Protein AF-A0A350X123-F1 (afdb_monomer)

Radius of gyration: 25.1 Å; Cα contacts (8 Å, |Δi|>4): 903; chains: 1; bounding box: 57×53×91 Å

pLDDT: mean 89.82, std 14.3, range [31.48, 98.81]

Foldseek 3Di:
DDDDDDDDPDPVPVVPPPPPPVPDPQVAAAEEEEEEADQADVPGPHRVQLVVQLLCLVRHLYYHYDYLVRDDAPPCVVHQEYEYYYQDQDRPHVSVLVVVLVDPHAYEYAAHNVVVNVVPNPVDPKDWDAKDQQWQWKDADPDIDGDRGNGIFTFIDDDPQKAQGMWIDSPPDIGRQWIDDDRYIYHRHDDQVQHQSVSQCVCVNSVNDDDLADAEAEEAAQLELPDDLVVLLVVLCVCLVVVHAHEYAYQQWFQDLVVRDIDGNVNRVSSLVSLVSSVVSRYAYAHAFHQLAPHRPDGGRGHFHQADQVVQAGDPPLLVVCVVRVVVSCCSQVVSVHHHAEYEGRVLDHALVNLQNVQVVHQEYEEWHQSHRRGGDTGFDFAWRDNRNRHNIYQYAFLEEDEPPDVCSVVSSVVRVVSSVSRSHGYYYYYYYD

Structure (mmCIF, N/CA/C/O backbone):
data_AF-A0A350X123-F1
#
_entry.id   AF-A0A350X123-F1
#
loop_
_atom_site.group_PDB
_atom_site.id
_atom_site.type_symbol
_atom_site.label_atom_id
_atom_site.label_alt_id
_atom_site.label_comp_id
_atom_site.label_asym_id
_atom_site.label_entity_id
_atom_site.label_seq_id
_atom_site.pdbx_PDB_ins_code
_atom_site.Cartn_x
_atom_site.Cartn_y
_atom_site.Cartn_z
_atom_site.occupancy
_atom_site.B_iso_or_equiv
_atom_site.auth_seq_id
_atom_site.auth_comp_id
_atom_site.auth_asym_id
_atom_site.auth_atom_id
_atom_site.pdbx_PDB_model_num
ATOM 1 N N . MET A 1 1 ? -27.722 -31.964 -57.222 1.00 36.09 1 MET A N 1
ATOM 2 C CA . MET A 1 1 ? -26.274 -31.696 -57.072 1.00 36.09 1 MET A CA 1
ATOM 3 C C . MET A 1 1 ? -26.150 -30.420 -56.248 1.00 36.09 1 MET A C 1
ATOM 5 O O . MET A 1 1 ? -26.488 -29.360 -56.736 1.00 36.09 1 MET A O 1
ATOM 9 N N . MET A 1 2 ? -26.159 -30.578 -54.926 1.00 37.12 2 MET A N 1
ATOM 10 C CA . MET A 1 2 ? -24.990 -30.437 -54.041 1.00 37.12 2 MET A CA 1
ATOM 11 C C . MET A 1 2 ? -24.732 -28.989 -53.601 1.00 37.12 2 MET A C 1
ATOM 13 O O . MET A 1 2 ? -24.146 -28.196 -54.324 1.00 37.12 2 MET A O 1
ATOM 17 N N . PHE A 1 3 ? -25.202 -28.722 -52.377 1.00 43.97 3 PHE A N 1
ATOM 18 C CA . PHE A 1 3 ? -24.625 -27.889 -51.320 1.00 43.97 3 PHE A CA 1
ATOM 19 C C . PHE A 1 3 ? -23.419 -27.013 -51.678 1.00 43.97 3 PHE A C 1
ATOM 21 O O . PHE A 1 3 ? -22.340 -27.536 -51.950 1.00 43.97 3 PHE A O 1
ATOM 28 N N . LYS A 1 4 ? -23.556 -25.699 -51.466 1.00 43.44 4 LYS A N 1
ATOM 29 C CA . LYS A 1 4 ? -22.497 -24.865 -50.879 1.00 43.44 4 LYS A CA 1
ATOM 30 C C . LYS A 1 4 ? -23.059 -23.510 -50.440 1.00 43.44 4 LYS A C 1
ATOM 32 O O . LYS A 1 4 ? -23.906 -22.951 -51.124 1.00 43.44 4 LYS A O 1
ATOM 37 N N . ASN A 1 5 ? -22.525 -23.015 -49.323 1.00 46.03 5 ASN A N 1
ATOM 38 C CA . ASN A 1 5 ? -22.668 -21.662 -48.761 1.00 46.03 5 ASN A CA 1
ATOM 39 C C . ASN A 1 5 ? -23.703 -21.482 -47.637 1.00 46.03 5 ASN A C 1
ATOM 41 O O . ASN A 1 5 ? -24.524 -20.578 -47.672 1.00 46.03 5 ASN A O 1
ATOM 45 N N . ILE A 1 6 ? -23.584 -22.291 -46.578 1.00 47.25 6 ILE A N 1
ATOM 46 C CA . ILE A 1 6 ? -23.981 -21.887 -45.216 1.00 47.25 6 ILE A CA 1
ATOM 47 C C . ILE A 1 6 ? -22.839 -22.280 -44.271 1.00 47.25 6 ILE A C 1
ATOM 49 O O . ILE A 1 6 ? -22.899 -23.297 -43.591 1.00 47.25 6 ILE A O 1
ATOM 53 N N . LYS A 1 7 ? -21.736 -21.526 -44.305 1.00 41.31 7 LYS A N 1
ATOM 54 C CA . LYS A 1 7 ? -20.661 -21.570 -43.295 1.00 41.31 7 LYS A CA 1
ATOM 55 C C . LYS A 1 7 ? -19.983 -20.201 -43.207 1.00 41.31 7 LYS A C 1
ATOM 57 O O . LYS A 1 7 ? -18.793 -20.068 -43.462 1.00 41.31 7 LYS A O 1
ATOM 62 N N . THR A 1 8 ? -20.756 -19.159 -42.910 1.00 45.09 8 THR A N 1
ATOM 63 C CA . THR A 1 8 ? -20.196 -17.844 -42.536 1.00 45.09 8 THR A CA 1
ATOM 64 C C . THR A 1 8 ? -21.164 -17.051 -41.654 1.00 45.09 8 THR A C 1
ATOM 66 O O . THR A 1 8 ? -21.272 -15.839 -41.759 1.00 45.09 8 THR A O 1
ATOM 69 N N . MET A 1 9 ? -21.919 -17.744 -40.797 1.00 41.50 9 MET A N 1
ATOM 70 C CA . MET A 1 9 ? -22.833 -17.103 -39.846 1.00 41.50 9 MET A CA 1
ATOM 71 C C . MET A 1 9 ? -23.016 -17.972 -38.594 1.00 41.50 9 MET A C 1
ATOM 73 O O . MET A 1 9 ? -24.129 -18.272 -38.181 1.00 41.50 9 MET A O 1
ATOM 77 N N . LEU A 1 10 ? -21.907 -18.471 -38.036 1.00 41.25 10 LEU A N 1
ATOM 78 C CA . LEU A 1 10 ? -21.913 -19.205 -36.763 1.00 41.25 10 LEU A CA 1
ATOM 79 C C . LEU A 1 10 ? -20.611 -19.019 -35.960 1.00 41.25 10 LEU A C 1
ATOM 81 O O . LEU A 1 10 ? -20.199 -19.913 -35.232 1.00 41.25 10 LEU A O 1
ATOM 85 N N . VAL A 1 11 ? -19.941 -17.872 -36.126 1.00 40.16 11 VAL A N 1
ATOM 86 C CA . VAL A 1 11 ? -18.756 -17.484 -35.326 1.00 40.16 11 VAL A CA 1
ATOM 87 C C . VAL A 1 11 ? -18.992 -16.167 -34.563 1.00 40.16 11 VAL A C 1
ATOM 89 O O . VAL A 1 11 ? -18.219 -15.819 -33.686 1.00 40.16 11 VAL A O 1
ATOM 92 N N . LEU A 1 12 ? -20.124 -15.483 -34.781 1.00 38.47 12 LEU A N 1
ATOM 93 C CA . LEU A 1 12 ? -20.457 -14.219 -34.100 1.00 38.47 12 LEU A CA 1
ATOM 94 C C . LEU A 1 12 ? -21.505 -14.355 -32.972 1.00 38.47 12 LEU A C 1
ATOM 96 O O . LEU A 1 12 ? -22.029 -13.361 -32.491 1.00 38.47 12 LEU A O 1
ATOM 100 N N . CYS A 1 13 ? -21.836 -15.579 -32.551 1.00 36.19 13 CYS A N 1
ATOM 101 C CA . CYS A 1 13 ? -22.736 -15.836 -31.410 1.00 36.19 13 CYS A CA 1
ATOM 102 C C . CYS A 1 13 ? -22.086 -16.668 -30.294 1.00 36.19 13 CYS A C 1
ATOM 104 O O . CYS A 1 13 ? -22.763 -17.028 -29.339 1.00 36.19 13 CYS A O 1
ATOM 106 N N . LEU A 1 14 ? -20.779 -16.947 -30.385 1.00 37.34 14 LEU A N 1
ATOM 107 C CA . LEU A 1 14 ? -20.018 -17.663 -29.351 1.00 37.34 14 LEU A CA 1
ATOM 108 C C . LEU A 1 14 ? -19.043 -16.755 -28.571 1.00 37.34 14 LEU A C 1
ATOM 110 O O . LEU A 1 14 ? -18.146 -17.255 -27.908 1.00 37.34 14 LEU A O 1
ATOM 114 N N . LEU A 1 15 ? -19.232 -15.430 -28.647 1.00 39.53 15 LEU A N 1
ATOM 115 C CA . LEU A 1 15 ? -18.514 -14.413 -27.855 1.00 39.53 15 LEU A CA 1
ATOM 116 C C . LEU A 1 15 ? -19.413 -13.730 -26.801 1.00 39.53 15 LEU A C 1
ATOM 118 O O . LEU A 1 15 ? -18.994 -12.782 -26.153 1.00 39.53 15 LEU A O 1
ATOM 122 N N . LEU A 1 16 ? -20.643 -14.225 -26.606 1.00 38.75 16 LEU A N 1
ATOM 123 C CA . LEU A 1 16 ? -21.588 -13.747 -25.580 1.00 38.75 16 LEU A CA 1
ATOM 124 C C . LEU A 1 16 ? -21.794 -14.757 -24.441 1.00 38.75 16 LEU A C 1
ATOM 126 O O . LEU A 1 16 ? -22.757 -14.670 -23.689 1.00 38.75 16 LEU A O 1
ATOM 130 N N . LEU A 1 17 ? -20.865 -15.702 -24.290 1.00 40.03 17 LEU A N 1
ATOM 131 C CA . LEU A 1 17 ? -20.618 -16.354 -23.007 1.00 40.03 17 LEU A CA 1
ATOM 132 C C . LEU A 1 17 ? -19.450 -15.625 -22.341 1.00 40.03 17 LEU A C 1
ATOM 134 O O . LEU A 1 17 ? -18.439 -16.227 -21.994 1.00 40.03 17 LEU A O 1
ATOM 138 N N . THR A 1 18 ? -19.581 -14.303 -22.186 1.00 40.28 18 THR A N 1
ATOM 139 C CA . THR A 1 18 ? -18.934 -13.652 -21.052 1.00 40.28 18 THR A CA 1
ATOM 140 C C . THR A 1 18 ? -19.448 -14.409 -19.845 1.00 40.28 18 THR A C 1
ATOM 142 O O . THR A 1 18 ? -20.664 -14.469 -19.629 1.00 40.28 18 THR A O 1
ATOM 145 N N . SER A 1 19 ? -18.542 -15.057 -19.116 1.00 38.12 19 SER A N 1
ATOM 146 C CA . SER A 1 19 ? -18.816 -15.438 -17.745 1.00 38.12 19 SER A CA 1
ATOM 147 C C . SER A 1 19 ? -19.530 -14.248 -17.126 1.00 38.12 19 SER A C 1
ATOM 149 O O . SER A 1 19 ? -19.004 -13.137 -17.083 1.00 38.12 19 SER A O 1
ATOM 151 N N . THR A 1 20 ? -20.771 -14.452 -16.705 1.00 34.06 20 THR A N 1
ATOM 152 C CA . THR A 1 20 ? -21.314 -13.630 -15.645 1.00 34.06 20 THR A CA 1
ATOM 153 C C . THR A 1 20 ? -20.399 -13.928 -14.466 1.00 34.06 20 THR A C 1
ATOM 155 O O . THR A 1 20 ? -20.666 -14.835 -13.681 1.00 34.06 20 THR A O 1
ATOM 158 N N . GLN A 1 21 ? -19.258 -13.231 -14.389 1.00 36.31 21 GLN A N 1
ATOM 159 C CA . GLN A 1 21 ? -18.742 -12.852 -13.096 1.00 36.31 21 GLN A CA 1
ATOM 160 C C . GLN A 1 21 ? -19.955 -12.210 -12.453 1.00 36.31 21 GLN A C 1
ATOM 162 O O . GLN A 1 21 ? -20.4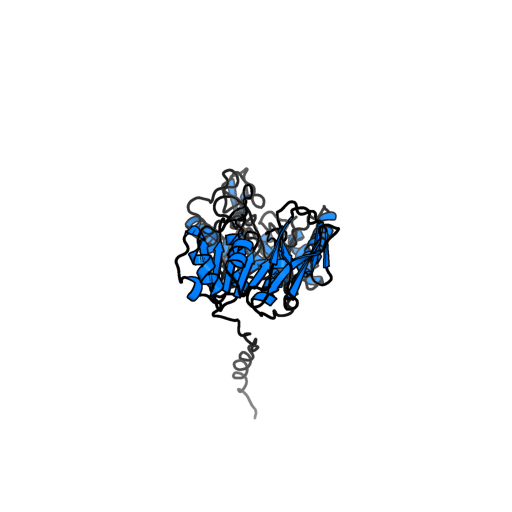76 -11.201 -12.929 1.00 36.31 21 GLN A O 1
ATOM 167 N N . THR A 1 22 ? -20.520 -12.915 -11.484 1.00 31.48 22 THR A N 1
ATOM 168 C CA . THR A 1 22 ? -21.356 -12.282 -10.493 1.00 31.48 22 THR A CA 1
ATOM 169 C C . THR A 1 22 ? -20.520 -11.111 -10.015 1.00 31.48 22 THR A C 1
ATOM 171 O O . THR A 1 22 ? -19.526 -11.312 -9.321 1.00 31.48 22 THR A O 1
ATOM 174 N N . ALA A 1 23 ? -20.845 -9.912 -10.499 1.00 32.91 23 ALA A N 1
ATOM 175 C CA . ALA A 1 23 ? -20.477 -8.700 -9.815 1.00 32.91 23 ALA A CA 1
ATOM 176 C C . ALA A 1 23 ? -21.074 -8.906 -8.430 1.00 32.91 23 ALA A C 1
ATOM 178 O O . ALA A 1 23 ? -22.294 -8.881 -8.250 1.00 32.91 23 ALA A O 1
ATOM 179 N N . PHE A 1 24 ? -20.216 -9.307 -7.497 1.00 40.00 24 PHE A N 1
ATOM 180 C CA . PHE A 1 24 ? -20.561 -9.271 -6.100 1.00 40.00 24 PHE A CA 1
ATOM 181 C C . PHE A 1 24 ? -20.972 -7.828 -5.857 1.00 40.00 24 PHE A C 1
ATOM 183 O O . PHE A 1 24 ? -20.303 -6.909 -6.335 1.00 40.00 24 PHE A O 1
ATOM 190 N N . ALA A 1 25 ? -22.125 -7.637 -5.226 1.00 33.03 25 ALA A N 1
ATOM 191 C CA . ALA A 1 25 ? -22.467 -6.335 -4.705 1.00 33.03 25 ALA A CA 1
ATOM 192 C C . ALA A 1 25 ? -21.348 -5.978 -3.718 1.00 33.03 25 ALA A C 1
ATOM 194 O O . ALA A 1 25 ? -21.362 -6.421 -2.574 1.00 33.03 25 ALA A O 1
ATOM 195 N N . ASN A 1 26 ? -20.338 -5.244 -4.196 1.00 44.75 26 ASN A N 1
ATOM 196 C CA . ASN A 1 26 ? -19.586 -4.345 -3.343 1.00 44.75 26 ASN A CA 1
ATOM 197 C C . ASN A 1 26 ? -20.648 -3.543 -2.592 1.00 44.75 26 ASN A C 1
ATOM 199 O O . ASN A 1 26 ? -21.658 -3.164 -3.195 1.00 44.75 26 ASN A O 1
ATOM 203 N N . ASN A 1 27 ? -20.437 -3.272 -1.309 1.00 49.38 27 ASN A N 1
ATOM 204 C CA . ASN A 1 27 ? -21.118 -2.165 -0.644 1.00 49.38 27 ASN A CA 1
ATOM 205 C C . ASN A 1 27 ? -20.673 -0.866 -1.342 1.00 49.38 27 ASN A C 1
ATOM 207 O O . ASN A 1 27 ? -19.841 -0.127 -0.833 1.00 49.38 27 ASN A O 1
ATOM 211 N N . SER A 1 28 ? -21.149 -0.637 -2.569 1.00 50.88 28 SER A N 1
ATOM 212 C CA . SER A 1 28 ? -20.587 0.303 -3.539 1.00 50.88 28 SER A CA 1
ATOM 213 C C . SER A 1 28 ? -20.944 1.754 -3.245 1.00 50.88 28 SER A C 1
ATOM 215 O O . SER A 1 28 ? -20.851 2.562 -4.151 1.00 50.88 28 SER A O 1
ATOM 217 N N . GLU A 1 29 ? -21.402 2.048 -2.031 1.00 74.62 29 GLU A N 1
ATOM 218 C CA . GLU A 1 29 ? -21.740 3.390 -1.549 1.00 74.62 29 GLU A CA 1
ATOM 219 C C . GLU A 1 29 ? -21.163 3.640 -0.141 1.00 74.62 29 GLU A C 1
ATOM 221 O O . GLU A 1 29 ? -21.431 4.679 0.448 1.00 74.62 29 GLU A O 1
ATOM 226 N N . ALA A 1 30 ? -20.381 2.701 0.421 1.00 89.44 30 ALA A N 1
ATOM 227 C CA . ALA A 1 30 ? -19.825 2.841 1.766 1.00 89.44 30 ALA A CA 1
ATOM 228 C C . ALA A 1 30 ? -18.906 4.067 1.861 1.00 89.44 30 ALA A C 1
ATOM 230 O O . ALA A 1 30 ? -17.932 4.190 1.102 1.00 89.44 30 ALA A O 1
ATOM 231 N N . HIS A 1 31 ? -19.212 4.945 2.819 1.00 95.38 31 HIS A N 1
ATOM 232 C CA . HIS A 1 31 ? -18.493 6.195 3.036 1.00 95.38 31 HIS A CA 1
ATOM 233 C C . HIS A 1 31 ? -17.895 6.250 4.445 1.00 95.38 31 HIS A C 1
ATOM 235 O O . HIS A 1 31 ? -18.607 6.296 5.452 1.00 95.38 31 HIS A O 1
ATOM 241 N N . SER A 1 32 ? -16.561 6.254 4.509 1.00 97.94 32 SER A N 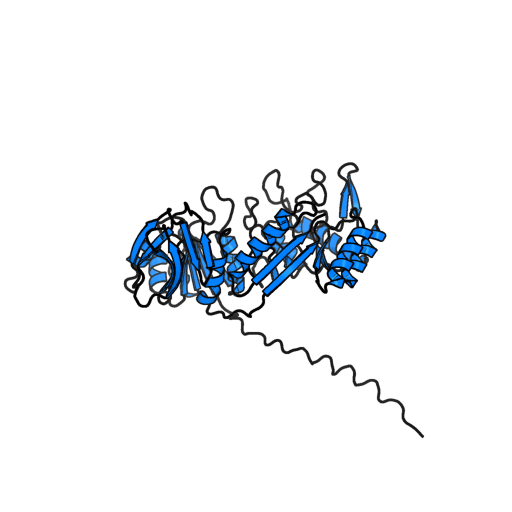1
ATOM 242 C CA . SER A 1 32 ? -15.801 6.329 5.761 1.00 97.94 32 SER A CA 1
ATOM 243 C C . SER A 1 32 ? -15.236 7.727 6.022 1.00 97.94 32 SER A C 1
ATOM 245 O O . SER A 1 32 ? -14.752 8.396 5.108 1.00 97.94 32 SER A O 1
ATOM 247 N N . LEU A 1 33 ? -15.220 8.131 7.293 1.00 98.56 33 LEU A N 1
ATOM 248 C CA . LEU A 1 33 ? -14.486 9.295 7.792 1.00 98.56 33 LEU A CA 1
ATOM 249 C C . LEU A 1 33 ? -13.331 8.849 8.685 1.00 98.56 33 LEU A C 1
ATOM 251 O O . LEU A 1 33 ? -13.550 8.123 9.651 1.00 98.56 33 LEU A O 1
ATOM 255 N N . ILE A 1 34 ? -12.123 9.344 8.431 1.00 98.25 34 ILE A N 1
ATOM 256 C CA . ILE A 1 34 ? -11.000 9.248 9.366 1.00 98.25 34 ILE A CA 1
ATOM 257 C C . ILE A 1 34 ? -10.899 10.563 10.138 1.00 98.25 34 ILE A C 1
ATOM 259 O O . ILE A 1 34 ? -10.558 11.607 9.580 1.00 98.25 34 ILE A O 1
ATOM 263 N N . LEU A 1 35 ? -11.164 10.495 11.437 1.00 97.12 35 LEU A N 1
ATOM 264 C CA . LEU A 1 35 ? -10.872 11.538 12.407 1.00 97.12 35 LEU A CA 1
ATOM 265 C C . LEU A 1 35 ? -9.509 11.261 13.027 1.00 97.12 35 LEU A C 1
ATOM 267 O O . LEU A 1 35 ? -9.317 10.214 13.641 1.00 97.12 35 LEU A O 1
ATOM 271 N N . TYR A 1 36 ? -8.567 12.187 12.884 1.00 94.56 36 TYR A N 1
ATOM 272 C CA . TYR A 1 36 ? -7.205 11.985 13.379 1.00 94.56 36 TYR A CA 1
ATOM 273 C C . TYR A 1 36 ? -6.684 13.172 14.191 1.00 94.56 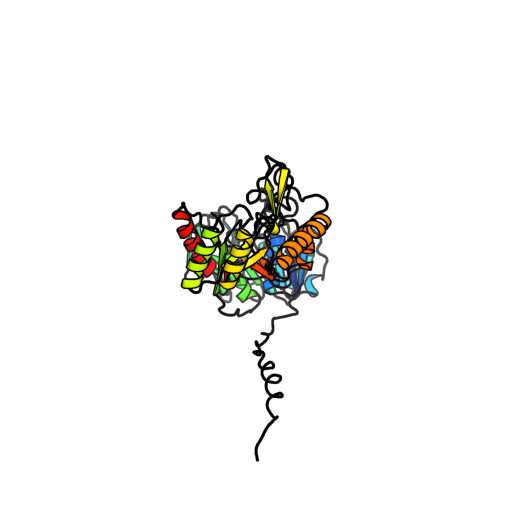36 TYR A C 1
ATOM 275 O O . TYR A 1 36 ? -7.025 14.327 13.933 1.00 94.56 36 TYR A O 1
ATOM 283 N N . GLU A 1 37 ? -5.842 12.891 15.183 1.00 90.12 37 GLU A N 1
ATOM 284 C CA . GLU A 1 37 ? -5.128 13.924 15.944 1.00 90.12 37 GLU A CA 1
ATOM 285 C C . GLU A 1 37 ? -3.872 14.395 15.190 1.00 90.12 37 GLU A C 1
ATOM 287 O O . GLU A 1 37 ? -3.732 15.573 14.850 1.00 90.12 37 GLU A O 1
ATOM 292 N N . MET A 1 38 ? -2.978 13.448 14.899 1.00 85.19 38 MET A N 1
ATOM 293 C CA . MET A 1 38 ? -1.733 13.637 14.157 1.00 85.19 38 MET A CA 1
ATOM 294 C C . MET A 1 38 ? -1.590 12.546 13.099 1.00 85.19 38 MET A C 1
ATOM 296 O O . MET A 1 38 ? -2.123 11.450 13.252 1.00 85.19 38 MET A O 1
ATOM 300 N N . ASN A 1 39 ? -0.866 12.849 12.026 1.00 81.94 39 ASN A N 1
ATOM 301 C CA . ASN A 1 39 ? -0.646 11.925 10.916 1.00 81.94 39 ASN A CA 1
ATOM 302 C C . ASN A 1 39 ? 0.662 11.124 11.025 1.00 81.94 39 ASN A C 1
ATOM 304 O O . ASN A 1 39 ? 0.756 10.051 10.440 1.00 81.94 39 ASN A O 1
ATOM 308 N N . THR A 1 40 ? 1.639 11.617 11.791 1.00 81.19 40 THR A N 1
ATOM 309 C CA . THR A 1 40 ? 2.945 10.979 12.016 1.00 81.19 40 THR A CA 1
ATOM 310 C C . THR A 1 40 ? 3.255 10.908 13.509 1.00 81.19 40 THR A C 1
ATOM 312 O O . THR A 1 40 ? 3.084 11.900 14.225 1.00 81.19 40 THR A O 1
ATOM 315 N N . GLU A 1 41 ? 3.772 9.778 13.990 1.00 78.56 41 GLU A N 1
ATOM 316 C CA . GLU A 1 41 ? 4.320 9.693 15.349 1.00 78.56 41 GLU A CA 1
ATOM 317 C C . GLU A 1 41 ? 5.637 10.471 15.474 1.00 78.56 41 GLU A C 1
ATOM 319 O O . GLU A 1 41 ? 6.394 10.610 14.513 1.00 78.56 41 GLU A O 1
ATOM 324 N N . TYR A 1 42 ? 5.948 10.973 16.674 1.00 73.56 42 TYR A N 1
ATOM 325 C CA . TYR A 1 42 ? 7.190 11.713 16.897 1.00 73.56 42 TYR A CA 1
ATOM 326 C C . TYR A 1 42 ? 8.419 10.858 16.550 1.00 73.56 42 TYR A C 1
ATOM 328 O O . TYR A 1 42 ? 8.650 9.811 17.151 1.00 73.56 42 TYR A O 1
ATOM 336 N N . GLY A 1 43 ? 9.229 11.342 15.606 1.00 74.06 43 GLY A N 1
ATOM 337 C CA . GLY A 1 43 ? 10.428 10.647 15.134 1.00 74.06 43 GLY A CA 1
ATOM 338 C C . GLY A 1 43 ? 10.169 9.571 14.075 1.00 74.06 43 GLY A C 1
ATOM 339 O O . GLY A 1 43 ? 11.139 8.996 13.586 1.00 74.06 43 GLY A O 1
ATOM 340 N N . ASN A 1 44 ? 8.910 9.326 13.693 1.00 81.12 44 ASN A N 1
ATOM 341 C CA . ASN A 1 44 ? 8.563 8.479 12.558 1.00 81.12 44 ASN A CA 1
ATOM 342 C C . ASN A 1 44 ? 8.293 9.342 11.314 1.00 81.12 44 ASN A C 1
ATOM 344 O O . ASN A 1 44 ? 7.728 10.433 11.394 1.00 81.12 44 ASN A O 1
ATOM 348 N N . LYS A 1 45 ? 8.738 8.846 10.163 1.00 86.19 45 LYS A N 1
ATOM 349 C CA . LYS A 1 45 ? 8.478 9.422 8.842 1.00 86.19 45 LYS A CA 1
ATOM 350 C C . LYS A 1 45 ? 7.119 8.992 8.294 1.00 86.19 45 LYS A C 1
ATOM 352 O O . LYS A 1 45 ? 6.503 9.724 7.531 1.00 86.19 45 LYS A O 1
ATOM 357 N N . GLU A 1 46 ? 6.649 7.826 8.708 1.00 86.75 46 GLU A N 1
ATOM 358 C CA . GLU A 1 46 ? 5.438 7.199 8.207 1.00 86.75 46 GLU A CA 1
ATOM 359 C C . GLU A 1 46 ? 4.168 8.001 8.491 1.00 86.75 46 GLU A C 1
ATOM 361 O O . GLU A 1 46 ? 3.898 8.393 9.630 1.00 86.75 46 GLU A O 1
ATOM 366 N N . ASN A 1 47 ? 3.369 8.208 7.443 1.00 92.31 47 ASN A N 1
ATOM 367 C CA . ASN A 1 47 ? 2.062 8.839 7.540 1.00 92.31 47 ASN A CA 1
ATOM 368 C C . ASN A 1 47 ? 0.969 7.770 7.686 1.00 92.31 47 ASN A C 1
ATOM 370 O O . ASN A 1 47 ? 0.379 7.306 6.706 1.00 92.31 47 ASN A O 1
ATOM 374 N N . THR A 1 48 ? 0.682 7.398 8.932 1.00 91.50 48 THR A N 1
ATOM 375 C CA . THR A 1 48 ? -0.302 6.361 9.277 1.00 91.50 48 THR A CA 1
ATOM 376 C C . THR A 1 48 ? -1.712 6.703 8.786 1.00 91.50 48 THR A C 1
ATOM 378 O O . THR A 1 48 ? -2.485 5.805 8.456 1.00 91.50 48 THR A O 1
ATOM 381 N N . VAL A 1 49 ? -2.054 7.993 8.706 1.00 94.38 49 VAL A N 1
ATOM 382 C CA . VAL A 1 49 ? -3.375 8.449 8.245 1.00 94.38 49 VAL A CA 1
ATOM 383 C C . VAL A 1 49 ? -3.538 8.239 6.743 1.00 94.38 49 VAL A C 1
ATOM 385 O O . VAL A 1 49 ? -4.572 7.727 6.321 1.00 94.38 49 VAL A O 1
ATOM 388 N N . GLU A 1 50 ? -2.526 8.580 5.940 1.00 95.06 50 GLU A N 1
ATOM 389 C CA . GLU A 1 50 ? -2.562 8.323 4.494 1.00 95.06 50 GLU A CA 1
ATOM 390 C C . GLU A 1 50 ? -2.558 6.821 4.206 1.00 95.06 50 GLU A C 1
ATOM 392 O O . GLU A 1 50 ? -3.325 6.349 3.371 1.00 95.06 50 GLU A O 1
ATOM 397 N N . HIS A 1 51 ? -1.774 6.051 4.962 1.00 95.25 51 HIS A N 1
ATOM 398 C CA . HIS A 1 51 ? -1.799 4.599 4.870 1.00 95.25 51 HIS A CA 1
ATOM 399 C C . HIS A 1 51 ? -3.189 4.015 5.174 1.00 95.25 51 HIS A C 1
ATOM 401 O O . HIS A 1 51 ? -3.720 3.260 4.359 1.00 95.25 51 HIS A O 1
ATOM 407 N N . LEU A 1 52 ? -3.822 4.406 6.290 1.00 96.19 52 LEU A N 1
ATOM 408 C CA . LEU A 1 52 ? -5.180 3.959 6.616 1.00 96.19 52 LEU A CA 1
ATOM 409 C C . LEU A 1 52 ? -6.178 4.385 5.533 1.00 96.19 52 LEU A C 1
ATOM 411 O O . LEU A 1 52 ? -7.004 3.583 5.112 1.00 96.19 52 LEU A O 1
ATOM 415 N N . LYS A 1 53 ? -6.099 5.626 5.048 1.00 97.00 53 LYS A N 1
ATOM 416 C CA . LYS A 1 53 ? -6.985 6.125 3.992 1.00 97.00 53 LYS A CA 1
ATOM 417 C C . LYS A 1 53 ? -6.923 5.250 2.742 1.00 97.00 53 LYS A C 1
ATOM 419 O O . LYS A 1 53 ? -7.971 4.838 2.249 1.00 97.00 53 LYS A O 1
ATOM 424 N N . GLN A 1 54 ? -5.719 4.946 2.255 1.00 96.69 54 GLN A N 1
ATOM 425 C CA . GLN A 1 54 ? -5.536 4.087 1.085 1.00 96.69 54 GLN A CA 1
ATOM 426 C C . GLN A 1 54 ? -6.037 2.656 1.343 1.00 96.69 54 GLN A C 1
ATOM 428 O O . GLN A 1 54 ? -6.739 2.098 0.501 1.00 96.69 54 GLN A O 1
ATOM 433 N N . LEU A 1 55 ? -5.768 2.097 2.526 1.00 95.94 55 LEU A N 1
ATOM 434 C CA . LEU A 1 55 ? -6.255 0.780 2.947 1.00 95.94 55 LEU A CA 1
ATOM 435 C C . LEU A 1 55 ? -7.794 0.687 2.930 1.00 95.94 55 LEU A C 1
ATOM 437 O O . LEU A 1 55 ? -8.358 -0.297 2.447 1.00 95.94 55 LEU A O 1
ATOM 441 N N . LEU A 1 56 ? -8.493 1.719 3.417 1.00 96.75 56 LEU A N 1
ATOM 442 C CA . LEU A 1 56 ? -9.957 1.718 3.530 1.00 96.75 56 LEU A CA 1
ATOM 443 C C . LEU A 1 56 ? -10.686 1.679 2.178 1.00 96.75 56 LEU A C 1
ATOM 445 O O . LEU A 1 56 ? -11.837 1.238 2.139 1.00 96.75 56 LEU A O 1
ATOM 449 N N . TYR A 1 57 ? -10.042 2.045 1.066 1.00 95.94 57 TYR A N 1
ATOM 450 C CA . TYR A 1 57 ? -10.627 1.896 -0.275 1.00 95.94 57 TYR A CA 1
ATOM 451 C C . TYR A 1 57 ? -10.843 0.433 -0.695 1.00 95.94 57 TYR A C 1
ATOM 453 O O . TYR A 1 57 ? -11.578 0.167 -1.642 1.00 95.94 57 TYR A O 1
ATOM 461 N N . ALA A 1 58 ? -10.287 -0.547 0.026 1.00 93.25 58 ALA A N 1
ATOM 462 C CA . ALA A 1 58 ? -10.679 -1.946 -0.156 1.00 93.25 58 ALA A CA 1
ATOM 463 C C . ALA A 1 58 ? -12.149 -2.222 0.225 1.00 93.25 58 ALA A C 1
ATOM 465 O O . ALA A 1 58 ? -12.720 -3.215 -0.228 1.00 93.25 58 ALA A O 1
ATOM 466 N N . PHE A 1 59 ? -12.761 -1.351 1.035 1.00 93.75 59 PHE A N 1
ATOM 467 C CA . PHE A 1 59 ? -14.115 -1.521 1.577 1.00 93.75 59 PHE A CA 1
ATOM 468 C C . PHE A 1 59 ? -15.057 -0.352 1.272 1.00 93.75 59 PHE A C 1
ATOM 470 O O . PHE A 1 59 ? -16.260 -0.477 1.486 1.00 93.75 59 PHE A O 1
ATOM 477 N N . ASN A 1 60 ? -14.523 0.778 0.803 1.00 94.38 60 ASN A N 1
ATOM 478 C CA . ASN A 1 60 ? -15.249 2.038 0.670 1.00 94.38 60 ASN A CA 1
ATOM 479 C C . ASN A 1 60 ? -15.125 2.609 -0.740 1.00 94.38 60 ASN A C 1
ATOM 481 O O . ASN A 1 60 ? -14.084 2.485 -1.381 1.00 94.38 60 ASN A O 1
ATOM 485 N N . GLU A 1 61 ? -16.173 3.299 -1.187 1.00 91.38 61 GLU A N 1
ATOM 486 C CA . GLU A 1 61 ? -16.111 4.118 -2.403 1.00 91.38 61 GLU A CA 1
ATOM 487 C C . GLU A 1 61 ? -15.450 5.470 -2.111 1.00 91.38 61 GLU A C 1
ATOM 489 O O . GLU A 1 61 ? -14.728 6.018 -2.945 1.00 91.38 61 GLU A O 1
ATOM 494 N N . LYS A 1 62 ? -15.680 6.001 -0.906 1.00 94.62 62 LYS A N 1
ATOM 495 C CA . LYS A 1 62 ? -15.170 7.301 -0.487 1.00 94.62 62 LYS A CA 1
ATOM 496 C C . LYS A 1 62 ? -14.596 7.244 0.920 1.00 94.62 62 LYS A C 1
ATOM 498 O O . LYS A 1 62 ? -15.191 6.664 1.830 1.00 94.62 62 LYS A O 1
ATOM 503 N N . VAL A 1 63 ? -13.450 7.897 1.095 1.00 97.50 63 VAL A N 1
ATOM 504 C CA . VAL A 1 63 ? -12.788 8.061 2.389 1.00 97.50 63 VAL A CA 1
ATOM 505 C C . VAL A 1 63 ? -12.402 9.525 2.554 1.00 97.50 63 VAL A C 1
ATOM 507 O O . VAL A 1 63 ? -11.532 10.022 1.837 1.00 97.50 63 VAL A O 1
ATOM 510 N N . ASP A 1 64 ? -13.044 10.216 3.494 1.00 97.69 64 ASP A N 1
ATOM 511 C CA . ASP A 1 64 ? -12.657 11.578 3.866 1.00 97.69 64 ASP A CA 1
ATOM 512 C C . ASP A 1 64 ? -11.787 11.562 5.124 1.00 97.69 64 ASP A C 1
ATOM 514 O O . ASP A 1 64 ? -11.863 10.658 5.956 1.00 97.69 64 ASP A O 1
ATOM 518 N N . VAL A 1 65 ? -10.941 12.578 5.263 1.00 97.56 65 VAL A N 1
ATOM 519 C CA . VAL A 1 65 ? -9.973 12.691 6.354 1.00 97.56 65 VAL A CA 1
ATOM 520 C C . VAL A 1 65 ? -10.091 14.078 6.968 1.00 97.56 65 VAL A C 1
ATOM 522 O O . VAL A 1 65 ? -9.956 15.082 6.270 1.00 97.56 65 VAL A O 1
ATOM 525 N N . VAL A 1 66 ? -10.350 14.141 8.274 1.00 97.00 66 VAL A N 1
ATOM 526 C CA . VAL A 1 66 ? -10.540 15.394 9.010 1.00 97.00 66 VAL A CA 1
ATOM 527 C C . VAL A 1 66 ? -9.751 15.361 10.306 1.00 97.00 66 VAL A C 1
ATOM 529 O O . VAL A 1 66 ? -9.848 14.430 11.103 1.00 97.00 66 VAL A O 1
ATOM 532 N N . GLN A 1 67 ? -8.965 16.409 10.536 1.00 95.38 67 GLN A N 1
ATOM 533 C CA . GLN A 1 67 ? -8.260 16.560 11.798 1.00 95.38 67 GLN A CA 1
ATOM 534 C C . GLN A 1 67 ? -9.268 16.868 12.912 1.00 95.38 67 GLN A C 1
ATOM 536 O O . GLN A 1 67 ? -10.124 17.738 12.749 1.00 95.38 67 GLN A O 1
ATOM 541 N N . ILE A 1 68 ? -9.151 16.197 14.058 1.00 94.38 68 ILE A N 1
ATOM 542 C CA . ILE A 1 68 ? -10.084 16.305 15.193 1.00 94.38 68 ILE A CA 1
ATOM 543 C C . ILE A 1 68 ? -10.284 17.764 15.639 1.00 94.38 68 ILE A C 1
ATOM 545 O O . ILE A 1 68 ? -11.407 18.181 15.923 1.00 94.38 68 ILE A O 1
ATOM 549 N N . GLU A 1 69 ? -9.225 18.577 15.659 1.00 92.25 69 GLU A N 1
ATOM 550 C CA . GLU A 1 69 ? -9.311 19.999 16.033 1.00 92.25 69 GLU A CA 1
ATOM 551 C C . GLU A 1 69 ? -10.090 20.852 15.012 1.00 92.25 69 GLU A C 1
ATOM 553 O O . GLU A 1 69 ? -10.654 21.881 15.377 1.00 92.25 69 GLU A O 1
ATOM 558 N N . ALA A 1 70 ? -10.155 20.422 13.749 1.00 94.81 70 ALA A N 1
ATOM 559 C CA . ALA A 1 70 ? -10.891 21.091 12.676 1.00 94.81 70 ALA A CA 1
ATOM 560 C C . ALA A 1 70 ? -12.331 20.571 12.510 1.00 94.81 70 ALA A C 1
ATOM 562 O O . ALA A 1 70 ? -13.072 21.077 11.665 1.00 94.81 70 ALA A O 1
ATOM 563 N N . TYR A 1 71 ? -12.731 19.562 13.289 1.00 96.69 71 TYR A N 1
ATOM 564 C CA . TYR A 1 71 ? -14.061 18.971 13.215 1.00 96.69 71 TYR A CA 1
ATOM 565 C C . TYR A 1 71 ? -15.163 19.968 13.595 1.00 96.69 71 TYR A C 1
ATOM 567 O O . TYR A 1 71 ? -15.053 20.706 14.578 1.00 96.69 71 TYR A O 1
ATOM 575 N N . THR A 1 72 ? -16.262 19.924 12.844 1.00 96.31 72 THR A N 1
ATOM 576 C CA . THR A 1 72 ? -17.464 20.734 13.057 1.00 96.31 72 THR A CA 1
ATOM 577 C C . THR A 1 72 ? -18.652 19.853 13.416 1.00 96.31 72 THR A C 1
ATOM 579 O O . THR A 1 72 ? -18.861 18.825 12.778 1.00 96.31 72 THR A O 1
ATOM 582 N N . GLU A 1 73 ? -19.449 20.285 14.393 1.00 97.25 73 GLU A N 1
ATOM 583 C CA . GLU A 1 73 ? -20.644 19.570 14.864 1.00 97.25 73 GLU A CA 1
ATOM 584 C C . GLU A 1 73 ? -21.569 19.148 13.710 1.00 97.25 73 GLU A C 1
ATOM 586 O O . GLU A 1 73 ? -21.836 19.923 12.787 1.00 97.25 73 GLU A O 1
ATOM 591 N N . GLY A 1 74 ? -22.047 17.905 13.766 1.00 96.75 74 GLY A N 1
ATOM 592 C CA . GLY A 1 74 ? -22.913 17.287 12.768 1.00 96.75 74 GLY A CA 1
ATOM 593 C C . GLY A 1 74 ? -22.194 16.716 11.544 1.00 96.75 74 GLY A C 1
ATOM 594 O O . GLY A 1 74 ? -22.838 16.015 10.765 1.00 96.75 74 GLY A O 1
ATOM 595 N N . LEU A 1 75 ? -20.885 16.944 11.368 1.00 96.56 75 LEU A N 1
ATOM 596 C CA . LEU A 1 75 ? -20.150 16.462 10.192 1.00 96.56 75 LEU A CA 1
ATOM 597 C C . LEU A 1 75 ? -20.241 14.938 10.028 1.00 96.56 75 LEU A C 1
ATOM 599 O O . LEU A 1 75 ? -20.427 14.475 8.909 1.00 96.56 75 LEU A O 1
ATOM 603 N N . ILE A 1 76 ? -20.153 14.150 11.109 1.00 97.06 76 ILE A N 1
ATOM 604 C CA . ILE A 1 76 ? -20.188 12.680 10.990 1.00 97.06 76 ILE A CA 1
ATOM 605 C C . ILE A 1 76 ? -21.529 12.124 10.483 1.00 97.06 76 ILE A C 1
ATOM 607 O O . ILE A 1 76 ? -21.601 10.948 10.152 1.00 97.06 76 ILE A O 1
ATOM 611 N N . THR A 1 77 ? -22.598 12.926 10.433 1.00 94.38 77 THR A N 1
ATOM 612 C CA . THR A 1 77 ? -23.939 12.433 10.067 1.00 94.38 77 THR A CA 1
ATOM 613 C C . THR A 1 77 ? -24.067 11.996 8.607 1.00 94.38 77 THR A C 1
ATOM 615 O O . THR A 1 77 ? -24.983 11.240 8.295 1.00 94.38 77 THR A O 1
ATOM 618 N N . ASP A 1 78 ? -23.138 12.420 7.749 1.00 93.81 78 ASP A N 1
ATOM 619 C CA . ASP A 1 78 ? -23.088 12.060 6.328 1.00 93.81 78 ASP A CA 1
ATOM 620 C C . ASP A 1 78 ? -22.323 10.747 6.053 1.00 93.81 78 ASP A C 1
ATOM 622 O O . ASP A 1 78 ? -22.165 10.374 4.895 1.00 93.81 78 ASP A O 1
ATOM 626 N N . TYR A 1 79 ? -21.834 10.055 7.090 1.00 97.25 79 TYR A N 1
ATOM 627 C CA . TYR A 1 79 ? -20.947 8.893 6.961 1.00 97.25 79 TYR A CA 1
ATOM 628 C C . TYR A 1 79 ? -21.560 7.621 7.552 1.00 97.25 79 TYR A C 1
ATOM 630 O O . TYR A 1 79 ? -22.301 7.666 8.535 1.00 97.25 79 TYR A O 1
ATOM 638 N N . ASP A 1 80 ? -21.180 6.467 7.002 1.00 96.75 80 ASP A N 1
ATOM 639 C CA . ASP A 1 80 ? -21.585 5.146 7.505 1.00 96.75 80 ASP A CA 1
ATOM 640 C C . ASP A 1 80 ? -20.627 4.627 8.586 1.00 96.75 80 ASP A C 1
ATOM 642 O O . ASP A 1 80 ? -21.021 3.934 9.533 1.00 96.75 80 ASP A O 1
ATOM 646 N N . TYR A 1 81 ? -19.347 4.975 8.441 1.00 98.44 81 TYR A N 1
ATOM 647 C CA . TYR A 1 81 ? -18.255 4.480 9.269 1.00 98.44 81 TYR A CA 1
ATOM 648 C C . TYR A 1 81 ? -17.348 5.628 9.705 1.00 98.44 81 TYR A C 1
ATOM 650 O O . TYR A 1 81 ? -16.998 6.501 8.909 1.00 98.44 81 TYR A O 1
ATOM 658 N N . VAL A 1 82 ? -16.918 5.609 10.965 1.00 98.50 82 VAL A N 1
ATOM 659 C CA . VAL A 1 82 ? -15.981 6.597 11.509 1.00 98.50 82 VAL A CA 1
ATOM 660 C C . VAL A 1 82 ? -14.792 5.887 12.138 1.00 98.50 82 VAL A C 1
ATOM 662 O O . VAL A 1 82 ? -14.939 5.101 13.067 1.00 98.50 82 VAL A O 1
ATOM 665 N N . PHE A 1 83 ? -13.598 6.201 11.663 1.00 98.38 83 PHE A N 1
ATOM 666 C CA . PHE A 1 83 ? -12.338 5.786 12.258 1.00 98.38 83 PHE A CA 1
ATOM 667 C C . PHE A 1 83 ? -11.814 6.931 13.116 1.00 98.38 83 PHE A C 1
ATOM 669 O O . PHE A 1 83 ? -11.635 8.037 12.618 1.00 98.38 83 PHE A O 1
ATOM 676 N N . VAL A 1 84 ? -11.562 6.681 14.398 1.00 96.88 84 VAL A N 1
ATOM 677 C CA . VAL A 1 84 ? -10.952 7.662 15.304 1.00 96.88 84 VAL A CA 1
ATOM 678 C C . VAL A 1 84 ? -9.532 7.208 15.591 1.00 96.88 84 VAL A C 1
ATOM 680 O O . VAL A 1 84 ? -9.332 6.233 16.308 1.00 96.88 84 VAL A O 1
ATOM 683 N N . MET A 1 85 ? -8.547 7.895 15.020 1.00 93.75 85 MET A N 1
ATOM 684 C CA . MET A 1 85 ? -7.130 7.603 15.206 1.00 93.75 85 MET A CA 1
ATOM 685 C C . MET A 1 85 ? -6.497 8.621 16.142 1.00 93.75 85 MET A C 1
ATOM 687 O O . MET A 1 85 ? -6.406 9.811 15.832 1.00 93.75 85 MET A O 1
ATOM 691 N N . ASN A 1 86 ? -6.015 8.134 17.279 1.00 87.50 86 ASN A N 1
ATOM 692 C CA . ASN A 1 86 ? -5.447 8.993 18.299 1.00 87.50 86 ASN A CA 1
ATOM 693 C C . ASN A 1 86 ? -4.120 8.421 18.805 1.00 87.50 86 ASN A C 1
ATOM 695 O O . ASN A 1 86 ? -4.033 7.271 19.248 1.00 87.50 86 ASN A O 1
ATOM 699 N N . ILE A 1 87 ? -3.066 9.228 18.695 1.00 76.25 87 ILE A N 1
ATOM 700 C CA . ILE A 1 87 ? -1.703 8.829 19.058 1.00 76.25 87 ILE A CA 1
ATOM 701 C C . ILE A 1 87 ? -1.420 9.251 20.500 1.00 76.25 87 ILE A C 1
ATOM 703 O O . ILE A 1 87 ? -0.804 8.488 21.251 1.00 76.25 87 ILE A O 1
ATOM 707 N N . HIS A 1 88 ? -1.889 10.429 20.915 1.00 73.88 88 HIS A N 1
ATOM 708 C CA . HIS A 1 88 ? -1.875 10.861 22.307 1.00 73.88 88 HIS A CA 1
ATOM 709 C C . HIS A 1 88 ? -3.195 10.532 23.012 1.00 73.88 88 HIS A C 1
ATOM 711 O O . HIS A 1 88 ? -4.073 9.861 22.482 1.00 73.88 88 HIS A O 1
ATOM 717 N N . THR A 1 89 ? -3.313 10.945 24.272 1.00 70.06 89 THR A N 1
ATOM 718 C CA . THR A 1 89 ? -4.434 10.557 25.133 1.00 70.06 89 THR A CA 1
ATOM 719 C C . THR A 1 89 ? -5.594 11.550 25.132 1.00 70.06 89 THR A C 1
ATOM 721 O O . THR A 1 89 ? -6.666 11.182 25.583 1.00 70.06 89 THR A O 1
ATOM 724 N N . GLU A 1 90 ? -5.418 12.800 24.691 1.00 78.81 90 GLU A N 1
ATOM 725 C CA . GLU A 1 90 ? -6.421 13.859 24.895 1.00 78.81 90 GLU A CA 1
ATOM 726 C C . GLU A 1 90 ? -7.111 14.270 23.590 1.00 78.81 90 GLU A C 1
ATOM 728 O O . GLU A 1 90 ? -6.472 14.761 22.665 1.00 78.81 90 GLU A O 1
ATOM 733 N N . ILE A 1 91 ? -8.439 14.142 23.546 1.00 83.94 91 ILE A N 1
ATOM 734 C CA . ILE A 1 91 ? -9.273 14.703 22.476 1.00 83.94 91 ILE A CA 1
ATOM 735 C C . ILE A 1 91 ? -9.782 16.067 22.928 1.00 83.94 91 ILE A C 1
ATOM 737 O O . ILE A 1 91 ? -10.539 16.161 23.890 1.00 83.94 91 ILE A O 1
ATOM 741 N N . LYS A 1 92 ? -9.372 17.122 22.220 1.00 82.06 92 LYS A N 1
ATOM 742 C CA . LYS A 1 92 ? -9.651 18.522 22.590 1.00 82.06 92 LYS A CA 1
ATOM 743 C C . LYS A 1 92 ? -10.940 19.098 21.995 1.00 82.06 92 LYS A C 1
ATOM 745 O O . LYS A 1 92 ? -11.203 20.287 22.162 1.00 82.06 92 LYS A O 1
ATOM 750 N N . ASN A 1 93 ? -11.715 18.294 21.268 1.00 90.44 93 ASN A N 1
ATOM 751 C CA . ASN A 1 93 ? -12.944 18.731 20.611 1.00 90.44 93 ASN A CA 1
ATOM 752 C C . ASN A 1 93 ? -14.156 17.958 21.152 1.00 90.44 93 ASN A C 1
ATOM 754 O O . ASN A 1 93 ? -14.433 16.837 20.725 1.00 90.44 93 ASN A O 1
ATOM 758 N N . ASP A 1 94 ? -14.890 18.576 22.079 1.00 91.94 94 ASP A N 1
ATOM 759 C CA . ASP A 1 94 ? -16.065 17.972 22.723 1.00 91.94 94 ASP A CA 1
ATOM 760 C C . ASP A 1 94 ? -17.215 17.696 21.739 1.00 91.94 94 ASP A C 1
ATOM 762 O O . ASP A 1 94 ? -18.013 16.781 21.968 1.00 91.94 94 ASP A O 1
ATOM 766 N N . SER A 1 95 ? -17.302 18.443 20.629 1.00 95.19 95 SER A N 1
ATOM 767 C CA . SER A 1 95 ? -18.315 18.207 19.591 1.00 95.19 95 SER A CA 1
ATOM 768 C C . SER A 1 95 ? -18.118 16.848 18.921 1.00 95.19 95 SER A C 1
ATOM 770 O O . SER A 1 95 ? -19.099 16.149 18.691 1.00 95.19 95 SER A O 1
ATOM 772 N N . VAL A 1 96 ? -16.865 16.422 18.694 1.00 95.88 96 VAL A N 1
ATOM 773 C CA . VAL A 1 96 ? -16.559 15.078 18.163 1.00 95.88 96 VAL A CA 1
ATOM 774 C C . VAL A 1 96 ? -17.110 14.004 19.093 1.00 95.88 96 VAL A C 1
ATOM 776 O O . VAL A 1 96 ? -17.825 13.109 18.655 1.00 95.88 96 VAL A O 1
ATOM 779 N N . LEU A 1 97 ? -16.800 14.098 20.389 1.00 95.12 97 LEU A N 1
ATOM 780 C CA . LEU A 1 97 ? -17.230 13.105 21.374 1.00 95.12 97 LEU A CA 1
ATOM 781 C C . LEU A 1 97 ? -18.757 13.069 21.504 1.00 95.12 97 LEU A C 1
ATOM 783 O O . LEU A 1 97 ? -19.342 11.990 21.574 1.00 95.12 97 LEU A O 1
ATOM 787 N N . THR A 1 98 ? -19.398 14.241 21.497 1.00 95.19 98 THR A N 1
ATOM 788 C CA . THR A 1 98 ? -20.859 14.368 21.566 1.00 95.19 98 THR A CA 1
ATOM 789 C C . THR A 1 98 ? -21.531 13.712 20.366 1.00 95.19 98 THR A C 1
ATOM 791 O O . THR A 1 98 ? -22.483 12.950 20.543 1.00 95.19 98 THR A O 1
ATOM 794 N N . ASP A 1 99 ? -21.025 13.954 19.159 1.00 97.31 99 ASP A N 1
ATOM 795 C CA . ASP A 1 99 ? -21.592 13.366 17.951 1.00 97.31 99 ASP A CA 1
ATOM 796 C C . ASP A 1 99 ? -21.352 11.850 17.905 1.00 97.31 99 ASP A C 1
ATOM 798 O O . ASP A 1 99 ? -22.285 11.098 17.628 1.00 97.31 99 ASP A O 1
ATOM 802 N N . LEU A 1 100 ? -20.154 11.370 18.269 1.00 96.81 100 LEU A N 1
ATOM 803 C CA . LEU A 1 100 ? -19.831 9.935 18.315 1.00 96.81 100 LEU A CA 1
ATOM 804 C C . LEU A 1 100 ? -20.746 9.139 19.263 1.00 96.81 100 LEU A C 1
ATOM 806 O O . LEU A 1 100 ? -21.009 7.963 19.018 1.00 96.81 100 LEU A O 1
ATOM 810 N N . VAL A 1 101 ? -21.236 9.740 20.353 1.00 95.75 101 VAL A N 1
ATOM 811 C CA . VAL A 1 101 ? -22.200 9.089 21.270 1.00 95.75 101 VAL A CA 1
ATOM 812 C C . VAL A 1 101 ? -23.552 8.846 20.592 1.00 95.75 101 VAL A C 1
ATOM 814 O O . VAL A 1 101 ? -24.239 7.879 20.920 1.00 95.75 101 VAL A O 1
ATOM 817 N N . HIS A 1 102 ? -23.935 9.710 19.652 1.00 95.06 102 HIS A N 1
ATOM 818 C CA . HIS A 1 102 ? -25.214 9.653 18.939 1.00 95.06 102 HIS A CA 1
ATOM 819 C C . HIS A 1 102 ? -25.084 9.087 17.519 1.00 95.06 102 HIS A C 1
ATOM 821 O O . HIS A 1 102 ? -26.070 9.042 16.778 1.00 95.06 102 HIS A O 1
ATOM 827 N N . PHE A 1 103 ? -23.882 8.668 17.126 1.00 96.62 103 PHE A N 1
ATOM 828 C CA . PHE A 1 103 ? -23.616 8.138 15.803 1.00 96.62 103 PHE A CA 1
ATOM 829 C C . PHE A 1 103 ? -24.250 6.755 15.640 1.00 96.62 103 PHE A C 1
ATOM 831 O O . PHE A 1 103 ? -24.012 5.848 16.436 1.00 96.62 103 PHE A O 1
ATOM 838 N N . ASN A 1 104 ? -25.062 6.598 14.594 1.00 92.88 104 ASN A N 1
ATOM 839 C CA . ASN A 1 104 ? -25.772 5.346 14.321 1.00 92.88 104 ASN A CA 1
ATOM 840 C C . ASN A 1 104 ? -24.947 4.360 13.477 1.00 92.88 104 ASN A C 1
ATOM 842 O O . ASN A 1 104 ? -25.308 3.187 13.397 1.00 92.88 104 ASN A O 1
ATOM 846 N N . GLY A 1 105 ? -23.875 4.835 12.837 1.00 96.06 105 GLY A N 1
ATOM 847 C CA . GLY A 1 105 ? -22.933 3.998 12.103 1.00 96.06 105 GLY A CA 1
ATOM 848 C C . GLY A 1 105 ? -21.943 3.285 13.027 1.00 96.06 105 GLY A C 1
ATOM 849 O O . GLY A 1 105 ? -22.088 3.292 14.256 1.00 96.06 105 GLY A O 1
ATOM 850 N N . ARG A 1 106 ? -20.918 2.659 12.439 1.00 97.50 106 ARG A N 1
ATOM 851 C CA . ARG A 1 106 ? -19.875 1.963 13.214 1.00 97.50 106 ARG A CA 1
ATOM 852 C C . ARG A 1 106 ? -18.665 2.843 13.442 1.00 97.50 106 ARG A C 1
ATOM 854 O O . ARG A 1 106 ? -18.236 3.575 12.554 1.00 97.50 106 ARG A O 1
ATOM 861 N N . ILE A 1 107 ? -18.089 2.717 14.627 1.00 98.25 107 ILE A N 1
ATOM 862 C CA . ILE A 1 107 ? -16.898 3.445 15.040 1.00 98.25 107 ILE A CA 1
ATOM 863 C C . ILE A 1 107 ? -15.760 2.443 15.151 1.00 98.25 107 ILE A C 1
ATOM 865 O O . ILE A 1 107 ? -15.913 1.439 15.837 1.00 98.25 107 ILE A O 1
ATOM 869 N N . TYR A 1 108 ? -14.625 2.713 14.518 1.00 98.31 108 TYR A N 1
ATOM 870 C CA . TYR A 1 108 ? -13.382 2.008 14.799 1.00 98.31 108 TYR A CA 1
ATOM 871 C C . TYR A 1 108 ? -12.442 2.953 15.542 1.00 98.31 108 TYR A C 1
ATOM 873 O O . TYR A 1 108 ? -11.872 3.880 14.967 1.00 98.31 108 TYR A O 1
ATOM 881 N N . TRP A 1 109 ? -12.269 2.719 16.836 1.00 97.44 109 TRP A N 1
ATOM 882 C CA . TRP A 1 109 ? -11.304 3.444 17.645 1.00 97.44 109 TRP A CA 1
ATOM 883 C C . TRP A 1 109 ? -9.919 2.815 17.548 1.00 97.44 109 TRP A C 1
ATOM 885 O O . TRP A 1 109 ? -9.747 1.626 17.819 1.00 97.44 109 TRP A O 1
ATOM 895 N N . ILE A 1 110 ? -8.928 3.620 17.185 1.00 95.56 110 ILE A N 1
ATOM 896 C CA . ILE A 1 110 ? -7.554 3.195 16.959 1.00 95.56 110 ILE A CA 1
ATOM 897 C C . ILE A 1 110 ? -6.631 3.916 17.932 1.00 95.56 110 ILE A C 1
ATOM 899 O O . ILE A 1 110 ? -6.402 5.124 17.820 1.00 95.56 110 ILE A O 1
ATOM 903 N N . GLY A 1 111 ? -6.037 3.142 18.838 1.00 92.19 111 GLY A N 1
ATOM 904 C CA . GLY A 1 111 ? -5.029 3.638 19.758 1.00 92.19 111 GLY A CA 1
ATOM 905 C C . GLY A 1 111 ? -5.625 4.290 20.999 1.00 92.19 111 GLY A C 1
ATOM 906 O O . GLY A 1 111 ? -6.556 3.777 21.618 1.00 92.19 111 GLY A O 1
ATOM 907 N N . ASN A 1 112 ? -5.040 5.421 21.374 1.00 91.44 112 ASN A N 1
ATOM 908 C CA . ASN A 1 112 ? -5.164 5.990 22.709 1.00 91.44 112 ASN A CA 1
ATOM 909 C C . ASN A 1 112 ? -6.424 6.857 22.890 1.00 91.44 112 ASN A C 1
ATOM 911 O O . ASN A 1 112 ? -7.133 7.209 21.947 1.00 91.44 112 ASN A O 1
ATOM 915 N N . GLY A 1 113 ? -6.713 7.250 24.131 1.00 91.00 113 GLY A N 1
ATOM 916 C CA . GLY A 1 113 ? -7.719 8.277 24.441 1.00 91.00 113 GLY A CA 1
ATOM 917 C C . GLY A 1 113 ? -9.168 7.795 24.362 1.00 91.00 113 GLY A C 1
ATOM 918 O O . GLY A 1 113 ? -10.093 8.604 24.460 1.00 91.00 113 GLY A O 1
ATOM 919 N N . ILE A 1 114 ? -9.390 6.480 24.250 1.00 93.94 114 ILE A N 1
ATOM 920 C CA . ILE A 1 114 ? -10.734 5.879 24.293 1.00 93.94 114 ILE A CA 1
ATOM 921 C C . ILE A 1 114 ? -11.471 6.240 25.590 1.00 93.94 114 ILE A C 1
ATOM 923 O O . ILE A 1 114 ? -12.695 6.369 25.607 1.00 93.94 114 ILE A O 1
ATOM 927 N N . GLN A 1 115 ? -10.728 6.495 26.673 1.00 94.06 115 GLN A N 1
ATOM 928 C CA . GLN A 1 115 ? -11.273 6.965 27.944 1.00 94.06 115 GLN A CA 1
ATOM 929 C C . GLN A 1 115 ? -12.122 8.240 27.792 1.00 94.06 115 GLN A C 1
ATOM 931 O O . GLN A 1 115 ? -13.156 8.351 28.457 1.00 94.06 115 GLN A O 1
ATOM 936 N N . ASN A 1 116 ? -11.734 9.185 26.927 1.00 92.75 116 ASN A N 1
ATOM 937 C CA . ASN A 1 116 ? -12.491 10.420 26.694 1.00 92.75 116 ASN A CA 1
ATOM 938 C C . ASN A 1 116 ? -13.891 10.113 26.153 1.00 92.75 116 ASN A C 1
ATOM 940 O O . ASN A 1 116 ? -14.873 10.681 26.627 1.00 92.75 116 ASN A O 1
ATOM 944 N N . TYR A 1 117 ? -13.986 9.165 25.219 1.00 94.12 117 TYR A N 1
ATOM 945 C CA . TYR A 1 117 ? -15.255 8.705 24.662 1.00 94.12 117 TYR A CA 1
ATOM 946 C C . TYR A 1 117 ? -16.081 7.909 25.675 1.00 94.12 117 TYR A C 1
ATOM 948 O O . TYR A 1 117 ? -17.258 8.205 25.875 1.00 94.12 117 TYR A O 1
ATOM 956 N N . LEU A 1 118 ? -15.468 6.953 26.378 1.00 94.25 118 LEU A N 1
ATOM 957 C CA . LEU A 1 118 ? -16.163 6.129 27.375 1.00 94.25 118 LEU A CA 1
ATOM 958 C C . LEU A 1 118 ? -16.706 6.955 28.550 1.00 94.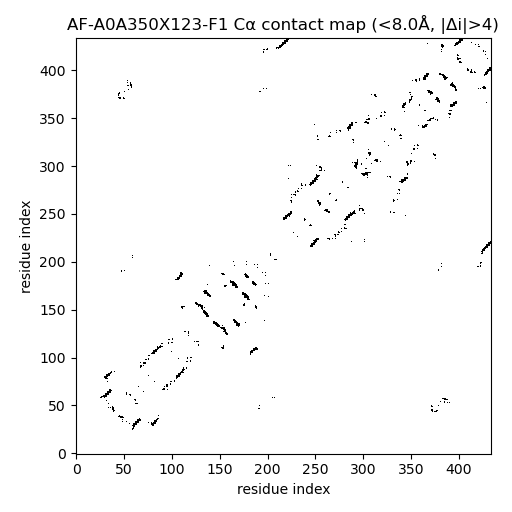25 118 LEU A C 1
ATOM 960 O O . LEU A 1 118 ? -17.754 6.630 29.096 1.00 94.25 118 LEU A O 1
ATOM 964 N N . THR A 1 119 ? -16.034 8.051 28.914 1.00 92.81 119 THR A N 1
ATOM 965 C CA . THR A 1 119 ? -16.481 8.938 30.002 1.00 92.81 119 THR A CA 1
ATOM 966 C C . THR A 1 119 ? -17.793 9.651 29.668 1.00 92.81 119 THR A C 1
ATOM 968 O O . THR A 1 119 ? -18.607 9.881 30.563 1.00 92.81 119 THR A O 1
ATOM 971 N N . VAL A 1 120 ? -18.017 10.001 28.397 1.00 93.25 120 VAL A N 1
ATOM 972 C CA . VAL A 1 120 ? -19.251 10.674 27.954 1.00 93.25 120 VAL A CA 1
ATOM 973 C C . VAL A 1 120 ? -20.300 9.698 27.416 1.00 93.25 120 VAL A C 1
ATOM 975 O O . VAL A 1 120 ? -21.489 10.016 27.409 1.00 93.25 120 VAL A O 1
ATOM 978 N N . ASN A 1 121 ? -19.892 8.494 27.006 1.00 92.75 121 ASN A N 1
ATOM 979 C CA . ASN A 1 121 ? -20.788 7.464 26.500 1.00 92.75 121 ASN A CA 1
ATOM 980 C C . ASN A 1 121 ? -21.325 6.560 27.621 1.00 92.75 121 ASN A C 1
ATOM 982 O O . ASN A 1 121 ? -20.852 5.444 27.831 1.00 92.75 121 ASN A O 1
ATOM 986 N N . SER A 1 122 ? -22.395 7.004 28.283 1.00 86.38 122 SER A N 1
ATOM 987 C CA . SER A 1 122 ? -23.073 6.207 29.321 1.00 86.38 122 SER A CA 1
ATOM 988 C C . SER A 1 122 ? -23.714 4.895 28.832 1.00 86.38 122 SER A C 1
ATOM 990 O O . SER A 1 122 ? -24.160 4.106 29.660 1.00 86.38 122 SER A O 1
ATOM 992 N N . ASN A 1 123 ? -23.777 4.658 27.514 1.00 85.25 123 ASN A N 1
ATOM 993 C CA . ASN A 1 123 ? -24.315 3.427 26.925 1.00 85.25 123 ASN A CA 1
ATOM 994 C C . ASN A 1 123 ? -23.236 2.361 26.660 1.00 85.25 123 ASN A C 1
ATOM 996 O O . ASN A 1 123 ? -23.575 1.268 26.195 1.00 85.25 123 ASN A O 1
ATOM 1000 N N . SER A 1 124 ? -21.958 2.672 26.892 1.00 87.19 124 SER A N 1
ATOM 1001 C CA . SER A 1 124 ? -20.870 1.706 26.746 1.00 87.19 124 SER A CA 1
ATOM 1002 C C . SER A 1 124 ? -20.766 0.820 27.983 1.00 87.19 124 SER A C 1
ATOM 1004 O O . SER A 1 124 ? -20.749 1.321 29.106 1.00 87.19 124 SER A O 1
ATOM 1006 N N . ASP A 1 125 ? -20.652 -0.489 27.769 1.00 89.94 125 ASP A N 1
ATOM 1007 C CA . ASP A 1 125 ? -20.416 -1.467 28.836 1.00 89.94 125 ASP A CA 1
ATOM 1008 C C . ASP A 1 125 ? -18.910 -1.748 29.042 1.00 89.94 125 ASP A C 1
ATOM 1010 O O . ASP A 1 125 ? -18.532 -2.582 29.864 1.00 89.94 125 ASP A O 1
ATOM 1014 N N . LEU A 1 126 ? -18.038 -1.039 28.312 1.00 95.12 126 LEU A N 1
ATOM 1015 C CA . LEU A 1 126 ? -16.582 -1.143 28.426 1.00 95.12 126 LEU A CA 1
ATOM 1016 C C . LEU A 1 126 ? -16.043 -0.234 29.530 1.00 95.12 126 LEU A C 1
ATOM 1018 O O . LEU A 1 126 ? -16.402 0.942 29.617 1.00 95.12 126 LEU A O 1
ATOM 1022 N N . THR A 1 127 ? -15.094 -0.747 30.315 1.00 95.19 127 THR A N 1
ATOM 1023 C CA . THR A 1 127 ? -14.399 0.041 31.344 1.00 95.19 127 THR A CA 1
ATOM 1024 C C . THR A 1 127 ? -12.931 0.232 30.985 1.00 95.19 127 THR A C 1
ATOM 1026 O O . THR A 1 127 ? -12.199 -0.734 30.795 1.00 95.19 127 THR A O 1
ATOM 1029 N N . TYR A 1 128 ? -12.467 1.482 30.933 1.00 95.62 128 TYR A N 1
ATOM 1030 C CA . TYR A 1 128 ? -11.037 1.776 30.827 1.00 95.62 128 TYR A CA 1
ATOM 1031 C C . TYR A 1 128 ? -10.337 1.515 32.164 1.00 95.62 128 TYR A C 1
ATOM 1033 O O . TYR A 1 128 ? -10.728 2.071 33.192 1.00 95.62 128 TYR A O 1
ATOM 1041 N N . THR A 1 129 ? -9.295 0.683 32.151 1.00 95.94 129 THR A N 1
ATOM 1042 C CA . THR A 1 129 ? -8.587 0.236 33.367 1.00 95.94 129 THR A CA 1
ATOM 1043 C C . THR A 1 129 ? -7.162 0.772 33.485 1.00 95.94 129 THR A C 1
ATOM 1045 O O . THR A 1 129 ? -6.537 0.638 34.538 1.00 95.94 129 THR A O 1
ATOM 1048 N N . GLY A 1 130 ? -6.659 1.438 32.446 1.00 94.69 130 GLY A N 1
ATOM 1049 C CA . GLY A 1 130 ? -5.325 2.023 32.409 1.00 94.69 130 GLY A CA 1
ATOM 1050 C C . GLY A 1 130 ? -4.644 1.750 31.078 1.00 94.69 130 GLY A C 1
ATOM 1051 O O . GLY A 1 130 ? -5.299 1.419 30.096 1.00 94.69 130 GLY A O 1
ATOM 1052 N N . SER A 1 131 ? -3.323 1.863 31.058 1.00 93.69 131 SER A N 1
ATOM 1053 C CA . SER A 1 131 ? -2.513 1.588 29.878 1.00 93.69 131 SER A CA 1
ATOM 1054 C C . SER A 1 131 ? -1.207 0.889 30.254 1.00 93.69 131 SER A C 1
ATOM 1056 O O . SER A 1 131 ? -0.733 0.994 31.389 1.00 93.69 131 SER A O 1
ATOM 1058 N N . SER A 1 132 ? -0.634 0.133 29.317 1.00 93.00 132 SER A N 1
ATOM 1059 C CA . SER A 1 132 ? 0.612 -0.617 29.515 1.00 93.00 132 SER A CA 1
ATOM 1060 C C . SER A 1 132 ? 1.524 -0.511 28.301 1.00 93.00 132 SER A C 1
ATOM 1062 O O . SER A 1 132 ? 1.064 -0.472 27.169 1.00 93.00 132 SER A O 1
ATOM 1064 N N . ASN A 1 133 ? 2.833 -0.493 28.537 1.00 92.00 133 ASN A N 1
ATOM 1065 C CA . ASN A 1 133 ? 3.863 -0.592 27.500 1.00 92.00 133 ASN A CA 1
ATOM 1066 C C . ASN A 1 133 ? 4.746 -1.836 27.676 1.00 92.00 133 ASN A C 1
ATOM 1068 O O . ASN A 1 133 ? 5.906 -1.849 27.274 1.00 92.00 133 ASN A O 1
ATOM 1072 N N . GLN A 1 134 ? 4.223 -2.841 28.380 1.00 92.62 134 GLN A N 1
ATOM 1073 C CA . GLN A 1 134 ? 4.909 -4.096 28.695 1.00 92.62 134 GLN A CA 1
ATOM 1074 C C . GLN A 1 134 ? 4.189 -5.282 28.045 1.00 92.62 134 GLN A C 1
ATOM 1076 O O . GLN A 1 134 ? 4.095 -6.356 28.631 1.00 92.62 134 GLN A O 1
ATOM 1081 N N . ILE A 1 135 ? 3.626 -5.078 26.854 1.00 94.19 135 ILE A N 1
ATOM 1082 C CA . ILE A 1 135 ? 2.976 -6.146 26.095 1.00 94.19 135 ILE A CA 1
ATOM 1083 C C . ILE A 1 135 ? 4.058 -6.994 25.430 1.00 94.19 135 ILE A C 1
ATOM 1085 O O . ILE A 1 135 ? 4.952 -6.454 24.785 1.00 94.19 135 ILE A O 1
ATOM 1089 N N . LEU A 1 136 ? 3.990 -8.312 25.613 1.00 93.81 136 LEU A N 1
ATOM 1090 C CA . LEU A 1 136 ? 4.998 -9.274 25.151 1.00 93.81 136 LEU A CA 1
ATOM 1091 C C . LEU A 1 136 ? 4.477 -10.217 24.064 1.00 93.81 136 LEU A C 1
ATOM 1093 O O . LEU A 1 136 ? 5.264 -10.890 23.393 1.00 93.81 136 LEU A O 1
ATOM 1097 N N . GLN A 1 137 ? 3.156 -10.330 23.946 1.00 93.62 137 GLN A N 1
ATOM 1098 C CA . GLN A 1 137 ? 2.508 -11.334 23.119 1.00 93.62 137 GLN A CA 1
ATOM 1099 C C . GLN A 1 137 ? 1.163 -10.822 22.614 1.00 93.62 137 GLN A C 1
ATOM 1101 O O . GLN A 1 137 ? 0.394 -10.247 23.386 1.00 93.62 137 GLN A O 1
ATOM 1106 N N . PHE A 1 138 ? 0.861 -11.124 21.355 1.00 93.50 138 PHE A N 1
ATOM 1107 C CA . PHE A 1 138 ? -0.442 -10.938 20.727 1.00 93.50 138 PHE A CA 1
ATOM 1108 C C . PHE A 1 138 ? -0.981 -12.298 20.283 1.00 93.50 138 PHE A C 1
ATOM 1110 O O . PHE A 1 138 ? -0.241 -13.124 19.748 1.00 93.50 138 PHE A O 1
ATOM 1117 N N . ASN A 1 139 ? -2.268 -12.540 20.516 1.00 94.25 139 ASN A N 1
ATOM 1118 C CA . ASN A 1 139 ? -2.960 -13.749 20.090 1.00 94.25 139 ASN A CA 1
ATOM 1119 C C . ASN A 1 139 ? -4.106 -13.369 19.168 1.00 94.25 139 ASN A C 1
ATOM 1121 O O . ASN A 1 139 ? -4.967 -12.560 19.532 1.00 94.25 139 ASN A O 1
ATOM 1125 N N . TYR A 1 140 ? -4.135 -14.000 18.003 1.00 94.19 140 TYR A N 1
ATOM 1126 C CA . TYR A 1 140 ? -5.184 -13.794 17.025 1.00 94.19 140 TYR A CA 1
ATOM 1127 C C . TYR A 1 140 ? -5.446 -15.086 16.266 1.00 94.19 140 TYR A C 1
ATOM 1129 O O . TYR A 1 140 ? -4.529 -15.665 15.686 1.00 94.19 140 TYR A O 1
ATOM 1137 N N . GLN A 1 141 ? -6.699 -15.546 16.286 1.00 88.88 141 GLN A N 1
ATOM 1138 C CA . GLN A 1 141 ? -7.072 -16.864 15.766 1.00 88.88 141 GLN A CA 1
ATOM 1139 C C . GLN A 1 141 ? -6.170 -17.963 16.382 1.00 88.88 141 GLN A C 1
ATOM 1141 O O . GLN A 1 141 ? -6.034 -18.022 17.604 1.00 88.88 141 GLN A O 1
ATOM 1146 N N . ASP A 1 142 ? -5.533 -18.801 15.559 1.00 86.44 142 ASP A N 1
ATOM 1147 C CA . ASP A 1 142 ? -4.591 -19.843 15.995 1.00 86.44 142 ASP A CA 1
ATOM 1148 C C . ASP A 1 142 ? -3.125 -19.357 16.052 1.00 86.44 142 ASP A C 1
ATOM 1150 O O . ASP A 1 142 ? -2.211 -20.149 16.294 1.00 86.44 142 ASP A O 1
ATOM 1154 N N . GLN A 1 143 ? -2.879 -18.065 15.808 1.00 85.69 143 GLN A N 1
ATOM 1155 C CA . GLN A 1 143 ? -1.542 -17.479 15.747 1.00 85.69 143 GLN A CA 1
ATOM 1156 C C . GLN A 1 143 ? -1.158 -16.816 17.070 1.00 85.69 143 GLN A C 1
ATOM 1158 O O . GLN A 1 143 ? -1.950 -16.112 17.705 1.00 85.69 143 GLN A O 1
ATOM 1163 N N . VAL A 1 144 ? 0.105 -17.008 17.446 1.00 89.12 144 VAL A N 1
ATOM 1164 C CA . VAL A 1 144 ? 0.740 -16.333 18.579 1.00 89.12 144 VAL A CA 1
ATOM 1165 C C . VAL A 1 144 ? 1.939 -15.560 18.057 1.00 89.12 144 VAL A C 1
ATOM 1167 O O . VAL A 1 144 ? 2.895 -16.151 17.554 1.00 89.12 144 VAL A O 1
ATOM 1170 N N . ILE A 1 145 ? 1.888 -14.239 18.191 1.00 86.25 145 ILE A N 1
ATOM 1171 C CA . ILE A 1 145 ? 2.961 -13.334 17.791 1.00 86.25 145 ILE A CA 1
ATOM 1172 C C . ILE A 1 145 ? 3.683 -12.884 19.057 1.00 86.25 145 ILE A C 1
ATOM 1174 O O . ILE A 1 145 ? 3.090 -12.261 19.938 1.00 86.25 145 ILE A O 1
ATOM 1178 N N . TYR A 1 146 ? 4.967 -13.219 19.154 1.00 84.31 146 TYR A N 1
ATOM 1179 C CA . TYR A 1 146 ? 5.825 -12.795 20.256 1.00 84.31 146 TYR A CA 1
ATOM 1180 C C . TYR A 1 146 ? 6.562 -11.514 19.880 1.00 84.31 146 TYR A C 1
ATOM 1182 O O . TYR A 1 146 ? 7.218 -11.457 18.842 1.00 84.31 146 TYR A O 1
ATOM 1190 N N . GLY A 1 147 ? 6.500 -10.510 20.748 1.00 74.38 147 GLY A N 1
ATOM 1191 C CA . GLY A 1 147 ? 7.165 -9.232 20.532 1.00 74.38 147 GLY A CA 1
ATOM 1192 C C . GLY A 1 147 ? 6.931 -8.293 21.703 1.00 74.38 147 GLY A C 1
ATOM 1193 O O . GLY A 1 147 ? 5.790 -8.036 22.080 1.00 74.38 147 GLY A O 1
ATOM 1194 N N . ALA A 1 148 ? 8.016 -7.783 22.289 1.00 70.25 148 ALA A N 1
ATOM 1195 C CA . ALA A 1 148 ? 7.916 -6.735 23.293 1.00 70.25 148 ALA A CA 1
ATOM 1196 C C . ALA A 1 148 ? 7.551 -5.414 22.603 1.00 70.25 148 ALA A C 1
ATOM 1198 O O . ALA A 1 148 ? 8.365 -4.844 21.876 1.00 70.25 148 ALA A O 1
ATOM 1199 N N . SER A 1 149 ? 6.336 -4.927 22.835 1.00 76.94 149 SER A N 1
ATOM 1200 C CA . SER A 1 149 ? 5.895 -3.618 22.370 1.00 76.94 149 SER A CA 1
ATOM 1201 C C . SER A 1 149 ? 6.154 -2.587 23.463 1.00 76.94 149 SER A C 1
ATOM 1203 O O . SER A 1 149 ? 5.485 -2.587 24.492 1.00 76.94 149 SER A O 1
ATOM 1205 N N . ASN A 1 150 ? 7.110 -1.686 23.223 1.00 80.12 150 ASN A N 1
ATOM 1206 C CA . ASN A 1 150 ? 7.385 -0.546 24.110 1.00 80.12 150 ASN A CA 1
ATOM 1207 C C . ASN A 1 150 ? 6.390 0.614 23.914 1.00 80.12 150 ASN A C 1
ATOM 1209 O O . ASN A 1 150 ? 6.538 1.671 24.534 1.00 80.12 150 ASN A O 1
ATOM 1213 N N . LEU A 1 151 ? 5.417 0.446 23.017 1.00 85.31 151 LEU A N 1
ATOM 1214 C CA . LEU A 1 151 ? 4.368 1.422 22.753 1.00 85.31 151 LEU A CA 1
ATOM 1215 C C . LEU A 1 151 ? 3.283 1.320 23.821 1.00 85.31 151 LEU A C 1
ATOM 1217 O O . LEU A 1 151 ? 3.093 0.270 24.426 1.00 85.31 151 LEU A O 1
ATOM 1221 N N . LEU A 1 152 ? 2.589 2.428 24.065 1.00 89.69 152 LEU A N 1
ATOM 1222 C CA . LEU A 1 152 ? 1.484 2.452 25.012 1.00 89.69 152 LEU A CA 1
ATOM 1223 C C . LEU A 1 152 ? 0.242 1.797 24.391 1.00 89.69 152 LEU A C 1
ATOM 1225 O O . LEU A 1 152 ? -0.122 2.120 23.261 1.00 89.69 152 LEU A O 1
ATOM 1229 N N . HIS A 1 153 ? -0.373 0.901 25.156 1.00 92.94 153 HIS A N 1
ATOM 1230 C CA . HIS A 1 153 ? -1.584 0.151 24.835 1.00 92.94 153 HIS A CA 1
ATOM 1231 C C . HIS A 1 153 ? -2.663 0.469 25.867 1.00 92.94 153 HIS A C 1
ATOM 1233 O O . HIS A 1 153 ? -2.437 0.246 27.060 1.00 92.94 153 HIS A O 1
ATOM 1239 N N . ASP A 1 154 ? -3.814 0.974 25.428 1.00 94.44 154 ASP A N 1
ATOM 1240 C CA . ASP A 1 154 ? -4.966 1.220 26.299 1.00 94.44 154 ASP A CA 1
ATOM 1241 C C . ASP A 1 154 ? -5.630 -0.115 26.692 1.00 94.44 154 ASP A C 1
ATOM 1243 O O . ASP A 1 154 ? -5.900 -0.982 25.860 1.00 94.44 154 ASP A O 1
ATOM 1247 N N . LEU A 1 155 ? -5.888 -0.295 27.990 1.00 96.19 155 LEU A N 1
ATOM 1248 C CA . LEU A 1 155 ? -6.427 -1.522 28.574 1.00 96.19 155 LEU A CA 1
ATOM 1249 C C . LEU A 1 155 ? -7.912 -1.354 28.890 1.00 96.19 155 LEU A C 1
ATOM 1251 O O . LEU A 1 155 ? -8.304 -0.516 29.711 1.00 96.19 155 LEU A O 1
ATOM 1255 N N . LEU A 1 156 ? -8.737 -2.207 28.288 1.00 96.56 156 LEU A N 1
ATOM 1256 C CA . LEU A 1 156 ? -10.181 -2.229 28.499 1.00 96.56 156 LEU A CA 1
ATOM 1257 C C . LEU A 1 156 ? -10.618 -3.520 29.194 1.00 96.56 156 LEU A C 1
ATOM 1259 O O . LEU A 1 156 ? -10.165 -4.611 28.846 1.00 96.56 156 LEU A O 1
ATOM 1263 N N . GLU A 1 157 ? -11.526 -3.390 30.156 1.00 96.38 157 GLU A N 1
ATOM 1264 C CA . GLU A 1 157 ? -12.266 -4.507 30.733 1.00 96.38 157 GLU A CA 1
ATOM 1265 C C . GLU A 1 157 ? -13.573 -4.695 29.941 1.00 96.38 157 GLU A C 1
ATOM 1267 O O . GLU A 1 157 ? -14.385 -3.760 29.883 1.00 96.38 157 GLU A O 1
ATOM 1272 N N . PRO A 1 158 ? -13.756 -5.858 29.286 1.00 95.25 158 PRO A N 1
ATOM 1273 C CA . PRO A 1 158 ? -14.928 -6.143 28.469 1.00 95.25 158 PRO A CA 1
ATOM 1274 C C . PRO A 1 158 ? -16.153 -6.509 29.319 1.00 95.25 158 PRO A C 1
ATOM 1276 O O . PRO A 1 158 ? -16.036 -7.008 30.441 1.00 95.25 158 PRO A O 1
ATOM 1279 N N . SER A 1 159 ? -17.336 -6.325 28.740 1.00 92.00 159 SER A N 1
ATOM 1280 C CA . SER A 1 159 ? -18.604 -6.845 29.248 1.00 92.00 159 SER A CA 1
ATOM 1281 C C . SER A 1 159 ? -18.807 -8.315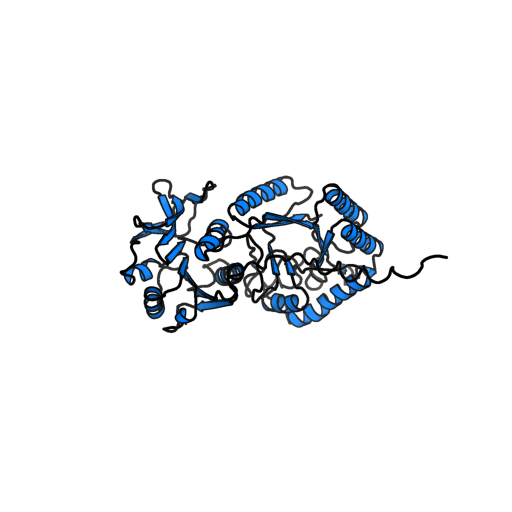 28.840 1.00 92.00 159 SER A C 1
ATOM 1283 O O . SER A 1 159 ? -18.022 -8.887 28.082 1.00 92.00 159 SER A O 1
ATOM 1285 N N . SER A 1 160 ? -19.883 -8.954 29.316 1.00 90.56 160 SER A N 1
ATOM 1286 C CA . SER A 1 160 ? -20.241 -10.310 28.869 1.00 90.56 160 SER A CA 1
ATOM 1287 C C . SER A 1 160 ? -20.701 -10.378 27.411 1.00 90.56 160 SER A C 1
ATOM 1289 O O . SER A 1 160 ? -20.688 -11.461 26.833 1.00 90.56 160 SER A O 1
ATOM 1291 N N . GLU A 1 161 ? -21.125 -9.249 26.840 1.00 91.19 161 GLU A N 1
ATOM 1292 C CA . GLU A 1 161 ? -21.610 -9.146 25.461 1.00 91.19 161 GLU A CA 1
ATOM 1293 C C . GLU A 1 161 ? -20.504 -8.689 24.493 1.00 91.19 161 GLU A C 1
ATOM 1295 O O . GLU A 1 161 ? -20.689 -8.756 23.278 1.00 91.19 161 GLU A O 1
ATOM 1300 N N . THR A 1 162 ? -19.340 -8.262 25.006 1.00 96.69 162 THR A N 1
ATOM 1301 C CA . THR A 1 162 ? -18.206 -7.853 24.173 1.00 96.69 162 THR A CA 1
ATOM 1302 C C . THR A 1 162 ? -17.657 -9.039 23.389 1.00 96.69 162 THR A C 1
ATOM 1304 O O . THR A 1 162 ? -17.244 -10.057 23.953 1.00 96.69 162 THR A O 1
ATOM 1307 N N . GLN A 1 163 ? -17.533 -8.874 22.078 1.00 97.06 163 GLN A N 1
ATOM 1308 C CA . GLN A 1 163 ? -16.804 -9.811 21.241 1.00 97.06 163 GLN A CA 1
ATOM 1309 C C . GLN A 1 163 ? -15.315 -9.452 21.242 1.00 97.06 163 GLN A C 1
ATOM 1311 O O . GLN A 1 163 ? -14.914 -8.396 20.760 1.00 97.06 163 GLN A O 1
ATOM 1316 N N . ILE A 1 164 ? -14.472 -10.350 21.747 1.00 97.62 164 ILE A N 1
ATOM 1317 C CA . ILE A 1 164 ? -13.013 -10.200 21.699 1.00 97.62 164 ILE A CA 1
ATOM 1318 C C . ILE A 1 164 ? -12.500 -10.880 20.427 1.00 97.62 164 ILE A C 1
ATOM 1320 O O . ILE A 1 164 ? -12.653 -12.091 20.274 1.00 97.62 164 ILE A O 1
ATOM 1324 N N . LEU A 1 165 ? -11.897 -10.107 19.523 1.00 97.00 165 LEU A N 1
ATOM 1325 C CA . LEU A 1 165 ? -11.352 -10.603 18.252 1.00 97.00 165 LEU A CA 1
ATOM 1326 C C . LEU A 1 165 ? -9.875 -10.991 18.378 1.00 97.00 165 LEU A C 1
ATOM 1328 O O . LEU A 1 165 ? -9.443 -11.984 17.800 1.00 97.00 165 LEU A O 1
ATOM 1332 N N . ALA A 1 166 ? -9.111 -10.228 19.159 1.00 96.94 166 ALA A N 1
ATOM 1333 C CA . ALA A 1 166 ? -7.696 -10.468 19.420 1.00 96.94 166 ALA A CA 1
ATOM 1334 C C . ALA A 1 166 ? -7.371 -10.161 20.884 1.00 96.94 166 ALA A C 1
ATOM 1336 O O . ALA A 1 166 ? -7.996 -9.286 21.488 1.00 96.94 166 ALA A O 1
ATOM 1337 N N . THR A 1 167 ? -6.364 -10.825 21.449 1.00 97.19 167 THR A N 1
ATOM 1338 C CA . THR A 1 167 ? -5.866 -10.522 22.800 1.00 97.19 167 THR A CA 1
ATOM 1339 C C . THR A 1 167 ? -4.389 -10.172 22.798 1.00 97.19 167 THR A C 1
ATOM 1341 O O . THR A 1 167 ? -3.646 -10.538 21.892 1.00 97.19 167 THR A O 1
ATOM 1344 N N . MET A 1 168 ? -3.956 -9.474 23.840 1.00 96.12 168 MET A N 1
ATOM 1345 C CA . MET A 1 168 ? -2.558 -9.186 24.132 1.00 96.12 168 MET A CA 1
ATOM 1346 C C . MET A 1 168 ? -2.232 -9.570 25.576 1.00 96.12 168 MET A C 1
ATOM 1348 O O . MET A 1 168 ? -3.115 -9.581 26.435 1.00 96.12 168 MET A O 1
ATOM 1352 N N . SER A 1 169 ? -0.972 -9.894 25.860 1.00 95.69 169 SER A N 1
ATOM 1353 C CA . SER A 1 169 ? -0.531 -10.297 27.197 1.00 95.69 169 SER A CA 1
ATOM 1354 C C . SER A 1 169 ? 0.769 -9.617 27.610 1.00 95.69 169 SER A C 1
ATOM 1356 O O . SER A 1 169 ? 1.692 -9.469 26.811 1.00 95.69 169 SER A O 1
ATOM 1358 N N . ASP A 1 170 ? 0.846 -9.257 28.892 1.00 94.56 170 ASP A N 1
ATOM 1359 C CA . ASP A 1 170 ? 2.060 -8.787 29.575 1.00 94.56 170 ASP A CA 1
ATOM 1360 C C . ASP A 1 170 ? 2.845 -9.938 30.252 1.00 94.56 170 ASP A C 1
ATOM 1362 O O . ASP A 1 170 ? 3.788 -9.710 31.010 1.00 94.56 170 ASP A O 1
ATOM 1366 N N . GLY A 1 171 ? 2.442 -11.192 30.004 1.00 92.75 171 GLY A N 1
ATOM 1367 C CA . GLY A 1 171 ? 2.988 -12.401 30.628 1.00 92.75 171 GLY A CA 1
ATOM 1368 C C . GLY A 1 171 ? 2.328 -12.797 31.956 1.00 92.75 171 GLY A C 1
ATOM 1369 O O . GLY A 1 171 ? 2.508 -13.932 32.399 1.00 92.75 171 GLY A O 1
ATOM 1370 N N . TYR A 1 172 ? 1.541 -11.911 32.571 1.00 93.62 172 TYR A N 1
ATOM 1371 C CA . TYR A 1 172 ? 0.797 -12.176 33.809 1.00 93.62 172 TYR A CA 1
ATOM 1372 C C . TYR A 1 172 ? -0.715 -12.141 33.590 1.00 93.62 172 TYR A C 1
ATOM 1374 O O . TYR A 1 172 ? -1.440 -12.998 34.092 1.00 93.62 172 TYR A O 1
ATOM 1382 N N . ASN A 1 173 ? -1.175 -11.159 32.824 1.00 95.94 173 ASN A N 1
ATOM 1383 C CA . ASN A 1 173 ? -2.564 -10.890 32.507 1.00 95.94 173 ASN A CA 1
ATOM 1384 C C . ASN A 1 173 ? -2.781 -10.949 30.992 1.00 95.94 173 ASN A C 1
ATOM 1386 O O . ASN A 1 173 ? -1.845 -10.892 30.189 1.00 95.94 173 ASN A O 1
ATOM 1390 N N . THR A 1 174 ? -4.043 -11.086 30.601 1.00 96.38 174 THR A N 1
ATOM 1391 C CA . THR A 1 174 ? -4.485 -11.028 29.207 1.00 96.38 174 THR A CA 1
ATOM 1392 C C . THR A 1 174 ? -5.533 -9.938 29.086 1.00 96.38 174 THR A C 1
ATOM 1394 O O . THR A 1 174 ? -6.448 -9.873 29.905 1.00 96.38 174 THR A O 1
ATOM 1397 N N . TYR A 1 175 ? -5.398 -9.108 28.060 1.00 97.19 175 TYR A N 1
ATOM 1398 C CA . TYR A 1 175 ? -6.281 -7.985 27.777 1.00 97.19 175 TYR A CA 1
ATOM 1399 C C . TYR A 1 175 ? -6.804 -8.097 26.342 1.00 97.19 175 TYR A C 1
ATOM 1401 O O . TYR A 1 175 ? -6.126 -8.684 25.490 1.00 97.19 175 TYR A O 1
ATOM 1409 N N . PRO A 1 176 ? -7.981 -7.536 26.030 1.00 97.44 176 PRO A N 1
ATOM 1410 C CA . PRO A 1 176 ? -8.406 -7.372 24.648 1.00 97.44 176 PRO A CA 1
ATOM 1411 C C . PRO A 1 176 ? -7.404 -6.505 23.877 1.00 97.44 176 PRO A C 1
ATOM 1413 O O . PRO A 1 176 ? -7.066 -5.410 24.315 1.00 97.44 176 PRO A O 1
ATOM 1416 N N . TYR A 1 177 ? -6.940 -6.993 22.729 1.00 96.50 177 TYR A N 1
ATOM 1417 C CA . TYR A 1 177 ? -6.166 -6.200 21.772 1.00 96.50 177 TYR A CA 1
ATOM 1418 C C . TYR A 1 177 ? -7.087 -5.583 20.722 1.00 96.50 177 TYR A C 1
ATOM 1420 O O . TYR A 1 177 ? -6.988 -4.388 20.452 1.00 96.50 177 TYR A O 1
ATOM 1428 N N . ILE A 1 178 ? -8.014 -6.393 20.196 1.00 97.88 178 ILE A N 1
ATOM 1429 C CA . ILE A 1 178 ? -9.119 -5.955 19.345 1.00 97.88 178 ILE A CA 1
ATOM 1430 C C . ILE A 1 178 ? -10.422 -6.485 19.925 1.00 97.88 178 ILE A C 1
ATOM 1432 O O . ILE A 1 178 ? -10.533 -7.677 20.230 1.00 97.88 178 ILE A O 1
ATOM 1436 N N . LEU A 1 179 ? -11.414 -5.609 20.043 1.00 97.81 179 LEU A N 1
ATOM 1437 C CA . LEU A 1 179 ? -12.761 -5.965 20.472 1.00 97.81 179 LEU A CA 1
ATOM 1438 C C . LEU A 1 179 ? -13.828 -5.264 19.635 1.00 97.81 179 LEU A C 1
ATOM 1440 O O . LEU A 1 179 ? -13.555 -4.266 18.968 1.00 97.81 179 LEU A O 1
ATOM 1444 N N . ASN A 1 180 ? -15.045 -5.786 19.726 1.00 97.56 180 ASN A N 1
ATOM 1445 C CA . ASN A 1 180 ? -16.273 -5.177 19.248 1.00 97.56 180 ASN A CA 1
ATOM 1446 C C . ASN A 1 180 ? -17.310 -5.187 20.386 1.00 97.56 180 ASN A C 1
ATOM 1448 O O . ASN A 1 180 ? -17.635 -6.242 20.935 1.00 97.56 180 ASN A O 1
ATOM 1452 N N . GLU A 1 181 ? -17.825 -4.010 20.726 1.00 95.19 181 GLU A N 1
ATOM 1453 C CA . GLU A 1 181 ? -18.958 -3.800 21.623 1.00 95.19 181 GLU A CA 1
ATOM 1454 C C . GLU A 1 181 ? -20.009 -2.955 20.889 1.00 95.19 181 GLU A C 1
ATOM 1456 O O . GLU A 1 181 ? -19.817 -1.760 20.650 1.00 95.19 181 GLU A O 1
ATOM 1461 N N . LYS A 1 182 ? -21.155 -3.562 20.564 1.00 93.62 182 LYS A N 1
ATOM 1462 C CA . LYS A 1 182 ? -22.265 -2.911 19.845 1.00 93.62 182 LYS A CA 1
ATOM 1463 C C . LYS A 1 182 ? -21.807 -2.345 18.491 1.00 93.62 182 LYS A C 1
ATOM 1465 O O . LYS A 1 182 ? -21.603 -3.111 17.557 1.00 93.62 182 LYS A O 1
ATOM 1470 N N . ASN A 1 183 ? -21.707 -1.022 18.358 1.00 94.88 183 ASN A N 1
ATOM 1471 C CA . ASN A 1 183 ? -21.231 -0.344 17.150 1.00 94.88 183 ASN A CA 1
ATOM 1472 C C . ASN A 1 183 ? -19.785 0.167 17.273 1.00 94.88 183 ASN A C 1
ATOM 1474 O O . ASN A 1 183 ? -19.293 0.791 16.335 1.00 94.88 183 ASN A O 1
ATOM 1478 N N . LEU A 1 184 ? -19.112 -0.077 18.401 1.00 97.00 184 LEU A N 1
ATOM 1479 C CA . LEU A 1 184 ? -17.735 0.333 18.651 1.00 97.00 184 LEU A CA 1
ATOM 1480 C C . LEU A 1 184 ? -16.787 -0.856 18.488 1.00 97.00 184 LEU A C 1
ATOM 1482 O O . LEU A 1 184 ? -16.769 -1.779 19.299 1.00 97.00 184 LEU A O 1
ATOM 1486 N N . PHE A 1 185 ? -15.923 -0.767 17.489 1.00 98.12 185 PHE A N 1
ATOM 1487 C CA . PHE A 1 185 ? -14.691 -1.531 17.412 1.00 98.12 185 PHE A CA 1
ATOM 1488 C C . PHE A 1 185 ? -13.564 -0.740 18.064 1.00 98.12 185 PHE A C 1
ATOM 1490 O O . PHE A 1 185 ? -13.511 0.488 17.983 1.00 98.12 185 PHE A O 1
ATOM 1497 N N . PHE A 1 186 ? -12.643 -1.449 18.698 1.00 97.81 186 PHE A N 1
ATOM 1498 C CA . PHE A 1 186 ? -11.463 -0.859 19.311 1.00 97.81 186 PHE A CA 1
ATOM 1499 C C . PHE A 1 186 ? -10.245 -1.723 19.019 1.00 97.81 186 PHE A C 1
ATOM 1501 O O . PHE A 1 186 ? -10.317 -2.945 19.137 1.00 97.81 186 PHE A O 1
ATOM 1508 N N . ILE A 1 187 ? -9.132 -1.075 18.681 1.00 96.44 187 ILE A N 1
ATOM 15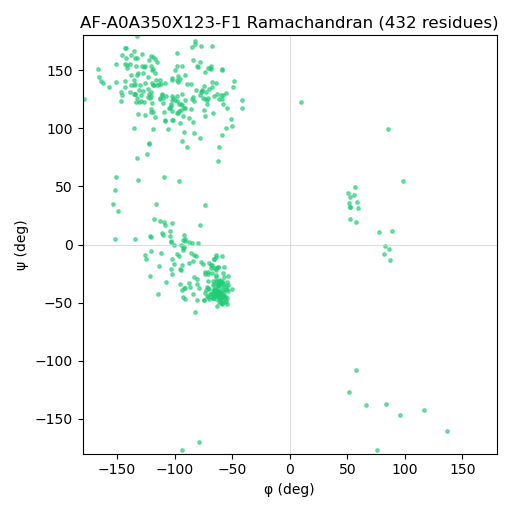09 C CA . ILE A 1 187 ? -7.795 -1.663 18.698 1.00 96.44 187 ILE A CA 1
ATOM 1510 C C . ILE A 1 187 ? -6.889 -0.839 19.607 1.00 96.44 187 ILE A C 1
ATOM 1512 O O . ILE A 1 187 ? -6.768 0.376 19.448 1.00 96.44 187 ILE A O 1
ATOM 1516 N N . SER A 1 188 ? -6.208 -1.518 20.527 1.00 94.38 188 SER A N 1
ATOM 1517 C CA . SER A 1 188 ? -5.326 -0.876 21.508 1.00 94.38 188 SER A CA 1
ATOM 1518 C C . SER A 1 188 ? -4.159 -0.118 20.871 1.00 94.38 188 SER A C 1
ATOM 1520 O O . SER A 1 188 ? -3.733 0.921 21.373 1.00 94.38 188 SER A O 1
ATOM 1522 N N . ARG A 1 189 ? -3.639 -0.616 19.744 1.00 89.06 189 ARG A N 1
ATOM 1523 C CA . ARG A 1 189 ? -2.590 0.053 18.974 1.00 89.06 189 ARG A CA 1
ATOM 1524 C C . ARG A 1 189 ? -2.596 -0.407 17.526 1.00 89.06 189 ARG A C 1
ATOM 1526 O O . ARG A 1 189 ? -2.634 -1.608 17.277 1.00 89.06 189 ARG A O 1
ATOM 1533 N N . TYR A 1 190 ? -2.469 0.540 16.603 1.00 87.69 190 TYR A N 1
ATOM 1534 C CA . TYR A 1 190 ? -2.190 0.275 15.195 1.00 87.69 190 TYR A CA 1
ATOM 1535 C C . TYR A 1 190 ? -0.793 0.776 14.833 1.00 87.69 190 TYR A C 1
ATOM 1537 O O . TYR A 1 190 ? -0.390 1.852 15.279 1.00 87.69 190 TYR A O 1
ATOM 1545 N N . LYS A 1 191 ? -0.064 -0.011 14.045 1.00 85.38 191 LYS A N 1
ATOM 1546 C CA . LYS A 1 191 ? 1.278 0.299 13.559 1.00 85.38 191 LYS A CA 1
ATOM 1547 C C . LYS A 1 191 ? 1.410 -0.298 12.162 1.00 85.38 191 LYS A C 1
ATOM 1549 O O . LYS A 1 191 ? 1.048 -1.454 11.960 1.00 85.38 191 LYS A O 1
ATOM 1554 N N . VAL A 1 192 ? 1.888 0.486 11.205 1.00 84.62 192 VAL A N 1
ATOM 1555 C CA . VAL A 1 192 ? 1.846 0.101 9.788 1.00 84.62 192 VAL A CA 1
ATOM 1556 C C . VAL A 1 192 ? 2.821 -1.029 9.455 1.00 84.62 192 VAL A C 1
ATOM 1558 O O . VAL A 1 192 ? 2.576 -1.772 8.524 1.00 84.62 192 VAL A O 1
ATOM 1561 N N . ASP A 1 193 ? 3.890 -1.252 10.216 1.00 78.38 193 ASP A N 1
ATOM 1562 C CA . ASP A 1 193 ? 4.778 -2.413 10.028 1.00 78.38 193 ASP A CA 1
ATOM 1563 C C . ASP A 1 193 ? 4.292 -3.683 10.769 1.00 78.38 193 ASP A C 1
ATOM 1565 O O . ASP A 1 193 ? 4.821 -4.768 10.539 1.00 78.38 193 ASP A O 1
ATOM 1569 N N . GLU A 1 194 ? 3.241 -3.587 11.595 1.00 81.56 194 GLU A N 1
ATOM 1570 C CA . GLU A 1 194 ? 2.627 -4.679 12.375 1.00 81.56 194 GLU A CA 1
ATOM 1571 C C . GLU A 1 194 ? 1.089 -4.669 12.197 1.00 81.56 194 GLU A C 1
ATOM 1573 O O . GLU A 1 194 ? 0.314 -4.572 13.150 1.00 81.56 194 GLU A O 1
ATOM 1578 N N . HIS A 1 195 ? 0.640 -4.726 10.942 1.00 85.38 195 HIS A N 1
ATOM 1579 C CA . HIS A 1 195 ? -0.690 -4.287 10.501 1.00 85.38 195 HIS A CA 1
ATOM 1580 C C . HIS A 1 195 ? -1.698 -5.427 10.255 1.00 85.38 195 HIS A C 1
ATOM 1582 O O . HIS A 1 195 ? -2.898 -5.223 10.441 1.00 85.38 195 HIS A O 1
ATOM 1588 N N . TYR A 1 196 ? -1.251 -6.649 9.944 1.00 93.06 196 TYR A N 1
ATOM 1589 C CA . TYR A 1 196 ? -2.134 -7.715 9.435 1.00 93.06 196 TYR A CA 1
ATOM 1590 C C . TYR A 1 196 ? -3.319 -8.100 10.339 1.00 93.06 196 TYR A C 1
ATOM 1592 O O . TYR A 1 196 ? -4.392 -8.416 9.830 1.00 93.06 196 TYR A O 1
ATOM 1600 N N . ILE A 1 197 ? -3.173 -8.063 11.672 1.00 94.31 197 ILE A N 1
ATOM 1601 C CA . ILE A 1 197 ? -4.296 -8.364 12.584 1.00 94.31 197 ILE A CA 1
ATOM 1602 C C . ILE A 1 197 ? -5.391 -7.289 12.469 1.00 94.31 197 ILE A C 1
ATOM 1604 O O . ILE A 1 197 ? -6.575 -7.620 12.436 1.00 94.31 197 ILE A O 1
ATOM 1608 N N . PHE A 1 198 ? -4.999 -6.012 12.402 1.00 95.31 198 PHE A N 1
ATOM 1609 C CA . PHE A 1 198 ? -5.932 -4.901 12.204 1.00 95.31 198 PHE A CA 1
ATOM 1610 C C . PHE A 1 198 ? -6.603 -4.982 10.831 1.00 95.31 198 PHE A C 1
ATOM 1612 O O . PHE A 1 198 ? -7.800 -4.763 10.696 1.00 95.31 198 PHE A O 1
ATOM 1619 N N . GLU A 1 199 ? -5.848 -5.327 9.798 1.00 95.38 199 GLU A N 1
ATOM 1620 C CA . GLU A 1 199 ? -6.383 -5.378 8.440 1.00 95.38 199 GLU A CA 1
ATOM 1621 C C . GLU A 1 199 ? -7.341 -6.543 8.220 1.00 95.38 199 GLU A C 1
ATOM 1623 O O . GLU A 1 199 ? -8.286 -6.401 7.442 1.00 95.38 199 GLU A O 1
ATOM 1628 N N . ASP A 1 200 ? -7.140 -7.671 8.912 1.00 95.19 200 ASP A N 1
ATOM 1629 C CA . ASP A 1 200 ? -8.119 -8.758 8.910 1.00 95.19 200 ASP A CA 1
ATOM 1630 C C . ASP A 1 200 ? -9.387 -8.392 9.692 1.00 95.19 200 ASP A C 1
ATOM 1632 O O . ASP A 1 200 ? -10.491 -8.723 9.256 1.00 95.19 200 ASP A O 1
ATOM 1636 N N . SER A 1 201 ? -9.271 -7.658 10.808 1.00 96.31 201 SER A N 1
ATOM 1637 C CA . SER A 1 201 ? -10.449 -7.230 11.575 1.00 96.31 201 SER A CA 1
ATOM 1638 C C . SER A 1 201 ? -11.316 -6.211 10.831 1.00 96.31 201 SER A C 1
ATOM 1640 O O . SER A 1 201 ? -12.498 -6.075 11.159 1.00 96.31 201 SER A O 1
ATOM 1642 N N . LEU A 1 202 ? -10.797 -5.545 9.790 1.00 97.06 202 LEU A N 1
ATOM 1643 C CA . LEU A 1 202 ? -11.611 -4.707 8.903 1.00 97.06 202 LEU A CA 1
ATOM 1644 C C . LEU A 1 202 ? -12.700 -5.513 8.177 1.00 97.06 202 LEU A C 1
ATOM 1646 O O . LEU A 1 202 ? -13.793 -4.989 7.969 1.00 97.06 202 LEU A O 1
ATOM 1650 N N . PHE A 1 203 ? -12.471 -6.794 7.862 1.00 95.38 203 PHE A N 1
ATOM 1651 C CA . PHE A 1 203 ? -13.521 -7.649 7.293 1.00 95.38 203 PHE A CA 1
ATOM 1652 C C . PHE A 1 203 ? -14.715 -7.790 8.242 1.00 95.38 203 PHE A C 1
ATOM 1654 O O . PHE A 1 203 ? -15.864 -7.711 7.806 1.00 95.38 203 PHE A O 1
ATOM 1661 N N . ASP A 1 204 ? -14.454 -7.937 9.542 1.00 95.75 204 ASP A N 1
ATOM 1662 C CA . ASP A 1 204 ? -15.505 -8.022 10.558 1.00 95.75 204 ASP A CA 1
ATOM 1663 C C . ASP A 1 204 ? -16.168 -6.652 10.793 1.00 95.75 204 ASP A C 1
ATOM 1665 O O . ASP A 1 204 ? -17.393 -6.565 10.905 1.00 95.75 204 ASP A O 1
ATOM 1669 N N . PHE A 1 205 ? -15.381 -5.569 10.793 1.00 97.44 205 PHE A N 1
ATOM 1670 C CA . PHE A 1 205 ? -15.882 -4.198 10.935 1.00 97.44 205 PHE A CA 1
ATOM 1671 C C . PHE A 1 205 ? -16.854 -3.806 9.818 1.00 97.44 205 PHE A C 1
ATOM 1673 O O . PHE A 1 205 ? -17.938 -3.295 10.104 1.00 97.44 205 PHE A O 1
ATOM 1680 N N . PHE A 1 206 ? -16.502 -4.085 8.563 1.00 96.00 206 PHE A N 1
ATOM 1681 C CA . PHE A 1 206 ? -17.333 -3.775 7.397 1.00 96.00 206 PHE A CA 1
ATOM 1682 C C . PHE A 1 206 ? -18.388 -4.845 7.090 1.00 96.00 206 PHE A C 1
ATOM 1684 O O . PHE A 1 206 ? -19.116 -4.711 6.107 1.00 96.00 206 PHE A O 1
ATOM 1691 N N . GLU A 1 207 ? -18.471 -5.916 7.894 1.00 93.88 207 GLU A N 1
ATOM 1692 C CA . GLU A 1 207 ? -19.325 -7.082 7.608 1.00 93.88 207 GLU A CA 1
ATOM 1693 C C . GLU A 1 207 ? -19.102 -7.662 6.203 1.00 93.88 207 GLU A C 1
ATOM 1695 O O . GLU A 1 207 ? -20.001 -8.212 5.558 1.00 93.88 207 GLU A O 1
ATOM 1700 N N . TYR A 1 208 ? -17.868 -7.554 5.721 1.00 90.75 208 TYR A N 1
ATOM 1701 C CA . TYR A 1 208 ? -17.486 -8.018 4.407 1.00 90.75 208 TYR A CA 1
ATOM 1702 C C . TYR A 1 208 ? -16.928 -9.435 4.510 1.00 90.75 208 TYR A C 1
ATOM 1704 O O . TYR A 1 208 ? -15.938 -9.690 5.190 1.00 90.75 208 TYR A O 1
ATOM 1712 N N . ASN A 1 209 ? -17.559 -10.370 3.801 1.00 88.62 209 ASN A N 1
ATOM 1713 C CA . ASN A 1 209 ? -17.037 -11.721 3.629 1.00 88.62 209 ASN A CA 1
ATOM 1714 C C . ASN A 1 209 ? -16.197 -11.752 2.349 1.00 88.62 209 ASN A C 1
ATOM 1716 O O . ASN A 1 209 ? -16.776 -11.883 1.264 1.00 88.62 209 ASN A O 1
ATOM 1720 N N . PRO A 1 210 ? -14.861 -11.618 2.432 1.00 84.56 210 PRO A N 1
ATOM 1721 C CA . PRO A 1 210 ? -14.047 -11.584 1.235 1.00 84.56 210 PRO A CA 1
ATOM 1722 C C . PRO A 1 210 ? -14.055 -12.948 0.542 1.00 84.56 210 PRO A C 1
ATOM 1724 O O . PRO A 1 210 ? -14.222 -13.990 1.191 1.00 84.56 210 PRO A O 1
ATOM 1727 N N . PRO A 1 211 ? -13.833 -12.979 -0.780 1.00 78.50 211 PRO A N 1
ATOM 1728 C CA . PRO A 1 211 ? -13.557 -14.234 -1.454 1.00 78.50 211 PRO A CA 1
ATOM 1729 C C . PRO A 1 211 ? -12.313 -14.881 -0.834 1.00 78.50 211 PRO A C 1
ATOM 1731 O O . PRO A 1 211 ? -11.394 -14.195 -0.396 1.00 78.50 211 PRO A O 1
ATOM 1734 N N . SER A 1 212 ? -12.233 -16.211 -0.846 1.00 78.81 212 SER A N 1
ATOM 1735 C CA . SER A 1 212 ? -11.052 -16.949 -0.372 1.00 78.81 212 SER A CA 1
ATOM 1736 C C . SER A 1 212 ? -9.867 -16.860 -1.350 1.00 78.81 212 SER A C 1
ATOM 1738 O O . SER A 1 212 ? -9.140 -17.838 -1.540 1.00 78.81 212 SER A O 1
ATOM 1740 N N . THR A 1 213 ? -9.720 -15.728 -2.038 1.00 80.81 213 THR A N 1
ATOM 1741 C CA . THR A 1 213 ? -8.667 -15.477 -3.015 1.00 80.81 213 THR A CA 1
ATOM 1742 C C . THR A 1 213 ? -7.350 -15.308 -2.271 1.00 80.81 213 THR A C 1
ATOM 1744 O O . THR A 1 213 ? -7.228 -14.503 -1.349 1.00 80.81 213 THR A O 1
ATOM 1747 N N . ARG A 1 214 ? -6.371 -16.125 -2.651 1.00 91.12 214 ARG A N 1
ATOM 1748 C CA . ARG A 1 214 ? -5.032 -16.155 -2.069 1.00 91.12 214 ARG A CA 1
ATOM 1749 C C . ARG A 1 214 ? -4.053 -16.236 -3.215 1.00 91.12 214 ARG A C 1
ATOM 1751 O O . ARG A 1 214 ? -3.890 -17.295 -3.820 1.00 91.12 214 ARG A O 1
ATOM 1758 N N . GLU A 1 215 ? -3.470 -15.101 -3.549 1.00 93.81 215 GLU A N 1
ATOM 1759 C CA . GLU A 1 215 ? -2.619 -14.962 -4.723 1.00 93.81 215 GLU A CA 1
ATOM 1760 C C . GLU A 1 215 ? -1.225 -14.536 -4.296 1.00 93.81 215 GLU A C 1
ATOM 1762 O O . GLU A 1 215 ? -1.067 -13.698 -3.411 1.00 93.81 215 GLU A O 1
ATOM 1767 N N . VAL A 1 216 ? -0.216 -15.127 -4.928 1.00 95.69 216 VAL A N 1
ATOM 1768 C CA . VAL A 1 216 ? 1.176 -14.714 -4.784 1.00 95.69 216 VAL A CA 1
ATOM 1769 C C . VAL A 1 216 ? 1.766 -14.580 -6.176 1.00 95.69 216 VAL A C 1
ATOM 1771 O O . VAL A 1 216 ? 1.574 -15.474 -7.002 1.00 95.69 216 VAL A O 1
ATOM 1774 N N . PHE A 1 217 ? 2.472 -13.485 -6.435 1.00 96.44 217 PHE A N 1
ATOM 1775 C CA . PHE A 1 217 ? 3.223 -13.294 -7.672 1.00 96.44 217 PHE A CA 1
ATOM 1776 C C . PHE A 1 217 ? 4.723 -13.178 -7.404 1.00 96.44 217 PHE A C 1
ATOM 1778 O O . PHE A 1 217 ? 5.156 -12.864 -6.295 1.00 96.44 217 PHE A O 1
ATOM 1785 N N . VAL A 1 218 ? 5.497 -13.429 -8.459 1.00 96.88 218 VAL A N 1
ATOM 1786 C CA . VAL A 1 218 ? 6.928 -13.141 -8.518 1.00 96.88 218 VAL A CA 1
ATOM 1787 C C . VAL A 1 218 ? 7.189 -12.122 -9.620 1.00 96.88 218 VAL A C 1
ATOM 1789 O O . VAL A 1 218 ? 6.622 -12.226 -10.715 1.00 96.88 218 VAL A O 1
ATOM 1792 N N . ARG A 1 219 ? 8.041 -11.143 -9.331 1.00 97.12 219 ARG A N 1
ATOM 1793 C CA . ARG A 1 219 ? 8.535 -10.159 -10.294 1.00 97.12 219 ARG A CA 1
ATOM 1794 C C . ARG A 1 219 ? 10.026 -10.360 -10.548 1.00 97.12 219 ARG A C 1
ATOM 1796 O O . ARG A 1 219 ? 10.770 -10.719 -9.645 1.00 97.12 219 ARG A O 1
ATOM 1803 N N . ILE A 1 220 ? 10.445 -10.186 -11.793 1.00 97.38 220 ILE A N 1
ATOM 1804 C CA . ILE A 1 220 ? 11.851 -10.134 -12.183 1.00 97.38 220 ILE A CA 1
ATOM 1805 C C . ILE A 1 220 ? 12.230 -8.657 -12.272 1.00 97.38 220 ILE A C 1
ATOM 1807 O O . ILE A 1 220 ? 11.681 -7.950 -13.122 1.00 97.38 220 ILE A O 1
ATOM 1811 N N . GLU A 1 221 ? 13.105 -8.221 -11.371 1.00 95.25 221 GLU A N 1
ATOM 1812 C CA . GLU A 1 221 ? 13.447 -6.813 -11.149 1.00 95.25 221 GLU A CA 1
ATOM 1813 C C . GLU A 1 221 ? 14.519 -6.308 -12.118 1.00 95.25 221 GLU A C 1
ATOM 1815 O O . GLU A 1 221 ? 15.292 -7.099 -12.672 1.00 95.25 221 GLU A O 1
ATOM 1820 N N . ASP A 1 222 ? 14.582 -4.986 -12.293 1.00 94.56 222 ASP A N 1
ATOM 1821 C CA . ASP A 1 222 ? 15.667 -4.276 -12.979 1.00 94.56 222 ASP A CA 1
ATOM 1822 C C . ASP A 1 222 ? 16.023 -4.844 -14.358 1.00 94.56 222 ASP A C 1
ATOM 1824 O O . ASP A 1 222 ? 17.197 -5.024 -14.717 1.00 94.56 222 ASP A O 1
ATOM 1828 N N . VAL A 1 223 ? 15.006 -5.156 -15.162 1.00 96.94 223 VAL A N 1
ATOM 1829 C CA . VAL A 1 223 ? 15.201 -5.684 -16.511 1.00 96.94 223 VAL A CA 1
ATOM 1830 C C . VAL A 1 223 ? 15.425 -4.519 -17.468 1.00 96.94 223 VAL A C 1
ATOM 1832 O O . VAL A 1 223 ? 14.494 -3.809 -17.829 1.00 96.94 223 VAL A O 1
ATOM 1835 N N . HIS A 1 224 ? 16.670 -4.324 -17.902 1.00 96.19 224 HIS A N 1
ATOM 1836 C CA . HIS A 1 224 ? 17.087 -3.203 -18.754 1.00 96.19 224 HIS A CA 1
ATOM 1837 C C . HIS A 1 224 ? 18.007 -3.663 -19.904 1.00 96.19 224 HIS A C 1
ATOM 1839 O O . HIS A 1 224 ? 18.544 -4.773 -19.838 1.00 96.19 224 HIS A O 1
ATOM 1845 N N . PRO A 1 225 ? 18.272 -2.828 -20.935 1.00 96.25 225 PRO A N 1
ATOM 1846 C CA . PRO A 1 225 ? 19.001 -3.228 -22.153 1.00 96.25 225 PRO A CA 1
ATOM 1847 C C . PRO A 1 225 ? 20.427 -3.780 -21.976 1.00 96.25 225 PRO A C 1
ATOM 1849 O O . PRO A 1 225 ? 21.009 -4.280 -22.934 1.00 96.25 225 PRO A O 1
ATOM 1852 N N . PHE A 1 226 ? 21.005 -3.686 -20.776 1.00 93.19 226 PHE A N 1
ATOM 1853 C CA . PHE A 1 226 ? 22.341 -4.205 -20.449 1.00 93.19 226 PHE A CA 1
ATOM 1854 C C . PHE A 1 226 ? 22.295 -5.550 -19.703 1.00 93.19 226 PHE A C 1
ATOM 1856 O O . PHE A 1 226 ? 23.345 -6.110 -19.387 1.00 93.19 226 PHE A O 1
ATOM 1863 N N . ARG A 1 227 ? 21.101 -6.089 -19.423 1.00 94.19 227 ARG A N 1
ATOM 1864 C CA . ARG A 1 227 ? 20.937 -7.444 -18.883 1.00 94.19 227 ARG A CA 1
ATOM 1865 C C . ARG A 1 227 ? 21.207 -8.487 -19.966 1.00 94.19 227 ARG A C 1
ATOM 1867 O O . ARG A 1 227 ? 20.926 -8.258 -21.139 1.00 94.19 227 ARG A O 1
ATOM 1874 N N . ASP A 1 228 ? 21.727 -9.644 -19.557 1.00 96.19 228 ASP A N 1
ATOM 1875 C CA . ASP A 1 228 ? 22.014 -10.765 -20.457 1.00 96.19 228 ASP A CA 1
ATOM 1876 C C . ASP A 1 228 ? 20.705 -11.355 -21.033 1.00 96.19 228 ASP A C 1
ATOM 1878 O O . ASP A 1 228 ? 19.933 -11.976 -20.288 1.00 96.19 228 ASP A O 1
ATOM 1882 N N . PRO A 1 229 ? 20.450 -11.226 -22.352 1.00 97.75 229 PRO A N 1
ATOM 1883 C CA . PRO A 1 229 ? 19.235 -11.739 -22.979 1.00 97.75 229 PRO A CA 1
ATOM 1884 C C . PRO A 1 229 ? 19.073 -13.257 -22.842 1.00 97.75 229 PRO A C 1
ATOM 1886 O O . PRO A 1 229 ? 17.950 -13.754 -22.737 1.00 97.75 229 PRO A O 1
ATOM 1889 N N . GLN A 1 230 ? 20.177 -14.012 -22.828 1.00 97.94 230 GLN A N 1
ATOM 1890 C CA . GLN A 1 230 ? 20.134 -15.463 -22.667 1.00 97.94 230 GLN A CA 1
ATOM 1891 C C . GLN A 1 230 ? 19.675 -15.827 -21.255 1.00 97.94 230 GLN A C 1
ATOM 1893 O O . GLN A 1 230 ? 18.818 -16.697 -21.088 1.00 97.94 230 GLN A O 1
ATOM 1898 N N . ARG A 1 231 ? 20.177 -15.114 -20.243 1.00 96.62 231 ARG A N 1
ATOM 1899 C CA . ARG A 1 231 ? 19.781 -15.330 -18.849 1.00 96.62 231 ARG A CA 1
ATOM 1900 C C . ARG A 1 231 ? 18.301 -15.026 -18.608 1.00 96.62 231 ARG A C 1
ATOM 1902 O O . ARG A 1 231 ? 17.632 -15.768 -17.889 1.00 96.62 231 ARG A O 1
ATOM 1909 N N . LEU A 1 232 ? 17.776 -13.974 -19.237 1.00 97.81 232 LEU A N 1
ATOM 1910 C CA . LEU A 1 232 ? 16.350 -13.632 -19.185 1.00 97.81 232 LEU A CA 1
ATOM 1911 C C . LEU A 1 232 ? 15.471 -14.749 -19.771 1.00 97.81 232 LEU A C 1
ATOM 1913 O O . LEU A 1 232 ? 14.470 -15.136 -19.162 1.00 97.81 232 LEU A O 1
ATOM 1917 N N . LYS A 1 233 ? 15.874 -15.320 -20.915 1.00 98.50 233 LYS A N 1
ATOM 1918 C CA . LYS A 1 233 ? 15.182 -16.461 -21.540 1.00 98.50 233 LYS A CA 1
ATOM 1919 C C . LYS A 1 233 ? 15.214 -17.706 -20.646 1.00 98.50 233 LYS A C 1
ATOM 1921 O O . LYS A 1 233 ? 14.185 -18.356 -20.492 1.00 98.50 233 LYS A O 1
ATOM 1926 N N . GLU A 1 234 ? 16.346 -17.995 -20.001 1.00 97.75 234 GLU A N 1
ATOM 1927 C CA . GLU A 1 234 ? 16.475 -19.116 -19.054 1.00 97.75 234 GLU A CA 1
ATOM 1928 C C . GLU A 1 234 ? 15.527 -18.995 -17.853 1.00 97.75 234 GLU A C 1
ATOM 1930 O O . GLU A 1 234 ? 14.931 -19.990 -17.437 1.00 97.75 234 GLU A O 1
ATOM 1935 N N . ILE A 1 235 ? 15.361 -17.790 -17.298 1.00 96.44 235 ILE A N 1
ATOM 1936 C CA . ILE A 1 235 ? 14.409 -17.550 -16.203 1.00 96.44 235 ILE A CA 1
ATOM 1937 C C . ILE A 1 235 ? 12.973 -17.761 -16.670 1.00 96.44 235 ILE A C 1
ATOM 1939 O O . ILE A 1 235 ? 12.198 -18.432 -15.982 1.00 96.44 235 ILE A O 1
ATOM 1943 N N . ALA A 1 236 ? 12.625 -17.230 -17.843 1.00 98.25 236 ALA A N 1
ATOM 1944 C CA . ALA A 1 236 ? 11.300 -17.420 -18.411 1.00 98.25 236 ALA A CA 1
ATOM 1945 C C . ALA A 1 236 ? 10.991 -18.899 -18.660 1.00 98.25 236 ALA A C 1
ATOM 1947 O O . ALA A 1 236 ? 9.917 -19.359 -18.281 1.00 98.25 236 ALA A O 1
ATOM 1948 N N . ASP A 1 237 ? 11.933 -19.663 -19.219 1.00 98.50 237 ASP A N 1
ATOM 1949 C CA . ASP A 1 237 ? 11.770 -21.106 -19.403 1.00 98.50 237 ASP A CA 1
ATOM 1950 C C . ASP A 1 237 ? 11.598 -21.825 -18.056 1.00 98.50 237 ASP A C 1
ATOM 1952 O O . ASP A 1 237 ? 10.672 -22.621 -17.899 1.00 98.50 237 ASP A O 1
ATOM 1956 N N . TYR A 1 238 ? 12.413 -21.495 -17.048 1.00 97.50 238 TYR A N 1
ATOM 1957 C CA . TYR A 1 238 ? 12.329 -22.107 -15.719 1.00 97.50 238 TYR A CA 1
ATOM 1958 C C . TYR A 1 238 ? 10.953 -21.926 -15.053 1.00 97.50 238 TYR A C 1
ATOM 1960 O O . TYR A 1 238 ? 10.417 -22.879 -14.467 1.00 97.50 238 TYR A O 1
ATOM 1968 N N . LEU A 1 239 ? 10.395 -20.712 -15.125 1.00 97.50 239 LEU A N 1
ATOM 1969 C CA . LEU A 1 239 ? 9.086 -20.367 -14.561 1.00 97.50 239 LEU A CA 1
ATOM 1970 C C . LEU A 1 239 ? 7.943 -20.956 -15.396 1.00 97.50 239 LEU A C 1
ATOM 1972 O O . LEU A 1 239 ? 7.007 -21.540 -14.841 1.00 97.50 239 LEU A O 1
ATOM 1976 N N . PHE A 1 240 ? 8.054 -20.900 -16.724 1.00 98.19 240 PHE A N 1
ATOM 1977 C CA . PHE A 1 240 ? 7.065 -21.450 -17.646 1.00 98.19 240 PHE A CA 1
ATOM 1978 C C . PHE A 1 240 ? 6.936 -22.971 -17.535 1.00 98.19 240 PHE A C 1
ATOM 1980 O O . PHE A 1 240 ? 5.821 -23.484 -17.449 1.00 98.19 240 PHE A O 1
ATOM 1987 N N . GLU A 1 241 ? 8.050 -23.704 -17.438 1.00 98.31 241 GLU A N 1
ATOM 1988 C CA . GLU A 1 241 ? 8.052 -25.158 -17.209 1.00 98.31 241 GLU A CA 1
ATOM 1989 C C . GLU A 1 241 ? 7.321 -25.556 -15.915 1.00 98.31 241 GLU A C 1
ATOM 1991 O O . GLU A 1 241 ? 6.816 -26.676 -15.793 1.00 98.31 241 GLU A O 1
ATOM 1996 N N . ARG A 1 242 ? 7.234 -24.635 -14.947 1.00 97.88 242 ARG A N 1
ATOM 1997 C CA . ARG A 1 242 ? 6.513 -24.804 -13.676 1.00 97.88 242 ARG A CA 1
ATOM 1998 C C . ARG A 1 242 ? 5.086 -24.269 -13.708 1.00 97.88 242 ARG A C 1
ATOM 2000 O O . ARG A 1 242 ? 4.375 -24.428 -12.720 1.00 97.88 242 ARG A O 1
ATOM 2007 N N . ASN A 1 243 ? 4.644 -23.712 -14.833 1.00 97.19 243 ASN A N 1
ATOM 2008 C CA . ASN A 1 243 ? 3.362 -23.024 -14.987 1.00 97.19 243 ASN A CA 1
ATOM 2009 C C . ASN A 1 243 ? 3.207 -21.839 -14.015 1.00 97.19 243 ASN A C 1
ATOM 2011 O O . ASN A 1 243 ? 2.117 -21.606 -13.494 1.00 97.19 243 ASN A O 1
ATOM 2015 N N . ILE A 1 244 ? 4.297 -21.114 -13.747 1.00 97.19 244 ILE A N 1
ATOM 2016 C CA . ILE A 1 244 ? 4.298 -19.927 -12.888 1.00 97.19 244 ILE A CA 1
ATOM 2017 C C . ILE A 1 244 ? 4.313 -18.685 -13.792 1.00 97.19 244 ILE A C 1
ATOM 2019 O O . ILE A 1 244 ? 5.345 -18.415 -14.407 1.00 97.19 244 ILE A O 1
ATOM 2023 N N . PRO A 1 245 ? 3.203 -17.930 -13.908 1.00 97.06 245 PRO A N 1
ATOM 2024 C CA . PRO A 1 245 ? 3.239 -16.608 -14.524 1.00 97.06 245 PRO A CA 1
ATOM 2025 C C . PRO A 1 245 ? 4.026 -15.637 -13.636 1.00 97.06 245 PRO A C 1
ATOM 2027 O O . PRO A 1 245 ? 4.055 -15.784 -12.412 1.00 97.06 245 PRO A O 1
ATOM 2030 N N . PHE A 1 246 ? 4.652 -14.638 -14.248 1.00 98.12 246 PHE A N 1
ATOM 2031 C CA . PHE A 1 246 ? 5.534 -13.702 -13.550 1.00 98.12 246 PHE A CA 1
ATOM 2032 C C . PHE A 1 246 ? 5.443 -12.297 -14.141 1.00 98.12 246 PHE A C 1
ATOM 2034 O O . PHE A 1 246 ? 4.946 -12.108 -15.252 1.00 98.12 246 PHE A O 1
ATOM 2041 N N . MET A 1 247 ? 5.912 -11.303 -13.391 1.00 98.50 247 MET A N 1
ATOM 2042 C CA . MET A 1 247 ? 6.021 -9.920 -13.859 1.00 98.50 247 MET A CA 1
ATOM 2043 C C . MET A 1 247 ? 7.456 -9.600 -14.285 1.00 98.50 247 MET A C 1
ATOM 2045 O O . MET A 1 247 ? 8.404 -10.163 -13.743 1.00 98.50 247 MET A O 1
ATOM 2049 N N . ILE A 1 248 ? 7.616 -8.693 -15.245 1.00 98.62 248 ILE A N 1
ATOM 2050 C CA . ILE A 1 248 ? 8.908 -8.187 -15.725 1.00 98.62 248 ILE A CA 1
ATOM 2051 C C . ILE A 1 248 ? 8.942 -6.689 -15.419 1.00 98.62 248 ILE A C 1
ATOM 2053 O O . ILE A 1 248 ? 8.195 -5.949 -16.058 1.00 98.62 248 ILE A O 1
ATOM 2057 N N . ALA A 1 249 ? 9.769 -6.255 -14.465 1.00 98.19 249 ALA A N 1
ATOM 2058 C CA . ALA A 1 249 ? 9.992 -4.840 -14.164 1.00 98.19 249 ALA A CA 1
ATOM 2059 C C . ALA A 1 249 ? 10.945 -4.250 -15.214 1.00 98.19 249 ALA A C 1
ATOM 2061 O O . ALA A 1 249 ? 12.166 -4.379 -15.119 1.00 98.19 249 ALA A O 1
ATOM 2062 N N . LEU A 1 250 ? 10.378 -3.694 -16.285 1.00 98.50 250 LEU A N 1
ATOM 2063 C CA . LEU A 1 250 ? 11.133 -3.243 -17.450 1.00 98.50 250 LEU A CA 1
ATOM 2064 C C . LEU A 1 250 ? 11.548 -1.777 -17.307 1.00 98.50 250 LEU A C 1
ATOM 2066 O O . LEU A 1 250 ? 10.688 -0.899 -17.234 1.00 98.50 250 LEU A O 1
ATOM 2070 N N . VAL A 1 251 ? 12.851 -1.523 -17.411 1.00 98.06 251 VAL A N 1
ATOM 2071 C CA . VAL A 1 251 ? 13.428 -0.189 -17.603 1.00 98.06 251 VAL A CA 1
ATOM 2072 C C . VAL A 1 251 ? 13.823 -0.049 -19.082 1.00 98.06 251 VAL A C 1
ATOM 2074 O O . VAL A 1 251 ? 14.773 -0.691 -19.539 1.00 98.06 251 VAL A O 1
ATOM 2077 N N . PRO A 1 252 ? 13.092 0.740 -19.884 1.00 97.56 252 PRO A N 1
ATOM 2078 C CA . PRO A 1 252 ? 13.240 0.759 -21.340 1.00 97.56 252 PRO A CA 1
ATOM 2079 C C . PRO A 1 252 ? 14.472 1.523 -21.846 1.00 97.56 252 PRO A C 1
ATOM 2081 O O . PRO A 1 252 ? 14.828 1.380 -23.020 1.00 97.56 252 PRO A O 1
ATOM 2084 N N . ALA A 1 253 ? 15.112 2.341 -21.011 1.00 96.19 253 ALA A N 1
ATOM 2085 C CA . ALA A 1 253 ? 16.299 3.102 -21.375 1.00 96.19 253 ALA A CA 1
ATOM 2086 C C . ALA A 1 253 ? 17.368 3.013 -20.282 1.00 96.19 253 ALA A C 1
ATOM 2088 O O . ALA A 1 253 ? 17.101 3.279 -19.118 1.00 96.19 253 ALA A O 1
ATOM 2089 N N . TYR A 1 254 ? 18.594 2.668 -20.673 1.00 93.44 254 TYR A N 1
ATOM 2090 C CA . TYR A 1 254 ? 19.743 2.629 -19.774 1.00 93.44 254 TYR A CA 1
ATOM 2091 C C . TYR A 1 254 ? 20.627 3.854 -19.976 1.00 93.44 254 TYR A C 1
ATOM 2093 O O . TYR A 1 254 ? 21.100 4.108 -21.090 1.00 93.44 254 TYR A O 1
ATOM 2101 N N . VAL A 1 255 ? 20.885 4.598 -18.906 1.00 90.31 255 VAL A N 1
ATOM 2102 C CA . VAL A 1 255 ? 21.784 5.753 -18.932 1.00 90.31 255 VAL A CA 1
ATOM 2103 C C . VAL A 1 255 ? 23.170 5.319 -18.463 1.00 90.31 255 VAL A C 1
ATOM 2105 O O . VAL A 1 255 ? 23.363 4.845 -17.348 1.00 90.31 255 VAL A O 1
ATOM 2108 N N . ASP A 1 256 ? 24.169 5.495 -19.323 1.00 86.06 256 ASP A N 1
ATOM 2109 C CA . ASP A 1 256 ? 25.565 5.259 -18.961 1.00 86.06 256 ASP A CA 1
ATOM 2110 C C . ASP A 1 256 ? 26.162 6.528 -18.345 1.00 86.06 256 ASP A C 1
ATOM 2112 O O . ASP A 1 256 ? 26.441 7.503 -19.045 1.00 86.06 256 ASP A O 1
ATOM 2116 N N . ASN A 1 257 ? 26.410 6.500 -17.037 1.00 83.25 257 ASN A N 1
ATOM 2117 C CA . ASN A 1 257 ? 26.962 7.637 -16.295 1.00 83.25 257 ASN A CA 1
ATOM 2118 C C . ASN A 1 257 ? 28.385 8.030 -16.718 1.00 83.25 257 ASN A C 1
ATOM 2120 O O . ASN A 1 257 ? 28.790 9.170 -16.504 1.00 83.25 257 ASN A O 1
ATOM 2124 N N . ASN A 1 258 ? 29.161 7.130 -17.329 1.00 83.94 258 ASN A N 1
ATOM 2125 C CA . ASN A 1 258 ? 30.513 7.464 -17.783 1.00 83.94 258 ASN A CA 1
ATOM 2126 C C . ASN A 1 258 ? 30.488 8.246 -19.097 1.00 83.94 258 ASN A C 1
ATOM 2128 O O . ASN A 1 258 ? 31.317 9.132 -19.317 1.00 83.94 258 ASN A O 1
ATOM 2132 N N . THR A 1 259 ? 29.566 7.891 -19.992 1.00 86.94 259 THR A N 1
ATOM 2133 C CA . THR A 1 259 ? 29.474 8.481 -21.335 1.00 86.94 259 THR A CA 1
ATOM 2134 C C . THR A 1 259 ? 28.363 9.523 -21.462 1.00 86.94 259 THR A C 1
ATOM 2136 O O . THR A 1 259 ? 28.346 10.268 -22.441 1.00 86.94 259 THR A O 1
ATOM 2139 N N . HIS A 1 260 ? 27.465 9.598 -20.476 1.00 85.50 260 HIS A N 1
ATOM 2140 C CA . HIS A 1 260 ? 26.202 10.341 -20.500 1.00 85.50 260 HIS A CA 1
ATOM 2141 C C . HIS A 1 260 ? 25.334 10.000 -21.722 1.00 85.50 260 HIS A C 1
ATOM 2143 O O . HIS A 1 260 ? 24.635 10.859 -22.264 1.00 85.50 260 HIS A O 1
ATOM 2149 N N . THR A 1 261 ? 25.411 8.751 -22.190 1.00 88.62 261 THR A N 1
ATOM 2150 C CA . THR A 1 261 ? 24.600 8.264 -23.310 1.00 88.62 261 THR A CA 1
ATOM 2151 C C . THR A 1 261 ? 23.370 7.529 -22.802 1.00 88.62 261 THR A C 1
ATOM 2153 O O . THR A 1 261 ? 23.419 6.847 -21.780 1.00 88.62 261 THR A O 1
ATOM 2156 N N . ILE A 1 262 ? 22.263 7.674 -23.529 1.00 90.81 262 ILE A N 1
ATOM 2157 C CA . ILE A 1 262 ? 21.018 6.951 -23.271 1.00 90.81 262 ILE A CA 1
ATOM 2158 C C . ILE A 1 262 ? 20.912 5.839 -24.312 1.00 90.81 262 ILE A C 1
ATOM 2160 O O . ILE A 1 262 ? 20.861 6.115 -25.512 1.00 90.81 262 ILE A O 1
ATOM 2164 N N . ASN A 1 263 ? 20.882 4.600 -23.836 1.00 93.12 263 ASN A N 1
ATOM 2165 C CA . ASN A 1 263 ? 20.787 3.390 -24.638 1.00 93.12 263 ASN A CA 1
ATOM 2166 C C . ASN A 1 263 ? 19.371 2.833 -24.491 1.00 93.12 263 ASN A C 1
ATOM 2168 O O . ASN A 1 263 ? 19.031 2.218 -23.479 1.00 93.12 263 ASN A O 1
ATOM 2172 N N . THR A 1 264 ? 18.524 3.113 -25.473 1.00 96.75 264 THR A N 1
ATOM 2173 C CA . THR A 1 264 ? 17.122 2.686 -25.482 1.00 96.75 264 THR A CA 1
ATOM 2174 C C . THR A 1 264 ? 16.995 1.233 -25.942 1.00 96.75 264 THR A C 1
ATOM 2176 O O . THR A 1 264 ? 17.843 0.731 -26.682 1.00 96.75 264 THR A O 1
ATOM 2179 N N . LEU A 1 265 ? 15.934 0.540 -25.514 1.00 96.69 265 LEU A N 1
ATOM 2180 C CA . LEU A 1 265 ? 15.724 -0.883 -25.817 1.00 96.69 265 LEU A CA 1
ATOM 2181 C C . LEU A 1 265 ? 15.779 -1.213 -27.316 1.00 96.69 265 LEU A C 1
ATOM 2183 O O . LEU A 1 265 ? 16.302 -2.257 -27.690 1.00 96.69 265 LEU A O 1
ATOM 2187 N N . ASP A 1 266 ? 15.312 -0.313 -28.183 1.00 95.75 266 ASP A N 1
ATOM 2188 C CA . ASP A 1 266 ? 15.269 -0.492 -29.641 1.00 95.75 266 ASP A CA 1
ATOM 2189 C C . ASP A 1 266 ? 16.664 -0.478 -30.289 1.00 95.75 266 ASP A C 1
ATOM 2191 O O . ASP A 1 266 ? 16.844 -0.948 -31.413 1.00 95.75 266 ASP A O 1
ATOM 2195 N N . GLN A 1 267 ? 17.678 0.002 -29.566 1.00 96.75 267 GLN A N 1
ATOM 2196 C CA . GLN A 1 267 ? 19.080 -0.068 -29.978 1.00 96.75 267 GLN A CA 1
ATOM 2197 C C . GLN A 1 267 ? 19.711 -1.437 -29.683 1.00 96.75 267 GLN A C 1
ATOM 2199 O O . GLN A 1 267 ? 20.810 -1.714 -30.170 1.00 96.75 267 GLN A O 1
ATOM 2204 N N . VAL A 1 268 ? 19.027 -2.305 -28.925 1.00 96.44 268 VAL A N 1
ATOM 2205 C CA . VAL A 1 268 ? 19.509 -3.630 -28.508 1.00 96.44 268 VAL A CA 1
ATOM 2206 C C . VAL A 1 268 ? 18.515 -4.720 -28.952 1.00 96.44 268 VAL A C 1
ATOM 2208 O O . VAL A 1 268 ? 17.752 -5.240 -28.137 1.00 96.44 268 VAL A O 1
ATOM 2211 N N . PRO A 1 269 ? 18.511 -5.122 -30.242 1.00 97.06 269 PRO A N 1
ATOM 2212 C CA . PRO A 1 269 ? 17.522 -6.066 -30.774 1.00 97.06 269 PRO A CA 1
ATOM 2213 C C . PRO A 1 269 ? 17.461 -7.410 -30.036 1.00 97.06 269 PRO A C 1
ATOM 2215 O O . PRO A 1 269 ? 16.374 -7.930 -29.807 1.00 97.06 269 PRO A O 1
ATOM 2218 N N . GLU A 1 270 ? 18.604 -7.956 -29.603 1.00 98.06 270 GLU A N 1
ATOM 2219 C CA . GLU A 1 270 ? 18.627 -9.224 -28.853 1.00 98.06 270 GLU A CA 1
ATOM 2220 C C . GLU A 1 270 ? 17.911 -9.122 -27.496 1.00 98.06 270 GLU A C 1
ATOM 2222 O O . GLU A 1 270 ? 17.313 -10.098 -27.039 1.00 98.06 270 GLU A O 1
ATOM 2227 N N . PHE A 1 271 ? 17.934 -7.943 -26.864 1.00 98.44 271 PHE A N 1
ATOM 2228 C CA . PHE A 1 271 ? 17.191 -7.681 -25.633 1.00 98.44 271 PHE A CA 1
ATOM 2229 C C . PHE A 1 271 ? 15.687 -7.615 -25.908 1.00 98.44 271 PHE A C 1
ATOM 2231 O O . PHE A 1 271 ? 14.918 -8.273 -25.211 1.00 98.44 271 PHE A O 1
ATOM 2238 N N . VAL A 1 272 ? 15.265 -6.911 -26.965 1.00 98.62 272 VAL A N 1
ATOM 2239 C CA . VAL A 1 272 ? 13.855 -6.879 -27.399 1.00 98.62 272 VAL A CA 1
ATOM 2240 C C . VAL A 1 272 ? 13.327 -8.291 -27.649 1.00 98.62 272 VAL A C 1
ATOM 2242 O O . VAL A 1 272 ? 12.286 -8.661 -27.107 1.00 98.62 272 VAL A O 1
ATOM 2245 N N . GLU A 1 273 ? 14.075 -9.111 -28.392 1.00 98.69 273 GLU A N 1
ATOM 2246 C CA . GLU A 1 273 ? 13.720 -10.513 -28.641 1.00 98.69 273 GLU A CA 1
ATOM 2247 C C . GLU A 1 273 ? 13.603 -11.324 -27.343 1.00 98.69 273 GLU A C 1
ATOM 2249 O O . GLU A 1 273 ? 12.751 -12.207 -27.237 1.00 98.69 273 GLU A O 1
ATOM 2254 N N . ALA A 1 274 ? 14.446 -11.056 -26.339 1.00 98.75 274 ALA A N 1
ATOM 2255 C CA . ALA A 1 274 ? 14.323 -11.700 -25.036 1.00 98.75 274 ALA A CA 1
ATOM 2256 C C . ALA A 1 274 ? 13.045 -11.281 -24.308 1.00 98.75 274 ALA A C 1
ATOM 2258 O O . ALA A 1 274 ? 12.327 -12.161 -23.846 1.00 98.75 274 ALA A O 1
ATOM 2259 N N . ILE A 1 275 ? 12.699 -9.992 -24.259 1.00 98.75 275 ILE A N 1
ATOM 2260 C CA . ILE A 1 275 ? 11.455 -9.547 -23.608 1.00 98.75 275 ILE A CA 1
ATOM 2261 C C . ILE A 1 275 ? 10.224 -10.116 -24.317 1.00 98.75 275 ILE A C 1
ATOM 2263 O O . ILE A 1 275 ? 9.318 -10.628 -23.659 1.00 98.75 275 ILE A O 1
ATOM 2267 N N . GLN A 1 276 ? 10.206 -10.114 -25.652 1.00 98.75 276 GLN A N 1
ATOM 2268 C CA . GLN A 1 276 ? 9.150 -10.762 -26.436 1.00 98.75 276 GLN A CA 1
ATOM 2269 C C . GLN A 1 276 ? 9.035 -12.255 -26.097 1.00 98.75 276 GLN A C 1
ATOM 2271 O O . GLN A 1 276 ? 7.939 -12.745 -25.827 1.00 98.75 276 GLN A O 1
ATOM 2276 N N . TYR A 1 277 ? 10.165 -12.961 -26.007 1.00 98.81 277 TYR A N 1
ATOM 2277 C CA . TYR A 1 277 ? 10.197 -14.364 -25.598 1.00 98.81 277 TYR A CA 1
ATOM 2278 C C . TYR A 1 277 ? 9.649 -14.576 -24.179 1.00 98.81 277 TYR A C 1
ATOM 2280 O O . TYR A 1 277 ? 8.866 -15.499 -23.952 1.00 98.81 277 TYR A O 1
ATOM 2288 N N . MET A 1 278 ? 10.015 -13.720 -23.219 1.00 98.75 278 MET A N 1
ATOM 2289 C CA . MET A 1 278 ? 9.482 -13.790 -21.856 1.00 98.75 278 MET A CA 1
ATOM 2290 C C . MET A 1 278 ? 7.958 -13.574 -21.843 1.00 98.75 278 MET A C 1
ATOM 2292 O O . MET A 1 278 ? 7.258 -14.304 -21.140 1.00 98.75 278 MET A O 1
ATOM 2296 N N . GLN A 1 279 ? 7.428 -12.648 -22.659 1.00 98.38 279 GLN A N 1
ATOM 2297 C CA . GLN A 1 279 ? 5.978 -12.445 -22.814 1.00 98.38 279 GLN A CA 1
ATOM 2298 C C . GLN A 1 279 ? 5.276 -13.712 -23.330 1.00 98.38 279 GLN A C 1
ATOM 2300 O O . GLN A 1 279 ? 4.274 -14.148 -22.761 1.00 98.38 279 GLN A O 1
ATOM 2305 N N . GLU A 1 280 ? 5.832 -14.374 -24.350 1.00 98.19 280 GLU A N 1
ATOM 2306 C CA . GLU A 1 280 ? 5.306 -15.650 -24.868 1.00 98.19 280 GLU A CA 1
ATOM 2307 C C . GLU A 1 280 ? 5.334 -16.792 -23.835 1.00 98.19 280 GLU A C 1
ATOM 2309 O O . GLU A 1 280 ? 4.641 -17.800 -23.996 1.00 98.19 280 GLU A O 1
ATOM 2314 N N . ARG A 1 281 ? 6.144 -16.657 -22.780 1.00 98.38 281 ARG A N 1
ATOM 2315 C CA . ARG A 1 281 ? 6.320 -17.624 -21.686 1.00 98.38 281 ARG A CA 1
ATOM 2316 C C . ARG A 1 281 ? 5.574 -17.233 -20.406 1.00 98.38 281 ARG A C 1
ATOM 2318 O O . ARG A 1 281 ? 5.859 -17.772 -19.342 1.00 98.38 281 ARG A O 1
ATOM 2325 N N . GLY A 1 282 ? 4.586 -16.343 -20.498 1.00 96.88 282 GLY A N 1
ATOM 2326 C CA . GLY A 1 282 ? 3.734 -15.970 -19.363 1.00 96.88 282 GLY A CA 1
ATOM 2327 C C . GLY A 1 282 ? 4.268 -14.814 -18.515 1.00 96.88 282 GLY A C 1
ATOM 2328 O O . GLY A 1 282 ? 3.729 -14.563 -17.436 1.00 96.88 282 GLY A O 1
ATOM 2329 N N . GLY A 1 283 ? 5.291 -14.106 -19.001 1.00 98.31 283 GLY A N 1
ATOM 2330 C CA . GLY A 1 283 ? 5.755 -12.850 -18.429 1.00 98.31 283 GLY A CA 1
ATOM 2331 C C . GLY A 1 283 ? 4.815 -11.693 -18.772 1.00 98.31 283 GLY A C 1
ATOM 2332 O O . GLY A 1 283 ? 4.526 -11.438 -19.938 1.00 98.31 283 GLY A O 1
ATOM 2333 N N . SER A 1 284 ? 4.340 -10.969 -17.764 1.00 98.44 284 SER A N 1
ATOM 2334 C CA . SER A 1 284 ? 3.603 -9.714 -17.942 1.00 98.44 284 SER A CA 1
ATOM 2335 C C . SER A 1 284 ? 4.539 -8.539 -17.707 1.00 98.44 284 SER A C 1
ATOM 2337 O O . SER A 1 284 ? 5.158 -8.443 -16.650 1.00 98.44 284 SER A O 1
ATOM 2339 N N . VAL A 1 285 ? 4.654 -7.639 -18.677 1.00 98.69 285 VAL A N 1
ATOM 2340 C CA . VAL A 1 285 ? 5.533 -6.474 -18.551 1.00 98.69 285 VAL A CA 1
ATOM 2341 C C . VAL A 1 285 ? 4.869 -5.429 -17.661 1.00 98.69 285 VAL A C 1
ATOM 2343 O O . VAL A 1 285 ? 3.708 -5.071 -17.873 1.00 98.69 285 VAL A O 1
ATOM 2346 N N . ILE A 1 286 ? 5.615 -4.922 -16.686 1.00 98.50 286 ILE A N 1
ATOM 2347 C CA . ILE A 1 286 ? 5.292 -3.700 -15.955 1.00 98.50 286 ILE A CA 1
ATOM 2348 C C . ILE A 1 286 ? 6.386 -2.674 -16.241 1.00 98.50 286 ILE A C 1
ATOM 2350 O O . ILE A 1 286 ? 7.554 -3.031 -16.387 1.00 98.50 286 ILE A O 1
ATOM 2354 N N . LEU A 1 287 ? 6.007 -1.409 -16.382 1.00 98.56 287 LEU A N 1
ATOM 2355 C CA . LEU A 1 287 ? 6.974 -0.345 -16.605 1.00 98.56 287 LEU A CA 1
ATOM 2356 C C . LEU A 1 287 ? 7.556 0.099 -15.261 1.00 98.56 287 LEU A C 1
ATOM 2358 O O . LEU A 1 287 ? 6.799 0.496 -14.377 1.00 98.56 287 LEU A O 1
ATOM 2362 N N . HIS A 1 288 ? 8.880 0.045 -15.145 1.00 97.69 288 HIS A N 1
ATOM 2363 C CA . HIS A 1 288 ? 9.635 0.337 -13.929 1.00 97.69 288 HIS A CA 1
ATOM 2364 C C . HIS A 1 288 ? 10.397 1.665 -14.069 1.00 97.69 288 HIS A C 1
ATOM 2366 O O . HIS A 1 288 ? 11.625 1.727 -14.059 1.00 97.69 288 HIS A O 1
ATOM 2372 N N . GLY A 1 289 ? 9.647 2.740 -14.327 1.00 96.38 289 GLY A N 1
ATOM 2373 C CA . GLY A 1 289 ? 10.206 4.026 -14.760 1.00 96.38 289 GLY A CA 1
ATOM 2374 C C . GLY A 1 289 ? 10.652 4.052 -16.230 1.00 96.38 289 GLY A C 1
ATOM 2375 O O . GLY A 1 289 ? 10.433 3.108 -16.994 1.00 96.38 289 GLY A O 1
ATOM 2376 N N . TYR A 1 290 ? 11.232 5.172 -16.661 1.00 96.38 290 TYR A N 1
ATOM 2377 C CA . TYR A 1 290 ? 11.848 5.308 -17.982 1.00 96.38 290 TYR A CA 1
ATOM 2378 C C . TYR A 1 290 ? 13.333 4.940 -17.948 1.00 96.38 290 TYR A C 1
ATOM 2380 O O . TYR A 1 290 ? 13.796 4.181 -18.804 1.00 96.38 290 TYR A O 1
ATOM 2388 N N . THR A 1 291 ? 14.062 5.461 -16.959 1.00 93.94 291 THR A N 1
ATOM 2389 C CA . THR A 1 291 ? 15.515 5.273 -16.813 1.00 93.94 291 THR A CA 1
ATOM 2390 C C . THR A 1 291 ? 15.934 4.719 -15.460 1.00 93.94 291 THR A C 1
ATOM 2392 O O . THR A 1 291 ? 17.099 4.379 -15.299 1.00 93.94 291 THR A O 1
ATOM 2395 N N . HIS A 1 292 ? 15.028 4.633 -14.485 1.00 91.75 292 HIS A N 1
ATOM 2396 C CA . HIS A 1 292 ? 15.312 4.166 -13.129 1.00 91.75 292 HIS A CA 1
ATOM 2397 C C . HIS A 1 292 ? 16.493 4.915 -12.476 1.00 91.75 292 HIS A C 1
ATOM 2399 O O . HIS A 1 292 ? 17.382 4.328 -11.859 1.00 91.75 292 HIS A O 1
ATOM 2405 N N . GLN A 1 293 ? 16.553 6.232 -12.690 1.00 89.00 293 GLN A N 1
ATOM 2406 C CA . GLN A 1 293 ? 17.546 7.120 -12.080 1.00 89.00 293 GLN A CA 1
ATOM 2407 C C . GLN A 1 293 ? 17.160 8.591 -12.241 1.00 89.00 293 GLN A C 1
ATOM 2409 O O . GLN A 1 293 ? 16.567 8.966 -13.260 1.00 89.00 293 GLN A O 1
ATOM 2414 N N . LEU A 1 294 ? 17.585 9.435 -11.297 1.00 86.75 294 LEU A N 1
ATOM 2415 C CA . LEU A 1 294 ? 17.453 10.886 -11.393 1.00 86.75 294 LEU A CA 1
ATOM 2416 C C . LEU A 1 294 ? 18.741 11.520 -11.935 1.00 86.75 294 LEU A C 1
ATOM 2418 O O . LEU A 1 294 ? 19.807 11.531 -11.311 1.00 86.75 294 LEU A O 1
ATOM 2422 N N . GLY A 1 295 ? 18.640 12.112 -13.125 1.00 80.69 295 GLY A N 1
ATOM 2423 C CA . GLY A 1 295 ? 19.768 12.778 -13.775 1.00 80.69 295 GLY A CA 1
ATOM 2424 C C . GLY A 1 295 ? 20.875 11.798 -14.181 1.00 80.69 295 GLY A C 1
ATOM 2425 O O . GLY A 1 295 ? 20.597 10.737 -14.724 1.00 80.69 295 GLY A O 1
ATOM 2426 N N . PHE A 1 296 ? 22.139 12.175 -13.961 1.00 77.00 296 PHE A N 1
ATOM 2427 C CA . PHE A 1 296 ? 23.328 11.414 -14.399 1.00 77.00 296 PHE A CA 1
ATOM 2428 C C . PHE A 1 296 ? 24.254 10.993 -13.247 1.00 77.00 296 PHE A C 1
ATOM 2430 O O . PHE A 1 296 ? 25.375 10.542 -13.479 1.00 77.00 296 PHE A O 1
ATOM 2437 N N . LYS A 1 297 ? 23.837 11.232 -11.998 1.00 71.06 297 LYS A N 1
ATOM 2438 C CA . LYS A 1 297 ? 24.640 10.880 -10.820 1.00 71.06 297 LYS A CA 1
ATOM 2439 C C . LYS A 1 297 ? 24.404 9.439 -10.375 1.00 71.06 297 LYS A C 1
ATOM 2441 O O . LYS A 1 297 ? 25.337 8.790 -9.913 1.00 71.06 297 LYS A O 1
ATOM 2446 N N . GLU A 1 298 ? 23.167 8.977 -10.490 1.00 80.44 298 GLU A N 1
ATOM 2447 C CA . GLU A 1 298 ? 22.725 7.657 -10.050 1.00 80.44 298 GLU A CA 1
ATOM 2448 C C . GLU A 1 298 ? 22.790 6.651 -11.194 1.00 80.44 298 GLU A C 1
ATOM 2450 O O . GLU A 1 298 ? 22.733 7.038 -12.359 1.00 80.44 298 GLU A O 1
ATOM 2455 N N . VAL A 1 299 ? 22.956 5.370 -10.878 1.00 79.25 299 VAL A N 1
ATOM 2456 C CA . VAL A 1 299 ? 23.056 4.290 -11.869 1.00 79.25 299 VAL A CA 1
ATOM 2457 C C . VAL A 1 299 ? 21.659 3.755 -12.187 1.00 79.25 299 VAL A C 1
ATOM 2459 O O . VAL A 1 299 ? 20.846 3.571 -11.283 1.00 79.25 299 VAL A O 1
ATOM 2462 N N . THR A 1 300 ? 21.381 3.488 -13.464 1.00 79.56 300 THR A N 1
ATOM 2463 C CA . THR A 1 300 ? 20.119 2.875 -13.905 1.00 79.56 300 THR A CA 1
ATOM 2464 C C . THR A 1 300 ? 19.940 1.529 -13.205 1.00 79.56 300 THR A C 1
ATOM 2466 O O . THR A 1 300 ? 20.838 0.690 -13.269 1.00 79.56 300 THR A O 1
ATOM 2469 N N . GLY A 1 301 ? 18.781 1.318 -12.579 1.00 75.00 301 GLY A N 1
ATOM 2470 C CA . GLY A 1 301 ? 18.481 0.117 -11.786 1.00 75.00 301 GLY A CA 1
ATOM 2471 C C . GLY A 1 301 ? 18.945 0.203 -10.328 1.00 75.00 301 GLY A C 1
ATOM 2472 O O . GLY A 1 301 ? 18.686 -0.696 -9.546 1.00 75.00 301 GLY A O 1
ATOM 2473 N N . GLU A 1 302 ? 19.621 1.285 -9.932 1.00 83.12 302 GLU A N 1
ATOM 2474 C CA . GLU A 1 302 ? 19.990 1.541 -8.531 1.00 83.12 302 GLU A CA 1
ATOM 2475 C C . GLU A 1 302 ? 19.412 2.868 -8.017 1.00 83.12 302 GLU A C 1
ATOM 2477 O O . GLU A 1 302 ? 19.181 3.012 -6.818 1.00 83.12 302 GLU A O 1
ATOM 2482 N N . GLY A 1 303 ? 19.182 3.838 -8.906 1.00 87.56 303 GLY A N 1
ATOM 2483 C CA . GLY A 1 303 ? 18.714 5.184 -8.576 1.00 87.56 303 GLY A CA 1
ATOM 2484 C C . GLY A 1 303 ? 17.208 5.330 -8.363 1.00 87.56 303 GLY A C 1
ATOM 2485 O O . GLY A 1 303 ? 16.425 4.428 -8.644 1.00 87.56 303 GLY A O 1
ATOM 2486 N N . TYR A 1 304 ? 16.807 6.517 -7.916 1.00 92.56 304 TYR A N 1
ATOM 2487 C CA . TYR A 1 304 ? 15.428 6.949 -7.709 1.00 92.56 304 TYR A CA 1
ATOM 2488 C C . TYR A 1 304 ? 15.026 7.839 -8.884 1.00 92.56 304 TYR A C 1
ATOM 2490 O O . TYR A 1 304 ? 15.719 8.798 -9.174 1.00 92.56 304 TYR A O 1
ATOM 2498 N N . GLU A 1 305 ? 13.929 7.561 -9.593 1.00 95.12 305 GLU A N 1
ATOM 2499 C CA . GLU A 1 305 ? 13.553 8.374 -10.770 1.00 95.12 305 GLU A CA 1
ATOM 2500 C C . GLU A 1 305 ? 12.630 9.552 -10.420 1.00 95.12 305 GLU A C 1
ATOM 2502 O O . GLU A 1 305 ? 12.770 10.642 -10.976 1.00 95.12 305 GLU A O 1
ATOM 2507 N N . PHE A 1 306 ? 11.702 9.350 -9.481 1.00 96.12 306 PHE A N 1
ATOM 2508 C CA . PHE A 1 306 ? 10.632 10.310 -9.171 1.00 96.12 306 PHE A CA 1
ATOM 2509 C C . PHE A 1 306 ? 10.779 10.977 -7.796 1.00 96.12 306 PHE A C 1
ATOM 2511 O O . PHE A 1 306 ? 9.879 11.692 -7.349 1.00 96.12 306 PHE A O 1
ATOM 2518 N N . TRP A 1 307 ? 11.922 10.784 -7.136 1.00 96.00 307 TRP A N 1
ATOM 2519 C CA . TRP A 1 307 ? 12.236 11.368 -5.835 1.00 96.00 307 TRP A CA 1
ATOM 2520 C C . TRP A 1 307 ? 13.710 11.761 -5.761 1.00 96.00 307 TRP A C 1
ATOM 2522 O O . TRP A 1 307 ? 14.578 10.983 -6.146 1.00 96.00 307 TRP A O 1
ATOM 2532 N N . ASP A 1 308 ? 14.005 12.952 -5.243 1.00 94.50 308 ASP A N 1
ATOM 2533 C CA . ASP A 1 308 ? 15.373 13.349 -4.915 1.00 94.50 308 ASP A CA 1
ATOM 2534 C C . ASP A 1 308 ? 15.719 12.800 -3.530 1.00 94.50 308 ASP A C 1
ATOM 2536 O O . ASP A 1 308 ? 15.388 13.394 -2.501 1.00 94.50 308 ASP A O 1
ATOM 2540 N N . ILE A 1 309 ? 16.374 11.639 -3.506 1.00 92.81 309 ILE A N 1
ATOM 2541 C CA . ILE A 1 309 ? 16.759 10.969 -2.263 1.00 92.81 309 ILE A CA 1
ATOM 2542 C C . ILE A 1 309 ? 17.890 11.696 -1.518 1.00 92.81 309 ILE A C 1
ATOM 2544 O O . ILE A 1 309 ? 17.982 11.576 -0.296 1.00 92.81 309 ILE A O 1
ATOM 2548 N N . GLU A 1 310 ? 18.735 12.476 -2.214 1.00 91.31 310 GLU A N 1
ATOM 2549 C CA . GLU A 1 310 ? 19.814 13.251 -1.581 1.00 91.31 310 GLU A CA 1
ATOM 2550 C C . GLU A 1 310 ? 19.230 14.359 -0.690 1.00 91.31 310 GLU A C 1
ATOM 2552 O O . GLU A 1 310 ? 19.718 14.585 0.422 1.00 91.31 310 GLU A O 1
ATOM 2557 N N . ASN A 1 311 ? 18.18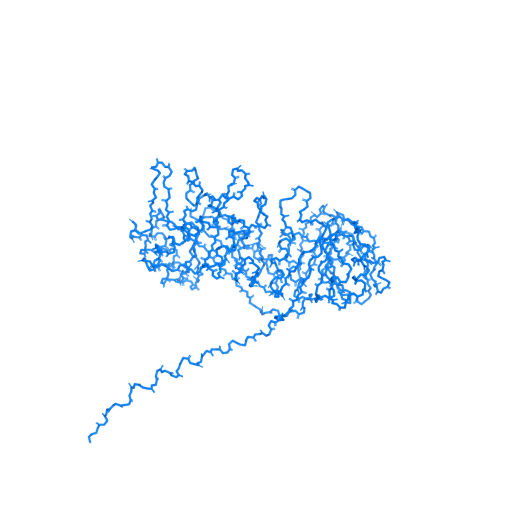7 15.042 -1.173 1.00 93.19 311 ASN A N 1
ATOM 2558 C CA . ASN A 1 311 ? 17.527 16.140 -0.462 1.00 93.19 311 ASN A CA 1
ATOM 2559 C C . ASN A 1 311 ? 16.248 15.723 0.284 1.00 93.19 311 ASN A C 1
ATOM 2561 O O . ASN A 1 311 ? 15.732 16.510 1.077 1.00 93.19 311 ASN A O 1
ATOM 2565 N N . ASP A 1 312 ? 15.781 14.491 0.073 1.00 94.31 312 ASP A N 1
ATOM 2566 C CA . ASP A 1 312 ? 14.532 13.931 0.594 1.00 94.31 312 ASP A CA 1
ATOM 2567 C C . ASP A 1 312 ? 13.300 14.760 0.192 1.00 94.31 312 ASP A C 1
ATOM 2569 O O . ASP A 1 312 ? 12.488 15.154 1.029 1.00 94.31 312 ASP A O 1
ATOM 2573 N N . THR A 1 313 ? 13.190 15.068 -1.104 1.00 94.44 313 THR A N 1
ATOM 2574 C CA . THR A 1 313 ? 12.122 15.915 -1.661 1.00 94.44 313 THR A CA 1
ATOM 2575 C C . THR A 1 313 ? 11.574 15.383 -2.989 1.00 94.44 313 THR A C 1
ATOM 2577 O O . THR A 1 313 ? 12.314 14.737 -3.733 1.00 94.44 313 THR A O 1
ATOM 2580 N N . PRO A 1 314 ? 10.322 15.719 -3.363 1.00 93.56 314 PRO A N 1
ATOM 2581 C CA . PRO A 1 314 ? 9.814 15.443 -4.705 1.00 93.56 314 PRO A CA 1
ATOM 2582 C C . PRO A 1 314 ? 10.669 16.108 -5.791 1.00 93.56 314 PRO A C 1
ATOM 2584 O O . PRO A 1 314 ? 11.226 17.189 -5.576 1.00 93.56 314 PRO A O 1
ATOM 2587 N N . ILE A 1 315 ? 10.719 15.508 -6.982 1.00 94.06 315 ILE A N 1
ATOM 2588 C CA . ILE A 1 315 ? 11.362 16.140 -8.141 1.00 94.06 315 ILE A CA 1
ATOM 2589 C C . ILE A 1 315 ? 10.557 17.351 -8.634 1.00 94.06 315 ILE A C 1
ATOM 2591 O O . ILE A 1 315 ? 9.330 17.417 -8.510 1.00 94.06 315 ILE A O 1
ATOM 2595 N N . GLU A 1 316 ? 11.239 18.317 -9.249 1.00 92.88 316 GLU A N 1
ATOM 2596 C CA . GLU A 1 316 ? 10.568 19.469 -9.851 1.00 92.88 316 GLU A CA 1
ATOM 2597 C C . GLU A 1 316 ? 9.732 19.057 -11.075 1.00 92.88 316 GLU A C 1
ATOM 2599 O O . GLU A 1 316 ? 10.206 18.345 -11.957 1.00 92.88 316 GLU A O 1
ATOM 2604 N N . ASN A 1 317 ? 8.506 19.584 -11.179 1.00 94.44 317 ASN A N 1
ATOM 2605 C CA . ASN A 1 317 ? 7.604 19.380 -12.323 1.00 94.44 317 ASN A CA 1
ATOM 2606 C C . ASN A 1 317 ? 7.313 17.899 -12.643 1.00 94.44 317 ASN A C 1
ATOM 2608 O O . ASN A 1 317 ? 7.276 17.522 -13.817 1.00 94.44 317 ASN A O 1
ATOM 2612 N N . ILE A 1 318 ? 7.078 17.075 -11.614 1.00 95.62 318 ILE A N 1
ATOM 2613 C CA . ILE A 1 318 ? 6.846 15.629 -11.760 1.00 95.62 318 ILE A CA 1
ATOM 2614 C C . ILE A 1 318 ? 5.782 15.270 -12.812 1.00 95.62 318 ILE A C 1
ATOM 2616 O O . ILE A 1 318 ? 5.980 14.334 -13.580 1.00 95.62 318 ILE A O 1
ATOM 2620 N N . GLU A 1 319 ? 4.698 16.046 -12.923 1.00 96.38 319 GLU A N 1
ATOM 2621 C CA . GLU A 1 319 ? 3.646 15.811 -13.923 1.00 96.38 319 GLU A CA 1
ATOM 2622 C C . GLU A 1 319 ? 4.185 15.900 -15.360 1.00 96.38 319 GLU A C 1
ATOM 2624 O O . GLU A 1 319 ? 3.955 15.007 -16.175 1.00 96.38 319 GLU A O 1
ATOM 2629 N N . THR A 1 320 ? 4.949 16.955 -15.662 1.00 96.50 320 THR A N 1
ATOM 2630 C CA . THR A 1 320 ? 5.594 17.141 -16.970 1.00 96.50 320 THR A CA 1
ATOM 2631 C C . THR A 1 320 ? 6.637 16.057 -17.214 1.00 96.50 320 THR A C 1
ATOM 2633 O O . THR A 1 320 ? 6.698 15.501 -18.309 1.00 96.50 320 THR A O 1
ATOM 2636 N N . TYR A 1 321 ? 7.432 15.721 -16.192 1.00 95.88 321 TYR A N 1
ATOM 2637 C CA . TYR A 1 321 ? 8.431 14.661 -16.295 1.00 95.88 321 TYR A CA 1
ATOM 2638 C C . TYR A 1 321 ? 7.783 13.321 -16.663 1.00 95.88 321 TYR A C 1
ATOM 2640 O O . TYR A 1 321 ? 8.237 12.658 -17.595 1.00 95.88 321 TYR A O 1
ATOM 2648 N N . ILE A 1 322 ? 6.698 12.943 -15.980 1.00 96.88 322 ILE A N 1
ATOM 2649 C CA . ILE A 1 322 ? 5.942 11.724 -16.276 1.00 96.88 322 ILE A CA 1
ATOM 2650 C C . ILE A 1 322 ? 5.380 11.786 -17.696 1.00 96.88 322 ILE A C 1
ATOM 2652 O O . ILE A 1 322 ? 5.580 10.851 -18.466 1.00 96.88 322 ILE A O 1
ATOM 2656 N N . GLN A 1 323 ? 4.728 12.885 -18.078 1.00 96.38 323 GLN A N 1
ATOM 2657 C CA . GLN A 1 323 ? 4.167 13.041 -19.423 1.00 96.38 323 GLN A CA 1
ATOM 2658 C C . GLN A 1 323 ? 5.212 12.822 -20.516 1.00 96.38 323 GLN A C 1
ATOM 2660 O O . GLN A 1 323 ? 4.958 12.099 -21.474 1.00 96.38 323 GLN A O 1
ATOM 2665 N N . GLU A 1 324 ? 6.394 13.413 -20.386 1.00 95.44 324 GLU A N 1
ATOM 2666 C CA . GLU A 1 324 ? 7.430 13.314 -21.412 1.00 95.44 324 GLU A CA 1
ATOM 2667 C C . GLU A 1 324 ? 8.106 11.936 -21.422 1.00 95.44 324 GLU A C 1
ATOM 2669 O O . GLU A 1 324 ? 8.237 11.311 -22.483 1.00 95.44 324 GLU A O 1
ATOM 2674 N N . ASN A 1 325 ? 8.508 11.434 -20.253 1.00 95.56 325 ASN A N 1
ATOM 2675 C CA . ASN A 1 325 ? 9.332 10.231 -20.148 1.00 95.56 325 ASN A CA 1
ATOM 2676 C C . ASN A 1 325 ? 8.502 8.947 -20.197 1.00 95.56 325 ASN A C 1
ATOM 2678 O O . ASN A 1 325 ? 8.850 8.031 -20.941 1.00 95.56 325 ASN A O 1
ATOM 2682 N N . ILE A 1 326 ? 7.359 8.887 -19.509 1.00 96.75 326 ILE A N 1
ATOM 2683 C CA . ILE A 1 326 ? 6.508 7.687 -19.500 1.00 96.75 326 ILE A CA 1
ATOM 2684 C C . ILE A 1 326 ? 5.800 7.487 -20.840 1.00 96.75 326 ILE A C 1
ATOM 2686 O O . ILE A 1 326 ? 5.708 6.356 -21.316 1.00 96.75 326 ILE A O 1
ATOM 2690 N N . LEU A 1 327 ? 5.368 8.553 -21.525 1.00 95.88 327 LEU A N 1
ATOM 2691 C CA . LEU A 1 327 ? 4.836 8.397 -22.886 1.00 95.88 327 LEU A CA 1
ATOM 2692 C C . LEU A 1 327 ? 5.922 7.963 -23.878 1.00 95.88 327 LEU A C 1
ATOM 2694 O O . LEU A 1 327 ? 5.642 7.181 -24.788 1.00 95.88 327 LEU A O 1
ATOM 2698 N N . THR A 1 328 ? 7.162 8.426 -23.697 1.00 97.44 328 THR A N 1
ATOM 2699 C CA . THR A 1 328 ? 8.299 7.970 -24.509 1.00 97.44 328 THR A CA 1
ATOM 2700 C C . THR A 1 328 ? 8.609 6.497 -24.247 1.00 97.44 328 THR A C 1
ATOM 2702 O O . THR A 1 328 ? 8.734 5.732 -25.203 1.00 97.44 328 THR A O 1
ATOM 2705 N N . ALA A 1 329 ? 8.654 6.082 -22.980 1.00 97.88 329 ALA A N 1
ATOM 2706 C CA . ALA A 1 329 ? 8.802 4.693 -22.557 1.00 97.88 329 ALA A CA 1
ATOM 2707 C C . ALA A 1 329 ? 7.738 3.783 -23.187 1.00 97.88 329 ALA A C 1
ATOM 2709 O O . ALA A 1 329 ? 8.065 2.773 -23.813 1.00 97.88 329 ALA A O 1
ATOM 2710 N N . LEU A 1 330 ? 6.464 4.172 -23.077 1.00 97.94 330 LEU A N 1
ATOM 2711 C CA . LEU A 1 330 ? 5.339 3.443 -23.658 1.00 97.94 330 LEU A CA 1
ATOM 2712 C C . LEU A 1 330 ? 5.452 3.340 -25.179 1.00 97.94 330 LEU A C 1
ATOM 2714 O O . LEU A 1 330 ? 5.245 2.260 -25.730 1.00 97.94 330 LEU A O 1
ATOM 2718 N N . ARG A 1 331 ? 5.819 4.433 -25.862 1.00 97.94 331 ARG A N 1
ATOM 2719 C CA . ARG A 1 331 ? 6.040 4.417 -27.314 1.00 97.94 331 ARG A CA 1
ATOM 2720 C C . ARG A 1 331 ? 7.135 3.421 -27.692 1.00 97.94 331 ARG A C 1
ATOM 2722 O O . ARG A 1 331 ? 6.890 2.587 -28.556 1.00 97.94 331 ARG A O 1
ATOM 2729 N N . LEU A 1 332 ? 8.296 3.484 -27.033 1.00 98.06 332 LEU A N 1
ATOM 2730 C CA . LEU A 1 332 ? 9.415 2.570 -27.289 1.00 98.06 332 LEU A CA 1
ATOM 2731 C C . LEU A 1 332 ? 8.995 1.110 -27.117 1.00 98.06 332 LEU A C 1
ATOM 2733 O O . LEU A 1 332 ? 9.318 0.280 -27.962 1.00 98.06 332 LEU A O 1
ATOM 2737 N N . CYS A 1 333 ? 8.249 0.800 -26.056 1.00 98.62 333 CYS A N 1
ATOM 2738 C CA . CYS A 1 333 ? 7.766 -0.555 -25.819 1.00 98.62 333 CYS A CA 1
ATOM 2739 C C . CYS A 1 333 ? 6.806 -1.011 -26.930 1.00 98.62 333 CYS A C 1
ATOM 2741 O O . CYS A 1 333 ? 7.040 -2.037 -27.568 1.00 98.62 333 CYS A O 1
ATOM 2743 N N . VAL A 1 334 ? 5.762 -0.227 -27.217 1.00 97.94 334 VAL A N 1
ATOM 2744 C CA . VAL A 1 334 ? 4.708 -0.612 -28.171 1.00 97.94 334 VAL A CA 1
ATOM 2745 C C . VAL A 1 334 ? 5.234 -0.715 -29.604 1.00 97.94 334 VAL A C 1
ATOM 2747 O O . VAL A 1 334 ? 4.852 -1.637 -30.323 1.00 97.94 334 VAL A O 1
ATOM 2750 N N . GLU A 1 335 ? 6.137 0.178 -30.020 1.00 98.38 335 GLU A N 1
ATOM 2751 C CA . GLU A 1 335 ? 6.792 0.114 -31.339 1.00 98.38 335 GLU A CA 1
ATOM 2752 C C . GLU A 1 335 ? 7.641 -1.156 -31.522 1.00 98.38 335 GLU A C 1
ATOM 2754 O O . GLU A 1 335 ? 7.905 -1.551 -32.657 1.00 98.38 335 GLU A O 1
ATOM 2759 N N . ASN A 1 336 ? 8.013 -1.820 -30.423 1.00 98.56 336 ASN A N 1
ATOM 2760 C CA . ASN A 1 336 ? 8.800 -3.051 -30.395 1.00 98.56 336 ASN A CA 1
ATOM 2761 C C . ASN A 1 336 ? 7.995 -4.269 -29.892 1.00 98.56 336 ASN A C 1
ATOM 2763 O O . ASN A 1 336 ? 8.580 -5.268 -29.481 1.00 98.56 336 ASN A O 1
ATOM 2767 N N . GLU A 1 337 ? 6.658 -4.212 -29.928 1.00 98.38 337 GLU A N 1
ATOM 2768 C CA . GLU A 1 337 ? 5.758 -5.308 -29.516 1.00 98.38 337 GLU A CA 1
ATOM 2769 C C . GLU A 1 337 ? 5.937 -5.759 -28.048 1.00 98.38 337 GLU A C 1
ATOM 2771 O O . GLU A 1 337 ? 5.724 -6.919 -27.682 1.00 98.38 337 GLU A O 1
ATOM 2776 N N . ILE A 1 338 ? 6.317 -4.818 -27.185 1.00 98.69 338 ILE A N 1
ATOM 2777 C CA . ILE A 1 338 ? 6.389 -4.969 -25.733 1.00 98.69 338 ILE A CA 1
ATOM 2778 C C . ILE A 1 338 ? 5.227 -4.177 -25.130 1.00 98.69 338 ILE A C 1
ATOM 2780 O O . ILE A 1 338 ? 5.049 -2.998 -25.437 1.00 98.69 338 ILE A O 1
ATOM 2784 N N . TYR A 1 339 ? 4.423 -4.809 -24.272 1.00 97.19 339 TYR A N 1
ATOM 2785 C CA . TYR A 1 339 ? 3.160 -4.226 -23.808 1.00 97.19 339 TYR A CA 1
ATOM 2786 C C . TYR A 1 339 ? 3.125 -4.092 -22.281 1.00 97.19 339 TYR A C 1
ATOM 2788 O O . TYR A 1 339 ? 2.630 -4.993 -21.603 1.00 97.19 339 TYR A O 1
ATOM 2796 N N . PRO A 1 340 ? 3.625 -2.976 -21.718 1.00 98.25 340 PRO A N 1
ATOM 2797 C CA . PRO A 1 340 ? 3.475 -2.696 -20.297 1.00 98.25 340 PRO A CA 1
ATOM 2798 C C . PRO A 1 340 ? 1.997 -2.632 -19.888 1.00 98.25 340 PRO A C 1
ATOM 2800 O O . PRO A 1 340 ? 1.221 -1.869 -20.463 1.00 98.25 340 PRO A O 1
ATOM 2803 N N . LEU A 1 341 ? 1.608 -3.434 -18.895 1.00 97.88 341 LEU A N 1
ATOM 2804 C CA . LEU A 1 341 ? 0.229 -3.533 -18.388 1.00 97.88 341 LEU A CA 1
ATOM 2805 C C . LEU A 1 341 ? 0.021 -2.791 -17.063 1.00 97.88 341 LEU A C 1
ATOM 2807 O O . LEU A 1 341 ? -1.109 -2.460 -16.705 1.00 97.88 341 LEU A O 1
ATOM 2811 N N . ALA A 1 342 ? 1.104 -2.549 -16.332 1.00 98.50 342 ALA A N 1
ATOM 2812 C CA . ALA A 1 342 ? 1.101 -1.880 -15.041 1.00 98.50 342 ALA A CA 1
ATOM 2813 C C . ALA A 1 342 ? 2.328 -0.973 -14.914 1.00 98.50 342 ALA A C 1
ATOM 2815 O O . ALA A 1 342 ? 3.252 -1.056 -15.726 1.00 98.50 342 ALA A O 1
ATOM 2816 N N . PHE A 1 343 ? 2.327 -0.142 -13.880 1.00 98.56 343 PHE A N 1
ATOM 2817 C CA . PHE A 1 343 ? 3.456 0.695 -13.507 1.00 98.56 343 PHE A CA 1
ATOM 2818 C C . PHE A 1 343 ? 3.937 0.356 -12.105 1.00 98.56 343 PHE A C 1
ATOM 2820 O O . PHE A 1 343 ? 3.146 -0.021 -11.240 1.00 98.56 343 PHE A O 1
ATOM 2827 N N . GLU A 1 344 ? 5.222 0.544 -11.873 1.00 97.62 344 GLU A N 1
ATOM 2828 C CA . GLU A 1 344 ? 5.811 0.517 -10.549 1.00 97.62 344 GLU A CA 1
ATOM 2829 C C . GLU A 1 344 ? 6.951 1.539 -10.513 1.00 97.62 344 GLU A C 1
ATOM 2831 O O . GLU A 1 344 ? 7.772 1.617 -11.427 1.00 97.62 344 GLU A O 1
ATOM 2836 N N . ALA A 1 345 ? 6.926 2.417 -9.512 1.00 97.19 345 ALA A N 1
ATOM 2837 C CA . ALA A 1 345 ? 7.930 3.465 -9.399 1.00 97.19 345 ALA A CA 1
ATOM 2838 C C . ALA A 1 345 ? 9.240 2.853 -8.878 1.00 97.19 345 ALA A C 1
ATOM 2840 O O . ALA A 1 345 ? 9.171 2.177 -7.858 1.00 97.19 345 ALA A O 1
ATOM 2841 N N . PRO A 1 346 ? 10.407 3.146 -9.482 1.00 95.88 346 PRO A N 1
ATOM 2842 C CA . PRO A 1 346 ? 11.725 2.838 -8.928 1.00 95.88 346 PRO A CA 1
ATOM 2843 C C . PRO A 1 346 ? 11.813 3.106 -7.422 1.00 95.88 346 PRO A C 1
ATOM 2845 O O . PRO A 1 346 ? 11.505 4.216 -6.971 1.00 95.88 346 PRO A O 1
ATOM 2848 N N . HIS A 1 347 ? 12.193 2.085 -6.645 1.00 94.88 347 HIS A N 1
ATOM 2849 C CA . HIS A 1 347 ? 12.226 2.099 -5.167 1.00 94.88 347 HIS A CA 1
ATOM 2850 C C . HIS A 1 347 ? 10.921 2.536 -4.488 1.00 94.88 347 HIS A C 1
ATOM 2852 O O . HIS A 1 347 ? 10.917 2.990 -3.341 1.00 94.88 347 HIS A O 1
ATOM 2858 N N . TYR A 1 348 ? 9.801 2.432 -5.199 1.00 96.50 348 TYR A N 1
ATOM 2859 C CA . TYR A 1 348 ? 8.478 2.894 -4.783 1.00 96.50 348 TYR A CA 1
ATOM 2860 C C . TYR A 1 348 ? 8.403 4.386 -4.442 1.00 96.50 348 TYR A C 1
ATOM 2862 O O . TYR A 1 348 ? 7.484 4.818 -3.742 1.00 96.50 348 TYR A O 1
ATOM 2870 N N . ALA A 1 349 ? 9.367 5.171 -4.918 1.00 96.62 349 ALA A N 1
ATOM 2871 C CA . ALA A 1 349 ? 9.554 6.549 -4.507 1.00 96.62 349 ALA A CA 1
ATOM 2872 C C . ALA A 1 349 ? 8.871 7.499 -5.483 1.00 96.62 349 ALA A C 1
ATOM 2874 O O . ALA A 1 349 ? 9.360 7.715 -6.590 1.00 96.62 349 ALA A O 1
ATOM 2875 N N . MET A 1 350 ? 7.728 8.046 -5.082 1.00 96.31 350 MET A N 1
ATOM 2876 C CA . MET A 1 350 ? 6.951 8.996 -5.872 1.00 96.31 350 MET A CA 1
ATOM 2877 C C . MET A 1 350 ? 5.965 9.729 -4.961 1.00 96.31 350 MET A C 1
ATOM 2879 O O . MET A 1 350 ? 5.357 9.120 -4.087 1.00 96.31 350 MET A O 1
ATOM 2883 N N . ASP A 1 351 ? 5.786 11.035 -5.144 1.00 96.12 351 ASP A N 1
ATOM 2884 C CA . ASP A 1 351 ? 4.795 11.785 -4.369 1.00 96.12 351 ASP A CA 1
ATOM 2885 C C . ASP A 1 351 ? 3.359 11.551 -4.889 1.00 96.12 351 ASP A C 1
ATOM 2887 O O . ASP A 1 351 ? 3.126 10.981 -5.961 1.00 96.12 351 ASP A O 1
ATOM 2891 N N . ALA A 1 352 ? 2.364 12.029 -4.136 1.00 96.06 352 ALA A N 1
ATOM 2892 C CA . ALA A 1 352 ? 0.951 11.913 -4.501 1.00 96.06 352 ALA A CA 1
ATOM 2893 C C . ALA A 1 352 ? 0.624 12.487 -5.893 1.00 96.06 352 ALA A C 1
ATOM 2895 O O . ALA A 1 352 ? -0.214 11.925 -6.601 1.00 96.06 352 ALA A O 1
ATOM 2896 N N . ASN A 1 353 ? 1.286 13.572 -6.313 1.00 97.06 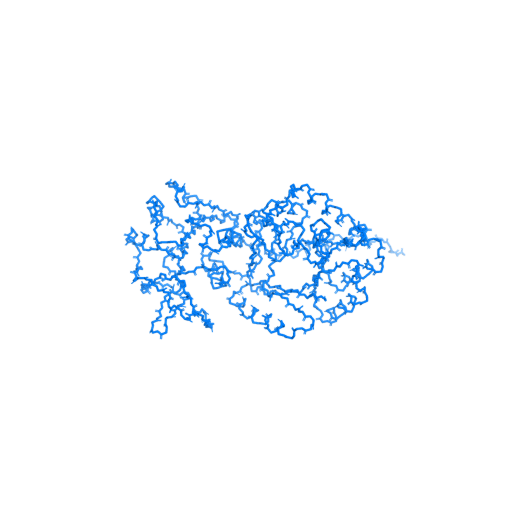353 ASN A N 1
ATOM 2897 C CA . ASN A 1 353 ? 1.065 14.156 -7.638 1.00 97.06 353 ASN A CA 1
ATOM 2898 C C . ASN A 1 353 ? 1.546 13.212 -8.745 1.00 97.06 353 ASN A C 1
ATOM 2900 O O . ASN A 1 353 ? 0.850 13.032 -9.746 1.00 97.06 353 ASN A O 1
ATOM 2904 N N . GLY A 1 354 ? 2.690 12.552 -8.542 1.00 97.31 354 GLY A N 1
ATOM 2905 C CA . GLY A 1 354 ? 3.176 11.522 -9.451 1.00 97.31 354 GLY A CA 1
ATOM 2906 C C . GLY A 1 354 ? 2.206 10.347 -9.592 1.00 97.31 354 GLY A C 1
ATOM 2907 O O . GLY A 1 354 ? 1.886 9.955 -10.716 1.00 97.31 354 GLY A O 1
ATOM 2908 N N . TYR A 1 355 ? 1.649 9.838 -8.486 1.00 97.69 355 TYR A N 1
ATOM 2909 C CA . TYR A 1 355 ? 0.628 8.777 -8.539 1.00 97.69 355 TYR A CA 1
ATOM 2910 C C . TYR A 1 355 ? -0.620 9.206 -9.329 1.00 97.69 355 TYR A C 1
ATOM 2912 O O . TYR A 1 355 ? -1.087 8.462 -10.198 1.00 97.69 355 TYR A O 1
ATOM 2920 N N . LEU A 1 356 ? -1.122 10.425 -9.093 1.00 97.19 356 LEU A N 1
ATOM 2921 C CA . LEU A 1 356 ? -2.276 10.979 -9.812 1.00 97.19 356 LEU A CA 1
ATOM 2922 C C . LEU A 1 356 ? -2.022 11.139 -11.318 1.00 97.19 356 LEU A C 1
ATOM 2924 O O . LEU A 1 356 ? -2.941 10.950 -12.120 1.00 97.19 356 LEU A O 1
ATOM 2928 N N . GLU A 1 357 ? -0.795 11.478 -11.716 1.00 97.69 357 GLU A N 1
ATOM 2929 C CA . GLU A 1 357 ? -0.417 11.572 -13.126 1.00 97.69 357 GLU A CA 1
ATOM 2930 C C . GLU A 1 357 ? -0.264 10.181 -13.765 1.00 97.69 357 GLU A C 1
ATOM 2932 O O . GLU A 1 357 ? -0.863 9.929 -14.811 1.00 97.69 357 GLU A O 1
ATOM 2937 N N . ILE A 1 358 ? 0.447 9.244 -13.124 1.00 97.69 358 ILE A N 1
ATOM 2938 C CA . ILE A 1 358 ? 0.636 7.865 -13.621 1.00 97.69 358 ILE A CA 1
ATOM 2939 C C . ILE A 1 358 ? -0.697 7.145 -13.835 1.00 97.69 358 ILE A C 1
ATOM 2941 O O . ILE A 1 358 ? -0.874 6.451 -14.843 1.00 97.69 358 ILE A O 1
ATOM 2945 N N . LYS A 1 359 ? -1.663 7.347 -12.932 1.00 95.88 359 LYS A N 1
ATOM 2946 C CA . LYS A 1 359 ? -3.009 6.754 -12.995 1.00 95.88 359 LYS A CA 1
ATOM 2947 C C . LYS A 1 359 ? -3.769 7.088 -14.290 1.00 95.88 359 LYS A C 1
ATOM 2949 O O . LYS A 1 359 ? -4.711 6.378 -14.648 1.00 95.88 359 LYS A O 1
ATOM 2954 N N . LYS A 1 360 ? -3.370 8.139 -15.020 1.00 96.19 360 LYS A N 1
ATOM 2955 C CA . LYS A 1 360 ? -3.937 8.502 -16.334 1.00 96.19 360 LYS A CA 1
ATOM 2956 C C . LYS A 1 360 ? -3.484 7.561 -17.456 1.00 96.19 360 LYS A C 1
ATOM 2958 O O . LYS A 1 360 ? -4.196 7.432 -18.450 1.00 96.19 360 LYS A O 1
ATOM 2963 N N . TYR A 1 361 ? -2.327 6.915 -17.300 1.00 96.31 361 TYR A N 1
ATOM 2964 C CA . TYR A 1 361 ? -1.705 6.053 -18.312 1.00 96.31 361 TYR A CA 1
ATOM 2965 C C . TYR A 1 361 ? -1.799 4.569 -17.958 1.00 96.31 361 TYR A C 1
ATOM 2967 O O . TYR A 1 361 ? -1.933 3.737 -18.853 1.00 96.31 361 TYR A O 1
ATOM 2975 N N . PHE A 1 362 ? -1.778 4.241 -16.664 1.00 97.94 362 PHE A N 1
ATOM 2976 C CA . PHE A 1 362 ? -1.846 2.870 -16.171 1.00 97.94 362 PHE A CA 1
ATOM 2977 C C . PHE A 1 362 ? -3.058 2.656 -15.266 1.00 97.94 362 PHE A C 1
ATOM 2979 O O . PHE A 1 362 ? -3.309 3.400 -14.318 1.00 97.94 362 PHE A O 1
ATOM 2986 N N . SER A 1 363 ? -3.805 1.582 -15.526 1.00 96.81 363 SER A N 1
ATOM 2987 C CA . SER A 1 363 ? -4.896 1.145 -14.648 1.00 96.81 363 SER A CA 1
ATOM 2988 C C . SER A 1 363 ? -4.399 0.457 -13.380 1.00 96.81 363 SER A C 1
ATOM 2990 O O . SER A 1 363 ? -5.174 0.274 -12.446 1.00 96.81 363 SER A O 1
ATOM 2992 N N . THR A 1 364 ? -3.141 0.025 -13.350 1.00 98.50 364 THR A N 1
ATOM 2993 C CA . THR A 1 364 ? -2.606 -0.808 -12.276 1.00 98.50 364 THR A CA 1
ATOM 2994 C C . THR A 1 364 ? -1.239 -0.308 -11.852 1.00 98.50 364 THR A C 1
ATOM 2996 O O . THR A 1 364 ? -0.359 -0.119 -12.689 1.00 98.50 364 THR A O 1
ATOM 2999 N N . TYR A 1 365 ? -1.087 -0.121 -10.547 1.00 98.44 365 TYR A N 1
ATOM 3000 C CA . TYR A 1 365 ? 0.177 0.118 -9.875 1.00 98.44 365 TYR A CA 1
ATOM 3001 C C . TYR A 1 365 ? 0.552 -1.132 -9.064 1.00 98.44 365 TYR A C 1
ATOM 3003 O O . TYR A 1 365 ? -0.326 -1.756 -8.463 1.00 98.44 365 TYR A O 1
ATOM 3011 N N . VAL A 1 366 ? 1.825 -1.521 -9.064 1.00 98.25 366 VAL A N 1
ATOM 3012 C CA . VAL A 1 366 ? 2.334 -2.708 -8.354 1.00 98.25 366 VAL A CA 1
ATOM 3013 C C . VAL A 1 366 ? 3.441 -2.284 -7.390 1.00 98.25 366 VAL A C 1
ATOM 3015 O O . VAL A 1 366 ? 4.212 -1.399 -7.731 1.00 98.25 366 VAL A O 1
ATOM 3018 N N . GLY A 1 367 ? 3.555 -2.909 -6.217 1.00 96.69 367 GLY A N 1
ATOM 3019 C CA . GLY A 1 367 ? 4.682 -2.687 -5.300 1.00 96.69 367 GLY A CA 1
ATOM 3020 C C . GLY A 1 367 ? 4.267 -2.084 -3.962 1.00 96.69 367 GLY A C 1
ATOM 3021 O O . GLY A 1 367 ? 3.220 -2.443 -3.423 1.00 96.69 367 GLY A O 1
ATOM 3022 N N . HIS A 1 368 ? 5.091 -1.181 -3.426 1.00 96.31 368 HIS A N 1
ATOM 3023 C CA . HIS A 1 368 ? 4.713 -0.287 -2.326 1.00 96.31 368 HIS A CA 1
ATOM 3024 C C . HIS A 1 368 ? 4.318 1.085 -2.879 1.00 96.31 368 HIS A C 1
ATOM 3026 O O . HIS A 1 368 ? 4.662 1.436 -4.008 1.00 96.31 368 HIS A O 1
ATOM 3032 N N . PHE A 1 369 ? 3.668 1.904 -2.058 1.00 95.75 369 PHE A N 1
ATOM 3033 C CA . PHE A 1 369 ? 3.550 3.333 -2.331 1.00 95.75 369 PHE A CA 1
ATOM 3034 C C . PHE A 1 369 ? 4.242 4.151 -1.248 1.00 95.75 369 PHE A C 1
ATOM 3036 O O . PHE A 1 369 ? 4.260 3.770 -0.073 1.00 95.75 369 PHE A O 1
ATOM 3043 N N . GLN A 1 370 ? 4.790 5.291 -1.642 1.00 96.44 370 GLN A N 1
ATOM 3044 C CA . GLN A 1 370 ? 5.291 6.289 -0.726 1.00 96.44 370 GLN A CA 1
ATOM 3045 C C . GLN A 1 370 ? 4.111 7.025 -0.090 1.00 96.44 370 GLN A C 1
ATOM 3047 O O . GLN A 1 370 ? 3.331 7.700 -0.760 1.00 96.44 370 GLN A O 1
ATOM 3052 N N . ASN A 1 371 ? 3.964 6.870 1.226 1.00 91.88 371 ASN A N 1
ATOM 3053 C CA . ASN A 1 371 ? 2.794 7.370 1.951 1.00 91.88 371 ASN A CA 1
ATOM 3054 C C . ASN A 1 371 ? 2.988 8.786 2.519 1.00 91.88 371 ASN A C 1
ATOM 3056 O O . ASN A 1 371 ? 2.057 9.362 3.085 1.00 91.88 371 ASN A O 1
ATOM 3060 N N . ASN A 1 372 ? 4.173 9.379 2.342 1.00 91.38 372 ASN A N 1
ATOM 3061 C CA . ASN A 1 372 ? 4.486 10.728 2.796 1.00 91.38 372 ASN A CA 1
ATOM 3062 C C . ASN A 1 372 ? 5.091 11.583 1.670 1.00 91.38 372 ASN A C 1
ATOM 3064 O O . ASN A 1 372 ? 6.079 11.214 1.044 1.00 91.38 372 ASN A O 1
ATOM 3068 N N . ASN A 1 373 ? 4.519 12.770 1.452 1.00 92.06 373 ASN A N 1
ATOM 3069 C CA . ASN A 1 373 ? 4.984 13.732 0.446 1.00 92.06 373 ASN A CA 1
ATOM 3070 C C . ASN A 1 373 ? 6.144 14.621 0.934 1.00 92.06 373 ASN A C 1
ATOM 3072 O O . ASN A 1 373 ? 6.682 15.401 0.154 1.00 92.06 373 ASN A O 1
ATOM 3076 N N . ILE A 1 374 ? 6.486 14.573 2.226 1.00 91.12 374 ILE A N 1
ATOM 3077 C CA . ILE A 1 374 ? 7.524 15.416 2.843 1.00 91.12 374 ILE A CA 1
ATOM 3078 C C . ILE A 1 374 ? 8.866 14.691 2.903 1.00 91.12 374 ILE A C 1
ATOM 3080 O O . ILE A 1 374 ? 9.905 15.334 2.840 1.00 91.12 374 ILE A O 1
ATOM 3084 N N . ASN A 1 375 ? 8.846 13.377 3.100 1.00 91.12 375 ASN A N 1
ATOM 3085 C CA . ASN A 1 375 ? 10.036 12.557 3.253 1.00 91.12 375 ASN A CA 1
ATOM 3086 C C . ASN A 1 375 ? 9.762 11.140 2.745 1.00 91.12 375 ASN A C 1
ATOM 3088 O O . ASN A 1 375 ? 8.620 10.685 2.731 1.00 91.12 375 ASN A O 1
ATOM 3092 N N . PHE A 1 376 ? 10.819 10.446 2.342 1.00 94.19 376 PHE A N 1
ATOM 3093 C CA . PHE A 1 376 ? 10.736 9.105 1.802 1.00 94.19 376 PHE A CA 1
ATOM 3094 C C . PHE A 1 376 ? 10.414 8.089 2.896 1.00 94.19 376 PHE A C 1
ATOM 3096 O O . PHE A 1 376 ? 11.150 7.914 3.875 1.00 94.19 376 PHE A O 1
ATOM 3103 N N . THR A 1 377 ? 9.296 7.404 2.698 1.00 93.19 377 THR A N 1
ATOM 3104 C CA . THR A 1 377 ? 8.839 6.252 3.468 1.00 93.19 377 THR A CA 1
ATOM 3105 C C . THR A 1 377 ? 7.754 5.564 2.657 1.00 93.19 377 THR A C 1
ATOM 3107 O O . THR A 1 377 ? 6.950 6.229 2.001 1.00 93.19 377 THR A O 1
ATOM 3110 N N . THR A 1 378 ? 7.749 4.237 2.656 1.00 94.19 378 THR A N 1
ATOM 3111 C CA . THR A 1 378 ? 6.838 3.451 1.831 1.00 94.19 378 THR A CA 1
ATOM 3112 C C . THR A 1 378 ? 6.078 2.466 2.693 1.00 94.19 378 THR A C 1
ATOM 3114 O O . THR A 1 378 ? 6.554 2.030 3.739 1.00 94.19 378 THR A O 1
ATOM 3117 N N . SER A 1 379 ? 4.883 2.114 2.242 1.00 92.56 379 SER A N 1
ATOM 3118 C CA . SER A 1 379 ? 4.061 1.090 2.876 1.00 92.56 379 SER A CA 1
ATOM 3119 C C . SER A 1 379 ? 3.340 0.267 1.815 1.00 92.56 379 SER A C 1
ATOM 3121 O O . SER A 1 379 ? 3.207 0.692 0.664 1.00 92.56 379 SER A O 1
ATOM 3123 N N . SER A 1 380 ? 2.889 -0.917 2.206 1.00 94.00 380 SER A N 1
ATOM 3124 C CA . SER A 1 380 ? 2.146 -1.845 1.354 1.00 94.00 380 SER A CA 1
ATOM 3125 C C . SER A 1 380 ? 0.912 -2.347 2.096 1.00 94.00 380 SER A C 1
ATOM 3127 O O . SER A 1 380 ? 0.683 -1.956 3.233 1.00 94.00 380 SER A O 1
ATOM 3129 N N . PHE A 1 381 ? 0.117 -3.193 1.451 1.00 95.31 381 PHE A N 1
ATOM 3130 C CA . PHE A 1 381 ? -1.136 -3.723 1.988 1.00 95.31 381 PHE A CA 1
ATOM 3131 C C . PHE A 1 381 ? -1.159 -5.254 1.880 1.00 95.31 381 PHE A C 1
ATOM 3133 O O . PHE A 1 381 ? -0.396 -5.830 1.104 1.00 95.31 381 PHE A O 1
ATOM 3140 N N . PRO A 1 382 ? -2.054 -5.955 2.587 1.00 95.00 382 PRO A N 1
ATOM 3141 C CA . PRO A 1 382 ? -2.196 -7.404 2.483 1.00 95.00 382 PRO A CA 1
ATOM 3142 C C . PRO A 1 382 ? -3.083 -7.827 1.310 1.00 95.00 382 PRO A C 1
ATOM 3144 O O . PRO A 1 382 ? -3.112 -9.001 0.948 1.00 95.00 382 PRO A O 1
ATOM 3147 N N . TYR A 1 383 ? -3.834 -6.903 0.712 1.00 94.19 383 TYR A N 1
ATOM 3148 C CA . TYR A 1 383 ? -4.740 -7.159 -0.403 1.00 94.19 383 TYR A CA 1
ATOM 3149 C C . TYR A 1 383 ? -4.749 -6.001 -1.398 1.00 94.19 383 TYR A C 1
ATOM 3151 O O . TYR A 1 383 ? -4.190 -4.931 -1.169 1.00 94.19 383 TYR A O 1
ATOM 3159 N N . ARG A 1 384 ? -5.377 -6.244 -2.550 1.00 95.19 384 ARG A N 1
ATOM 3160 C CA . ARG A 1 384 ? -5.508 -5.247 -3.611 1.00 95.19 384 ARG A CA 1
ATOM 3161 C C . ARG A 1 384 ? -6.421 -4.105 -3.177 1.00 95.19 384 ARG A C 1
ATOM 3163 O O . ARG A 1 384 ? -7.485 -4.354 -2.612 1.00 95.19 384 ARG A O 1
ATOM 3170 N N . ILE A 1 385 ? -6.036 -2.885 -3.535 1.00 95.19 385 ILE A N 1
ATOM 3171 C CA . ILE A 1 385 ? -6.873 -1.690 -3.389 1.00 95.19 385 ILE A CA 1
ATOM 3172 C C . ILE A 1 385 ? -7.460 -1.336 -4.752 1.00 95.19 385 ILE A C 1
ATOM 3174 O O . ILE A 1 385 ? -6.783 -1.457 -5.776 1.00 95.19 385 ILE A O 1
ATOM 3178 N N . TYR A 1 386 ? -8.717 -0.900 -4.772 1.00 93.88 386 TYR A N 1
ATOM 3179 C CA . TYR A 1 386 ? -9.423 -0.523 -5.991 1.00 93.88 386 TYR A CA 1
ATOM 3180 C C . TYR A 1 386 ? -9.978 0.887 -5.865 1.00 93.88 386 TYR A C 1
ATOM 3182 O O . TYR A 1 386 ? -10.535 1.240 -4.834 1.00 93.88 386 TYR A O 1
ATOM 3190 N N . ASN A 1 387 ? -9.874 1.657 -6.946 1.00 94.31 387 ASN A N 1
ATOM 3191 C CA . ASN A 1 387 ? -10.486 2.976 -7.097 1.00 94.31 387 ASN A CA 1
ATOM 3192 C C . ASN A 1 387 ? -10.198 3.947 -5.939 1.00 94.31 387 ASN A C 1
ATOM 3194 O O . ASN A 1 387 ? -11.057 4.760 -5.603 1.00 94.31 387 ASN A O 1
ATOM 3198 N N . SER A 1 388 ? -8.996 3.898 -5.354 1.00 95.44 388 SER A N 1
ATOM 3199 C CA . SER A 1 388 ? -8.572 4.951 -4.433 1.00 95.44 388 SER A CA 1
ATOM 3200 C C . SER A 1 388 ? -8.372 6.264 -5.179 1.00 95.44 388 SER A C 1
ATOM 3202 O O . SER A 1 388 ? -8.379 6.309 -6.410 1.00 95.44 388 SER A O 1
ATOM 3204 N N . ASP A 1 389 ? -8.169 7.367 -4.472 1.00 94.19 389 ASP A N 1
ATOM 3205 C CA . ASP A 1 389 ? -7.805 8.626 -5.119 1.00 94.19 389 ASP A CA 1
ATOM 3206 C C . ASP A 1 389 ? -6.468 8.511 -5.874 1.00 94.19 389 ASP A C 1
ATOM 3208 O O . ASP A 1 389 ? -6.395 8.943 -7.028 1.00 94.19 389 ASP A O 1
ATOM 3212 N N . LEU A 1 390 ? -5.477 7.817 -5.304 1.00 95.88 390 LEU A N 1
ATOM 3213 C CA . LEU A 1 390 ? -4.151 7.622 -5.906 1.00 95.88 390 LEU A CA 1
ATOM 3214 C C . LEU A 1 390 ? -4.085 6.517 -6.971 1.00 95.88 390 LEU A C 1
ATOM 3216 O O . LEU A 1 390 ? -3.299 6.628 -7.910 1.00 95.88 390 LEU A O 1
ATOM 3220 N N . PHE A 1 391 ? -4.917 5.473 -6.880 1.00 95.56 391 PHE A N 1
ATOM 3221 C CA . PHE A 1 391 ? -4.795 4.277 -7.724 1.00 95.56 391 PHE A CA 1
ATOM 3222 C C . PHE A 1 391 ? -6.132 3.846 -8.328 1.00 95.56 391 PHE A C 1
ATOM 3224 O O . PHE A 1 391 ? -7.187 3.966 -7.716 1.00 95.56 391 PHE A O 1
ATOM 3231 N N . ASN A 1 392 ? -6.105 3.314 -9.551 1.00 96.19 392 ASN A N 1
ATOM 3232 C CA . ASN A 1 392 ? -7.253 2.576 -10.097 1.00 96.19 392 ASN A CA 1
ATOM 3233 C C . ASN A 1 392 ? -7.258 1.140 -9.546 1.00 96.19 392 ASN A C 1
ATOM 3235 O O . ASN A 1 392 ? -8.273 0.657 -9.053 1.00 96.19 392 ASN A O 1
ATOM 3239 N N . ILE A 1 393 ? -6.103 0.475 -9.599 1.00 97.44 393 ILE A N 1
ATOM 3240 C CA . ILE A 1 393 ? -5.834 -0.821 -8.975 1.00 97.44 393 ILE A CA 1
ATOM 3241 C C . ILE A 1 393 ? -4.435 -0.743 -8.366 1.00 97.44 393 ILE A C 1
ATOM 3243 O O . ILE A 1 393 ? -3.496 -0.355 -9.058 1.00 97.44 393 ILE A O 1
ATOM 3247 N N . PHE A 1 394 ? -4.292 -1.142 -7.109 1.00 97.75 394 PHE A N 1
ATOM 3248 C CA . PHE A 1 394 ? -3.007 -1.346 -6.448 1.00 97.75 394 PHE A CA 1
ATOM 3249 C C . PHE A 1 394 ? -2.821 -2.838 -6.166 1.00 97.75 394 PHE A C 1
ATOM 3251 O O . PHE A 1 394 ? -3.690 -3.462 -5.552 1.00 97.75 394 PHE A O 1
ATOM 3258 N N . ILE A 1 395 ? -1.707 -3.415 -6.611 1.00 97.62 395 ILE A N 1
ATOM 3259 C CA . ILE A 1 395 ? -1.316 -4.795 -6.311 1.00 97.62 395 ILE A CA 1
ATOM 3260 C C . ILE A 1 395 ? -0.111 -4.752 -5.362 1.00 97.62 395 ILE A C 1
ATOM 3262 O O . ILE A 1 395 ? 0.959 -4.306 -5.781 1.00 97.62 395 ILE A O 1
ATOM 3266 N N . PRO A 1 396 ? -0.253 -5.212 -4.108 1.00 96.62 396 PRO A N 1
ATOM 3267 C CA . PRO A 1 396 ? 0.809 -5.081 -3.123 1.00 96.62 396 PRO A CA 1
ATOM 3268 C C . PRO A 1 396 ? 1.958 -6.056 -3.364 1.00 96.62 396 PRO A C 1
ATOM 3270 O O . PRO A 1 396 ? 1.751 -7.253 -3.573 1.00 96.62 396 PRO A O 1
ATOM 3273 N N . GLU A 1 397 ? 3.177 -5.550 -3.235 1.00 95.69 397 GLU A N 1
ATOM 3274 C CA . GLU A 1 397 ? 4.337 -6.367 -2.893 1.00 95.69 397 GLU A CA 1
ATOM 3275 C C . GLU A 1 397 ? 4.595 -6.234 -1.393 1.00 95.69 397 GLU A C 1
ATOM 3277 O O . GLU A 1 397 ? 4.624 -5.128 -0.875 1.00 95.69 397 GLU A O 1
ATOM 3282 N N . ASN A 1 398 ? 4.703 -7.341 -0.668 1.00 95.25 398 ASN A N 1
ATOM 3283 C CA . ASN A 1 398 ? 4.777 -7.340 0.801 1.00 95.25 398 ASN A CA 1
ATOM 3284 C C . ASN A 1 398 ? 5.564 -8.540 1.355 1.00 95.25 398 ASN A C 1
ATOM 3286 O O . ASN A 1 398 ? 5.659 -8.729 2.568 1.00 95.25 398 ASN A O 1
ATOM 3290 N N . LEU A 1 399 ? 6.151 -9.354 0.473 1.00 95.88 399 LEU A N 1
ATOM 3291 C CA . LEU A 1 399 ? 6.945 -10.516 0.853 1.00 95.88 399 LEU A CA 1
ATOM 3292 C C . LEU A 1 399 ? 8.450 -10.228 0.770 1.00 95.88 399 LEU A C 1
ATOM 3294 O O . LEU A 1 399 ? 9.214 -10.924 1.425 1.00 95.88 399 LEU A O 1
ATOM 3298 N N . GLY A 1 400 ? 8.885 -9.165 0.083 1.00 94.25 400 GLY A N 1
ATOM 3299 C CA . GLY A 1 400 ? 10.293 -8.764 -0.032 1.00 94.25 400 GLY A CA 1
ATOM 3300 C C . GLY A 1 400 ? 10.958 -9.290 -1.302 1.00 94.25 400 GLY A C 1
ATOM 3301 O O . GLY A 1 400 ? 10.303 -9.418 -2.332 1.00 94.25 400 GLY A O 1
ATOM 3302 N N . TYR A 1 401 ? 12.251 -9.603 -1.235 1.00 93.75 401 TYR A N 1
ATOM 3303 C CA . TYR A 1 401 ? 13.020 -10.015 -2.407 1.00 93.75 401 TYR A CA 1
ATOM 3304 C C . TYR A 1 401 ? 13.901 -11.231 -2.159 1.00 93.75 401 TYR A C 1
ATOM 3306 O O . TYR A 1 401 ? 14.223 -11.567 -1.022 1.00 93.75 401 TYR A O 1
ATOM 3314 N N . ILE A 1 402 ? 14.294 -11.879 -3.254 1.00 91.06 402 ILE A N 1
ATOM 3315 C CA . ILE A 1 402 ? 15.306 -12.930 -3.282 1.00 91.06 402 ILE A CA 1
ATOM 3316 C C . ILE A 1 402 ? 16.540 -12.393 -3.998 1.00 91.06 402 ILE A C 1
ATOM 3318 O O . ILE A 1 402 ? 16.461 -11.957 -5.146 1.00 91.06 402 ILE A O 1
ATOM 3322 N N . GLU A 1 403 ? 17.681 -12.501 -3.327 1.00 85.00 403 GLU A N 1
ATOM 3323 C CA . GLU A 1 403 ? 19.000 -12.233 -3.894 1.00 85.00 403 GLU A CA 1
ATOM 3324 C C . GLU A 1 403 ? 19.686 -13.569 -4.202 1.00 85.00 403 GLU A C 1
ATOM 3326 O O . GLU A 1 403 ? 19.754 -14.457 -3.344 1.00 85.00 403 GLU A O 1
ATOM 3331 N N . ALA A 1 404 ? 20.169 -13.734 -5.439 1.00 74.88 404 ALA A N 1
ATOM 3332 C CA . ALA A 1 404 ? 20.602 -15.024 -5.986 1.00 74.88 404 ALA A CA 1
ATOM 3333 C C . ALA A 1 404 ? 21.659 -15.756 -5.133 1.00 74.88 404 ALA A C 1
ATOM 3335 O O . ALA A 1 404 ? 21.644 -16.988 -5.063 1.00 74.88 404 ALA A O 1
ATOM 3336 N N . ASP A 1 405 ? 22.524 -15.008 -4.444 1.00 77.69 405 ASP A N 1
ATOM 3337 C CA . ASP A 1 405 ? 23.639 -15.542 -3.655 1.00 77.69 405 ASP A CA 1
ATOM 3338 C C . ASP A 1 405 ? 23.395 -15.520 -2.135 1.00 77.69 405 ASP A C 1
ATOM 3340 O O . ASP A 1 405 ? 24.280 -15.859 -1.340 1.00 77.69 405 ASP A O 1
ATOM 3344 N N . VAL A 1 406 ? 22.177 -15.179 -1.702 1.00 81.88 406 VAL A N 1
ATOM 3345 C CA . VAL A 1 406 ? 21.852 -14.964 -0.291 1.00 81.88 406 VAL A CA 1
ATOM 3346 C C . VAL A 1 406 ? 20.719 -15.888 0.153 1.00 81.88 406 VAL A C 1
ATOM 3348 O O . VAL A 1 406 ? 19.545 -15.531 0.182 1.00 81.88 406 VAL A O 1
ATOM 3351 N N . LEU A 1 407 ? 21.092 -17.104 0.569 1.00 74.62 407 LEU A N 1
ATOM 3352 C CA . LEU A 1 407 ? 20.168 -18.186 0.956 1.00 74.62 407 LEU A CA 1
ATOM 3353 C C . LEU A 1 407 ? 19.122 -17.809 2.023 1.00 74.62 407 LEU A C 1
ATOM 3355 O O . LEU A 1 407 ? 18.066 -18.437 2.067 1.00 74.62 407 LEU A O 1
ATOM 3359 N N . HIS A 1 408 ? 19.404 -16.837 2.897 1.00 86.00 408 HIS A N 1
ATOM 3360 C CA . HIS A 1 408 ? 18.462 -16.449 3.952 1.00 86.00 408 HIS A CA 1
ATOM 3361 C C . HIS A 1 408 ? 17.261 -15.654 3.423 1.00 86.00 408 HIS A C 1
ATOM 3363 O O . HIS A 1 408 ? 16.193 -15.744 4.019 1.00 86.00 408 HIS A O 1
ATOM 3369 N N . THR A 1 409 ? 17.381 -14.987 2.270 1.00 87.81 409 THR A N 1
ATOM 3370 C CA . THR A 1 409 ? 16.280 -14.199 1.685 1.00 87.81 409 THR A CA 1
ATOM 3371 C C . THR A 1 409 ? 15.054 -15.062 1.378 1.00 87.81 409 THR A C 1
ATOM 3373 O O . THR A 1 409 ? 13.934 -14.699 1.715 1.00 87.81 409 THR A O 1
ATOM 3376 N N . ALA A 1 410 ? 15.242 -16.281 0.858 1.00 89.38 410 ALA A N 1
ATOM 3377 C CA . ALA A 1 410 ? 14.135 -17.209 0.613 1.00 89.38 410 ALA A CA 1
ATOM 3378 C C . ALA A 1 410 ? 13.399 -17.623 1.904 1.00 89.38 410 ALA A C 1
ATOM 3380 O O . ALA A 1 410 ? 12.184 -17.817 1.888 1.00 89.38 410 ALA A O 1
ATOM 3381 N N . GLN A 1 411 ? 14.122 -17.754 3.020 1.00 91.44 411 GLN A N 1
ATOM 3382 C CA . GLN A 1 411 ? 13.521 -18.048 4.322 1.00 91.44 411 GLN A CA 1
ATOM 3383 C C . GLN A 1 411 ? 12.729 -16.839 4.848 1.00 91.44 411 GLN A C 1
ATOM 3385 O O . GLN A 1 411 ? 11.630 -17.022 5.366 1.00 91.44 411 GLN A O 1
ATOM 3390 N N . GLU A 1 412 ? 13.223 -15.618 4.638 1.00 93.19 412 GLU A N 1
ATOM 3391 C CA . GLU A 1 412 ? 12.500 -14.384 4.978 1.00 93.19 412 GLU A CA 1
ATOM 3392 C C . GLU A 1 412 ? 11.196 -14.232 4.180 1.00 93.19 412 GLU A C 1
ATOM 3394 O O . GLU A 1 412 ? 10.172 -13.870 4.762 1.00 93.19 412 GLU A O 1
ATOM 3399 N N . ILE A 1 413 ? 11.188 -14.581 2.882 1.00 94.19 413 ILE A N 1
ATOM 3400 C CA . ILE A 1 413 ? 9.952 -14.635 2.075 1.00 94.19 413 ILE A CA 1
ATOM 3401 C C . ILE A 1 413 ? 8.930 -15.577 2.727 1.00 94.19 413 ILE A C 1
ATOM 3403 O O . ILE A 1 413 ? 7.754 -15.235 2.845 1.00 94.19 413 ILE A O 1
ATOM 3407 N N . ILE A 1 414 ? 9.362 -16.770 3.159 1.00 93.50 414 ILE A N 1
ATOM 3408 C CA . ILE A 1 414 ? 8.482 -17.763 3.797 1.00 93.50 414 ILE A CA 1
ATOM 3409 C C . ILE A 1 414 ? 7.933 -17.228 5.126 1.00 93.50 414 ILE A C 1
ATOM 3411 O O . ILE A 1 414 ? 6.753 -17.410 5.421 1.00 93.50 414 ILE A O 1
ATOM 3415 N N . GLU A 1 415 ? 8.761 -16.559 5.924 1.00 92.44 415 GLU A N 1
ATOM 3416 C CA . GLU A 1 415 ? 8.347 -15.963 7.197 1.00 92.44 415 GLU A CA 1
ATOM 3417 C C . GLU A 1 415 ? 7.319 -14.847 6.997 1.00 92.44 415 GLU A C 1
ATOM 3419 O O . GLU A 1 415 ? 6.262 -14.876 7.631 1.00 92.44 415 GLU A O 1
ATOM 3424 N N . LYS A 1 416 ? 7.563 -13.928 6.057 1.00 93.50 416 LYS A N 1
ATOM 3425 C CA . LYS A 1 416 ? 6.605 -12.874 5.687 1.00 93.50 416 LYS A CA 1
ATOM 3426 C C . LYS A 1 416 ? 5.321 -13.444 5.091 1.00 93.50 416 LYS A C 1
ATOM 3428 O O . LYS A 1 416 ? 4.236 -12.960 5.397 1.00 93.50 416 LYS A O 1
ATOM 3433 N N . PHE A 1 417 ? 5.411 -14.515 4.303 1.00 94.81 417 PHE A N 1
ATOM 3434 C CA . PHE A 1 417 ? 4.232 -15.201 3.780 1.00 94.81 417 PHE A CA 1
ATOM 3435 C C . PHE A 1 417 ? 3.383 -15.809 4.902 1.00 94.81 417 PHE A C 1
ATOM 3437 O O . PHE A 1 417 ? 2.165 -15.650 4.895 1.00 94.81 417 PHE A O 1
ATOM 3444 N N . ASN A 1 418 ? 4.006 -16.443 5.899 1.00 92.00 418 ASN A N 1
ATOM 3445 C CA . ASN A 1 418 ? 3.288 -16.963 7.066 1.00 92.00 418 ASN A CA 1
ATOM 3446 C C . ASN A 1 418 ? 2.610 -15.840 7.872 1.00 92.00 418 ASN A C 1
ATOM 3448 O O . ASN A 1 418 ? 1.519 -16.047 8.397 1.00 92.00 418 ASN A O 1
ATOM 3452 N N . GLN A 1 419 ? 3.220 -14.652 7.949 1.00 91.31 419 GLN A N 1
ATOM 3453 C CA . GLN A 1 419 ? 2.594 -13.477 8.565 1.00 91.31 419 GLN A CA 1
ATOM 3454 C C . GLN A 1 419 ? 1.397 -12.975 7.745 1.00 91.31 419 GLN A C 1
ATOM 3456 O O . GLN A 1 419 ? 0.334 -12.740 8.312 1.00 91.31 419 GLN A O 1
ATOM 3461 N N . LEU A 1 420 ? 1.527 -12.881 6.417 1.00 93.56 420 LEU A N 1
ATOM 3462 C CA . LEU A 1 420 ? 0.444 -12.457 5.520 1.00 93.56 420 LEU A CA 1
ATOM 3463 C C . LEU A 1 420 ? -0.786 -13.378 5.610 1.00 93.56 420 LEU A C 1
ATOM 3465 O O . LEU A 1 420 ? -1.920 -12.922 5.482 1.00 93.56 420 LEU A O 1
ATOM 3469 N N . GLN A 1 421 ? -0.580 -14.671 5.879 1.00 91.81 421 GLN A N 1
ATOM 3470 C CA . GLN A 1 421 ? -1.657 -15.655 6.043 1.00 91.81 421 GLN A CA 1
ATOM 3471 C C . GLN A 1 421 ? -2.584 -15.397 7.241 1.00 91.81 421 GLN A C 1
ATOM 3473 O O . GLN A 1 421 ? -3.633 -16.041 7.323 1.00 91.81 421 GLN A O 1
ATOM 3478 N N . VAL A 1 422 ? -2.230 -14.472 8.140 1.00 91.12 422 VAL A N 1
ATOM 3479 C CA . VAL A 1 422 ? -3.138 -13.949 9.173 1.00 91.12 422 VAL A CA 1
ATOM 3480 C C . VAL A 1 422 ? -4.385 -13.319 8.544 1.00 91.12 422 VAL A C 1
ATOM 3482 O O . VAL A 1 422 ? -5.473 -13.418 9.109 1.00 91.12 422 VAL A O 1
ATOM 3485 N N . VAL A 1 423 ? -4.242 -12.714 7.363 1.00 92.69 423 VAL A N 1
ATOM 3486 C CA . VAL A 1 423 ? -5.341 -12.073 6.642 1.00 92.69 423 VAL A CA 1
ATOM 3487 C C . VAL A 1 423 ? -6.106 -13.117 5.827 1.00 92.69 423 VAL A C 1
ATOM 3489 O O . VAL A 1 423 ? -5.538 -13.867 5.033 1.00 92.69 423 VAL A O 1
ATOM 3492 N N . ARG A 1 424 ? -7.428 -13.193 5.999 1.00 91.06 424 ARG A N 1
ATOM 3493 C CA . ARG A 1 424 ? -8.281 -14.263 5.448 1.00 91.06 424 ARG A CA 1
ATOM 3494 C C . ARG A 1 424 ? -8.322 -14.283 3.913 1.00 91.06 424 ARG A C 1
ATOM 3496 O O . ARG A 1 424 ? -8.493 -15.356 3.321 1.00 91.06 424 ARG A O 1
ATOM 3503 N N . SER A 1 425 ? -8.117 -13.123 3.289 1.00 92.06 425 SER A N 1
ATOM 3504 C CA . SER A 1 425 ? -7.967 -12.910 1.846 1.00 92.06 425 SER A CA 1
ATOM 3505 C C . SER A 1 425 ? -6.754 -12.024 1.600 1.00 92.06 425 SER A C 1
ATOM 3507 O O . SER A 1 425 ? -6.698 -10.921 2.138 1.00 92.06 425 SER A O 1
ATOM 3509 N N . TYR A 1 426 ? -5.818 -12.471 0.762 1.00 94.56 426 TYR A N 1
ATOM 3510 C CA . TYR A 1 426 ? -4.572 -11.744 0.541 1.00 94.56 426 TYR A CA 1
ATOM 3511 C C . TYR A 1 426 ? -4.073 -11.798 -0.901 1.00 94.56 426 TYR A C 1
ATOM 3513 O O . TYR A 1 426 ? -4.337 -12.729 -1.671 1.00 94.56 426 TYR A O 1
ATOM 3521 N N . THR A 1 427 ? -3.288 -10.787 -1.246 1.00 96.00 427 THR A N 1
ATOM 3522 C CA . THR A 1 427 ? -2.393 -10.771 -2.397 1.00 96.00 427 THR A CA 1
ATOM 3523 C C . THR A 1 427 ? -0.993 -10.486 -1.875 1.00 96.00 427 THR A C 1
ATOM 3525 O O . THR A 1 427 ? -0.794 -9.535 -1.126 1.00 96.00 427 THR A O 1
ATOM 3528 N N . GLY A 1 428 ? -0.040 -11.339 -2.234 1.00 95.81 428 GLY A N 1
ATOM 3529 C CA . GLY A 1 428 ? 1.361 -11.163 -1.888 1.00 95.81 428 GLY A CA 1
ATOM 3530 C C . GLY A 1 428 ? 2.242 -11.074 -3.121 1.00 95.81 428 GLY A C 1
ATOM 3531 O O . GLY A 1 428 ? 1.929 -11.634 -4.173 1.00 95.81 428 GLY A O 1
ATOM 3532 N N . GLY A 1 429 ? 3.366 -10.396 -2.976 1.00 96.81 429 GLY A N 1
ATOM 3533 C CA . GLY A 1 429 ? 4.350 -10.237 -4.036 1.00 96.81 429 GLY A CA 1
ATOM 3534 C C . GLY A 1 429 ? 5.752 -10.269 -3.473 1.00 96.81 429 GLY A C 1
ATOM 3535 O O . GLY A 1 429 ? 5.985 -9.707 -2.401 1.00 96.81 429 GLY A O 1
ATOM 3536 N N . PHE A 1 430 ? 6.657 -10.921 -4.195 1.00 96.94 430 PHE A N 1
ATOM 3537 C CA . PHE A 1 430 ? 8.096 -10.777 -4.013 1.00 96.94 430 PHE A CA 1
ATOM 3538 C C . PHE A 1 430 ? 8.773 -10.568 -5.363 1.00 96.94 430 PHE A C 1
ATOM 3540 O O . PHE A 1 430 ? 8.225 -10.948 -6.403 1.00 96.94 430 PHE A O 1
ATOM 3547 N N . PHE A 1 431 ? 9.986 -10.032 -5.344 1.00 95.38 431 PHE A N 1
ATOM 3548 C CA . PHE A 1 431 ? 10.801 -9.908 -6.544 1.00 95.38 431 PHE A CA 1
ATOM 3549 C C . PHE A 1 431 ? 12.114 -10.681 -6.457 1.00 95.38 431 PHE A C 1
ATOM 3551 O O . PHE A 1 431 ? 12.574 -11.090 -5.391 1.00 95.38 431 PHE A O 1
ATOM 3558 N N . PHE A 1 432 ? 12.694 -10.930 -7.620 1.00 92.25 432 PHE A N 1
ATOM 3559 C CA . PHE A 1 432 ? 14.005 -11.525 -7.798 1.00 92.25 432 PHE A CA 1
ATOM 3560 C C . PHE A 1 432 ? 14.868 -10.543 -8.584 1.00 92.25 432 PHE A C 1
ATOM 3562 O O . PHE A 1 432 ? 14.477 -10.146 -9.684 1.00 92.25 432 PHE A O 1
ATOM 3569 N N . PHE A 1 433 ? 16.035 -10.196 -8.043 1.00 82.31 433 PHE A N 1
ATOM 3570 C CA . PHE A 1 433 ? 17.021 -9.356 -8.722 1.00 82.31 433 PHE A CA 1
ATOM 3571 C C . PHE 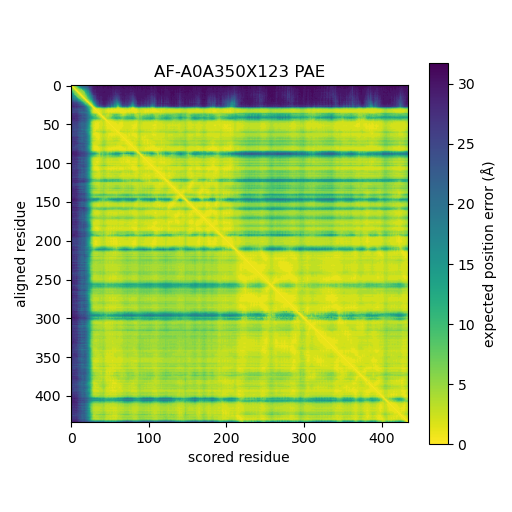A 1 433 ? 18.320 -10.136 -8.995 1.00 82.31 433 PHE A C 1
ATOM 3573 O O . PHE A 1 433 ? 18.583 -11.171 -8.373 1.00 82.31 433 PHE A O 1
ATOM 3580 N N . PHE A 1 434 ? 19.086 -9.665 -9.984 1.00 72.50 434 PHE A N 1
ATOM 3581 C CA . PHE A 1 434 ? 20.242 -10.352 -10.579 1.00 72.50 434 PHE A CA 1
ATOM 3582 C C . PHE A 1 434 ? 21.591 -9.890 -10.058 1.00 72.50 434 PHE A C 1
ATOM 3584 O O . PHE A 1 434 ? 21.792 -8.653 -10.005 1.00 72.50 434 PHE A O 1
#

Nearest PDB structures (foldseek):
  7lr8-assembly1_A  TM=5.497E-01  e=3.017E-01  Streptantibioticus cattleyicolor NRRL 8057 = DSM 46488
  4jte-assembly1_B  TM=4.498E-01  e=1.658E-01  Neisseria meningitidis MC58
  4jtf-assembly1_C  TM=4.332E-01  e=3.961E-01  Neisseria meningitidis MC58
  8rz3-assembly2_B  TM=3.262E-01  e=1.487E-01  Variovorax paradoxus
  3fg9-assembly3_E  TM=3.071E-01  e=2.706E-01  Lactiplantibacillus plantarum

Sequence (434 aa):
MMFKNIKTMLVLCLLLLTSTQTAFANNSEAHSLILYEMNTEYGNKENTVEHLKQLLYAFNEKVDVVQIEAYTEGLITDYDYVFVMNIHTEIKNDSVLTDLVHFNGRIYWIGNGIQNYLTVNSNSDLTYTGSSNQILQFNYQDQVIYGASNLLHDLLEPSSETQILATMSDGYNTYPYILNEKNLFFISRYKVDEHYIFEDSLFDFFEYNPPSTREVFVRIEDVHPFRDPQRLKEIADYLFERNIPFMIALVPAYVDNNTHTINTLDQVPEFVEAIQYMQERGGSVILHGYTHQLGFKEVTGEGYEFWDIENDTPIENIETYIQENILTALRLCVENEIYPLAFEAPHYAMDANGYLEIKKYFSTYVGHFQNNNINFTTSSFPYRIYNSDLFNIFIPENLGYIEADVLHTAQEIIEKFNQLQVVRSYTGGFFFFF

Mean predicted aligned error: 7.1 Å

Solvent-accessible surface area (backbone atoms only — not comparable to full-atom values): 23480 Å² total; per-residue (Å²): 138,80,90,87,88,91,85,86,84,80,76,86,76,76,76,76,74,62,73,79,68,72,76,67,83,62,63,75,75,34,30,37,35,38,34,26,71,67,48,51,56,94,94,50,72,52,26,57,52,52,46,50,51,53,57,46,23,59,65,25,61,42,71,51,78,45,47,45,88,74,63,57,76,72,60,70,76,86,39,50,33,38,35,42,41,27,84,57,62,82,84,90,39,67,53,59,50,57,47,60,64,70,51,86,45,40,35,39,39,34,26,35,35,56,57,66,46,51,74,72,27,85,86,58,70,60,41,74,76,52,69,47,45,59,35,38,31,39,39,45,87,96,45,75,48,79,50,78,39,79,54,73,29,46,38,51,46,74,42,97,81,43,45,72,66,24,35,29,23,58,86,84,54,76,39,53,32,25,36,38,46,96,51,39,33,41,30,21,66,79,45,87,93,70,36,48,70,62,61,37,48,46,32,67,72,70,70,47,83,73,64,84,50,76,46,75,48,46,30,38,44,72,41,36,57,84,54,60,36,67,60,52,40,53,52,27,50,60,33,35,79,68,72,44,62,34,36,32,30,32,22,46,26,36,51,40,62,91,77,73,43,76,45,42,35,87,80,34,60,66,38,46,53,24,54,45,49,22,41,78,37,45,34,43,37,24,33,25,48,35,37,14,24,46,82,65,84,38,48,49,71,76,23,38,49,44,31,37,74,92,78,36,38,65,48,84,61,44,56,60,51,44,58,58,42,47,52,47,38,52,47,58,31,52,80,63,72,36,68,65,65,29,34,30,52,27,91,26,35,39,34,67,64,42,37,49,50,48,44,76,80,28,62,27,39,46,37,44,43,32,47,29,73,72,41,88,37,69,49,61,45,59,40,59,32,44,59,37,91,56,34,51,26,36,43,21,30,63,29,52,55,37,49,86,89,42,76,64,31,59,54,48,32,52,52,36,46,60,53,51,62,66,24,79,44,30,31,38,18,32,34,39,48,133

Secondary structure (DSSP, 8-state):
-------SSSSSSSS------------TT-EEEEEES-SS-TT----HHHHHHHHHTTT-SEEEEEEGGG--TTGGGG-SEEEEEESSS----HHHHHHHHH--SEEEEEES-HHHHHHH-TT---EEEEEES-EEEEEETTEEEEEEE-S-EEEEE--TTPEEEEEEE-SS-EEEEEEEETTEEEES---TTS-HHHHHHHHHHTT------EEEEEEEEEE-TTS-HHHHHHHHHHHHTTT--EEEEE--EEEETTTTEEEEGGG-HHHHHHHHHHHHTTEEEEE--SSSSSTTTSPTTTS-SSEETTTTEEPTTHHHHHHHHHHHHHHHHHHTT----EE--GGG---HHHHHHHTTT-SEEEE-EE--SSS--EE--SS-EES-SS-SEEEE--SEEEETT-HHHHHHHHHHHHHHTTSSSEEEEEEEE-